Protein AF-0000000086524776 (afdb_homodimer)

Structure (mmCIF, N/CA/C/O backbone):
data_AF-0000000086524776-model_v1
#
loop_
_entity.id
_entity.type
_entity.pdbx_description
1 polymer 'OmpA family protein'
#
loop_
_atom_site.group_PDB
_atom_site.id
_atom_site.type_symbol
_atom_site.label_atom_id
_atom_site.label_alt_id
_atom_site.label_comp_id
_atom_site.label_asym_id
_atom_site.label_entity_id
_atom_site.label_seq_id
_atom_site.pdbx_PDB_ins_code
_atom_site.Cartn_x
_atom_site.Cartn_y
_atom_site.Cartn_z
_atom_site.occupancy
_atom_site.B_iso_or_equiv
_atom_site.auth_seq_id
_atom_site.auth_comp_id
_atom_site.auth_asym_id
_atom_site.auth_atom_id
_atom_site.pdbx_PDB_model_num
ATOM 1 N N . MET A 1 1 ? 25.406 69.438 19.047 1 28.59 1 MET A N 1
ATOM 2 C CA . MET A 1 1 ? 25.156 68.5 17.922 1 28.59 1 MET A CA 1
ATOM 3 C C . MET A 1 1 ? 26.031 67.25 18.031 1 28.59 1 MET A C 1
ATOM 5 O O . MET A 1 1 ? 26.625 66.812 17.047 1 28.59 1 MET A O 1
ATOM 9 N N . LYS A 1 2 ? 26.547 66.75 19.188 1 33.31 2 LYS A N 1
ATOM 10 C CA . LYS A 1 2 ? 27.453 65.875 19.953 1 33.31 2 LYS A CA 1
ATOM 11 C C . LYS A 1 2 ? 27.141 64.438 19.719 1 33.31 2 LYS A C 1
ATOM 13 O O . LYS A 1 2 ? 26.047 63.969 20.047 1 33.31 2 LYS A O 1
ATOM 18 N N . LEU A 1 3 ? 27.703 63.812 18.469 1 37.5 3 LEU A N 1
ATOM 19 C CA . LEU A 1 3 ? 27.906 62.438 17.984 1 37.5 3 LEU A CA 1
ATOM 20 C C . LEU A 1 3 ? 28.359 61.531 19.125 1 37.5 3 LEU A C 1
ATOM 22 O O . LEU A 1 3 ? 29.531 61.562 19.516 1 37.5 3 LEU A O 1
ATOM 26 N N . SER A 1 4 ? 27.625 61.469 20.203 1 32.88 4 SER A N 1
ATOM 27 C CA . SER A 1 4 ? 28.094 60.781 21.422 1 32.88 4 SER A CA 1
ATOM 28 C C . SER A 1 4 ? 28.469 59.344 21.156 1 32.88 4 SER A C 1
ATOM 30 O O . SER A 1 4 ? 27.906 58.719 20.25 1 32.88 4 SER A O 1
ATOM 32 N N . LEU A 1 5 ? 29.625 58.688 21.516 1 35.59 5 LEU A N 1
ATOM 33 C CA . LEU A 1 5 ? 30.562 57.562 21.562 1 35.59 5 LEU A CA 1
ATOM 34 C C . LEU A 1 5 ? 29.828 56.281 21.859 1 35.59 5 LEU A C 1
ATOM 36 O O . LEU A 1 5 ? 30.375 55.188 21.625 1 35.59 5 LEU A O 1
ATOM 40 N N . ARG A 1 6 ? 28.75 56.188 22.562 1 34.84 6 ARG A N 1
ATOM 41 C CA . ARG A 1 6 ? 28.172 54.969 23.141 1 34.84 6 ARG A CA 1
ATOM 42 C C . ARG A 1 6 ? 27.656 54.031 22.062 1 34.84 6 ARG A C 1
ATOM 44 O O . ARG A 1 6 ? 27.453 52.844 22.297 1 34.84 6 ARG A O 1
ATOM 51 N N . HIS A 1 7 ? 27.141 54.406 20.875 1 33.62 7 HIS A N 1
ATOM 52 C CA . HIS A 1 7 ? 26.469 53.562 19.906 1 33.62 7 HIS A CA 1
ATOM 53 C C . HIS A 1 7 ? 27.469 52.688 19.172 1 33.62 7 HIS A C 1
ATOM 55 O O . HIS A 1 7 ? 27.094 51.844 18.359 1 33.62 7 HIS A O 1
ATOM 61 N N . ALA A 1 8 ? 28.781 52.906 19.125 1 29.67 8 ALA A N 1
ATOM 62 C CA . ALA A 1 8 ? 29.766 52.312 18.219 1 29.67 8 ALA A CA 1
ATOM 63 C C . ALA A 1 8 ? 29.969 50.812 18.531 1 29.67 8 ALA A C 1
ATOM 65 O O . ALA A 1 8 ? 30.594 50.094 17.75 1 29.67 8 ALA A O 1
ATOM 66 N N . VAL A 1 9 ? 29.844 50.344 19.734 1 30.36 9 VAL A N 1
ATOM 67 C CA . VAL A 1 9 ? 30.469 49.062 20.125 1 30.36 9 VAL A CA 1
ATOM 68 C C . VAL A 1 9 ? 29.734 47.906 19.438 1 30.36 9 VAL A C 1
ATOM 70 O O . VAL A 1 9 ? 30.359 46.906 19.094 1 30.36 9 VAL A O 1
ATOM 73 N N . ILE A 1 10 ? 28.422 47.906 19.25 1 33.09 10 ILE A N 1
ATOM 74 C CA . ILE A 1 10 ? 27.703 46.656 18.953 1 33.09 10 ILE A CA 1
ATOM 75 C C . ILE A 1 10 ? 27.969 46.219 17.516 1 33.09 10 ILE A C 1
ATOM 77 O O . ILE A 1 10 ? 27.484 45.188 17.078 1 33.09 10 ILE A O 1
ATOM 81 N N . ALA A 1 11 ? 28.562 47.031 16.688 1 30.05 11 ALA A N 1
ATOM 82 C CA . ALA A 1 11 ? 28.656 46.781 15.25 1 30.05 11 ALA A CA 1
ATOM 83 C C . ALA A 1 11 ? 29.547 45.562 14.961 1 30.05 11 ALA A C 1
ATOM 85 O O . ALA A 1 11 ? 29.453 44.938 13.898 1 30.05 11 ALA A O 1
ATOM 86 N N . ALA A 1 12 ? 30.625 45.406 15.688 1 31.42 12 ALA A N 1
ATOM 87 C CA . ALA A 1 12 ? 31.75 44.688 15.109 1 31.42 12 ALA A CA 1
ATOM 88 C C . ALA A 1 12 ? 31.453 43.188 15.023 1 31.42 12 ALA A C 1
ATOM 90 O O . ALA A 1 12 ? 32.281 42.406 14.555 1 31.42 12 ALA A O 1
ATOM 91 N N . LEU A 1 13 ? 30.516 42.625 15.758 1 32.88 13 LEU A N 1
ATOM 92 C CA . LEU A 1 13 ? 30.594 41.156 15.867 1 32.88 13 LEU A CA 1
ATOM 93 C C . LEU A 1 13 ? 30.219 40.5 14.547 1 32.88 13 LEU A C 1
ATOM 95 O O . LEU A 1 13 ? 30.141 39.281 14.469 1 32.88 13 LEU A O 1
ATOM 99 N N . SER A 1 14 ? 29.781 41.219 13.516 1 30.97 14 SER A N 1
ATOM 100 C CA . SER A 1 14 ? 29.156 40.5 12.398 1 30.97 14 SER A CA 1
ATOM 101 C C . SER A 1 14 ? 30.188 39.75 11.57 1 30.97 14 SER A C 1
ATOM 103 O O . SER A 1 14 ? 29.828 39 10.664 1 30.97 14 SER A O 1
ATOM 105 N N . ALA A 1 15 ? 31.375 40.25 11.5 1 30.69 15 ALA A N 1
ATOM 106 C CA . ALA A 1 15 ? 32.031 40 10.227 1 30.69 15 ALA A CA 1
ATOM 107 C C . ALA A 1 15 ? 32.406 38.531 10.102 1 30.69 15 ALA A C 1
ATOM 109 O O . ALA A 1 15 ? 32.594 38 8.984 1 30.69 15 ALA A O 1
ATOM 110 N N . THR A 1 16 ? 32.969 37.938 11.133 1 32.25 16 THR A N 1
ATOM 111 C CA . THR A 1 16 ? 33.969 36.906 10.852 1 32.25 16 THR A CA 1
ATOM 112 C C . THR A 1 16 ? 33.281 35.625 10.422 1 32.25 16 THR A C 1
ATOM 114 O O . THR A 1 16 ? 33.938 34.594 10.25 1 32.25 16 THR A O 1
ATOM 117 N N . LEU A 1 17 ? 31.984 35.469 10.531 1 32 17 LEU A N 1
ATOM 118 C CA . LEU A 1 17 ? 31.562 34.062 10.383 1 32 17 LEU A CA 1
ATOM 119 C C . LEU A 1 17 ? 31.766 33.594 8.945 1 32 17 LEU A C 1
ATOM 121 O O . LEU A 1 17 ? 31.203 32.562 8.539 1 32 17 LEU A O 1
ATOM 125 N N . LEU A 1 18 ? 32.312 34.406 8.125 1 30.75 18 LEU A N 1
ATOM 126 C CA . LEU A 1 18 ? 32.375 33.969 6.73 1 30.75 18 LEU A CA 1
ATOM 127 C C . LEU A 1 18 ? 33.156 32.656 6.59 1 30.75 18 LEU A C 1
ATOM 129 O O . LEU A 1 18 ? 32.969 31.922 5.613 1 30.75 18 LEU A O 1
ATOM 133 N N . ALA A 1 19 ? 34.312 32.594 7.129 1 31.52 19 ALA A N 1
ATOM 134 C CA . ALA A 1 19 ? 35.375 31.891 6.406 1 31.52 19 ALA A CA 1
ATOM 135 C C . ALA A 1 19 ? 35.125 30.391 6.41 1 31.52 19 ALA A C 1
ATOM 137 O O . ALA A 1 19 ? 35.656 29.656 5.578 1 31.52 19 ALA A O 1
ATOM 138 N N . GLY A 1 20 ? 34.844 29.781 7.559 1 33.62 20 GLY A N 1
ATOM 139 C CA . GLY A 1 20 ? 35.312 28.406 7.691 1 33.62 20 GLY A CA 1
ATOM 140 C C . GLY A 1 20 ? 34.469 27.406 6.914 1 33.62 20 GLY A C 1
ATOM 141 O O . GLY A 1 20 ? 33.5 26.891 7.418 1 33.62 20 GLY A O 1
ATOM 142 N N . CYS A 1 21 ? 34.062 27.641 5.672 1 32.34 21 CYS A N 1
ATOM 143 C CA . CYS A 1 21 ? 33.406 26.609 4.875 1 32.34 21 CYS A CA 1
ATOM 144 C C . CYS A 1 21 ? 34.25 25.359 4.816 1 32.34 21 CYS A C 1
ATOM 146 O O . CYS A 1 21 ? 35.25 25.297 4.07 1 32.34 21 CYS A O 1
ATOM 148 N N . GLY A 1 22 ? 34.875 24.797 5.895 1 33.59 22 GLY A N 1
ATOM 149 C CA . GLY A 1 22 ? 35.594 23.578 5.574 1 33.59 22 GLY A CA 1
ATOM 150 C C . GLY A 1 22 ? 34.781 22.594 4.758 1 33.59 22 GLY A C 1
ATOM 151 O O . GLY A 1 22 ? 33.562 22.688 4.695 1 33.59 22 GLY A O 1
ATOM 152 N N . VAL A 1 23 ? 35.469 21.672 3.914 1 35.75 23 VAL A N 1
ATOM 153 C CA . VAL A 1 23 ? 35 20.703 2.92 1 35.75 23 VAL A CA 1
ATOM 154 C C . VAL A 1 23 ? 33.844 19.906 3.486 1 35.75 23 VAL A C 1
ATOM 156 O O . VAL A 1 23 ? 32.844 19.688 2.801 1 35.75 23 VAL A O 1
ATOM 159 N N . ASN A 1 24 ? 34.188 18.844 4.441 1 35.31 24 ASN A N 1
ATOM 160 C CA . ASN A 1 24 ? 33.25 17.766 4.742 1 35.31 24 ASN A CA 1
ATOM 161 C C . ASN A 1 24 ? 32.125 18.25 5.668 1 35.31 24 ASN A C 1
ATOM 163 O O . ASN A 1 24 ? 32.375 19.047 6.574 1 35.31 24 ASN A O 1
ATOM 167 N N . GLY A 1 25 ? 30.922 18.406 5.289 1 35.81 25 GLY A N 1
ATOM 168 C CA . GLY A 1 25 ? 29.625 18.859 5.746 1 35.81 25 GLY A CA 1
ATOM 169 C C . GLY A 1 25 ? 29.344 18.516 7.195 1 35.81 25 GLY A C 1
ATOM 170 O O . GLY A 1 25 ? 28.203 18.625 7.656 1 35.81 25 GLY A O 1
ATOM 171 N N . GLU A 1 26 ? 30.031 17.594 7.844 1 35.44 26 GLU A N 1
ATOM 172 C CA . GLU A 1 26 ? 29.562 17.172 9.164 1 35.44 26 GLU A CA 1
ATOM 173 C C . GLU A 1 26 ? 29.844 18.25 10.211 1 35.44 26 GLU A C 1
ATOM 175 O O . GLU A 1 26 ? 30.969 18.734 10.328 1 35.44 26 GLU A O 1
ATOM 180 N N . MET A 1 27 ? 28.953 19.062 10.531 1 38.06 27 MET A N 1
ATOM 181 C CA . MET A 1 27 ? 29.047 20.047 11.609 1 38.06 27 MET A CA 1
ATOM 182 C C . MET A 1 27 ? 29.641 19.422 12.867 1 38.06 27 MET A C 1
ATOM 184 O O . MET A 1 27 ? 29.25 18.328 13.266 1 38.06 27 MET A O 1
ATOM 188 N N . THR A 1 28 ? 30.891 19.703 13.242 1 39.34 28 THR A N 1
ATOM 189 C CA . THR A 1 28 ? 31.625 19.188 14.398 1 39.34 28 THR A CA 1
ATOM 190 C C . THR A 1 28 ? 30.859 19.469 15.688 1 39.34 28 THR A C 1
ATOM 192 O O . THR A 1 28 ? 30 20.359 15.727 1 39.34 28 THR A O 1
ATOM 195 N N . ARG A 1 29 ? 30.906 18.656 16.828 1 40.59 29 ARG A N 1
ATOM 196 C CA . ARG A 1 29 ? 30.375 18.766 18.188 1 40.59 29 ARG A CA 1
ATOM 197 C C . ARG A 1 29 ? 30.625 20.156 18.766 1 40.59 29 ARG A C 1
ATOM 199 O O . ARG A 1 29 ? 29.781 20.688 19.5 1 40.59 29 ARG A O 1
ATOM 206 N N . ALA A 1 30 ? 31.672 20.797 18.484 1 41.06 30 ALA A N 1
ATOM 207 C CA . ALA A 1 30 ? 32.031 22.109 19.031 1 41.06 30 ALA A CA 1
ATOM 208 C C . ALA A 1 30 ? 31.141 23.219 18.484 1 41.06 30 ALA A C 1
ATOM 210 O O . ALA A 1 30 ? 30.734 24.109 19.219 1 41.06 30 ALA A O 1
ATOM 211 N N . GLU A 1 31 ? 30.828 23.109 17.219 1 40.75 31 GLU A N 1
ATOM 212 C CA . GLU A 1 31 ? 29.969 24.109 16.578 1 40.75 31 GLU A CA 1
ATOM 213 C C . GLU A 1 31 ? 28.531 24 17.062 1 40.75 31 GLU A C 1
ATOM 215 O O . GLU A 1 31 ? 27.859 25.016 17.281 1 40.75 31 GLU A O 1
ATOM 220 N N . GLN A 1 32 ? 28.047 22.781 17.375 1 39.5 32 GLN A N 1
ATOM 221 C CA . GLN A 1 32 ? 26.734 22.594 17.969 1 39.5 32 GLN A CA 1
ATOM 222 C C . GLN A 1 32 ? 26.703 23.141 19.391 1 39.5 32 GLN A C 1
ATOM 224 O O . GLN A 1 32 ? 25.719 23.766 19.797 1 39.5 32 GLN A O 1
ATOM 229 N N . GLY A 1 33 ? 27.719 22.969 20.125 1 40.72 33 GLY A N 1
ATOM 230 C CA . GLY A 1 33 ? 27.859 23.516 21.453 1 40.72 33 GLY A CA 1
ATOM 231 C C . GLY A 1 33 ? 27.859 25.031 21.484 1 40.72 33 GLY A C 1
ATOM 232 O O . GLY A 1 33 ? 27.297 25.641 22.391 1 40.72 33 GLY A O 1
ATOM 233 N N . ALA A 1 34 ? 28.484 25.672 20.547 1 41.97 34 ALA A N 1
ATOM 234 C CA . ALA A 1 34 ? 28.625 27.125 20.531 1 41.97 34 ALA A CA 1
ATOM 235 C C . ALA A 1 34 ? 27.266 27.797 20.281 1 41.97 34 ALA A C 1
ATOM 237 O O . ALA A 1 34 ? 26.984 28.859 20.828 1 41.97 34 ALA A O 1
ATOM 238 N N . LEU A 1 35 ? 26.391 27.109 19.5 1 39.56 35 LEU A N 1
ATOM 239 C CA . LEU A 1 35 ? 25.047 27.672 19.297 1 39.56 35 LEU A CA 1
ATOM 240 C C . LEU A 1 35 ? 24.234 27.609 20.578 1 39.56 35 LEU A C 1
ATOM 242 O O . LEU A 1 35 ? 23.547 28.562 20.938 1 39.56 35 LEU A O 1
ATOM 246 N N . ILE A 1 36 ? 24.375 26.516 21.328 1 39.75 36 ILE A N 1
ATOM 247 C CA . ILE A 1 36 ? 23.703 26.406 22.609 1 39.75 36 ILE A CA 1
ATOM 248 C C . ILE A 1 36 ? 24.297 27.406 23.594 1 39.75 36 ILE A C 1
ATOM 250 O O . ILE A 1 36 ? 23.562 28.078 24.328 1 39.75 36 ILE A O 1
ATOM 254 N N . GLY A 1 37 ? 25.578 27.484 23.5 1 40.16 37 GLY A N 1
ATOM 255 C CA . GLY A 1 37 ? 26.25 28.391 24.406 1 40.16 37 GLY A CA 1
ATOM 256 C C . GLY A 1 37 ? 25.938 29.859 24.125 1 40.16 37 GLY A C 1
ATOM 257 O O . GLY A 1 37 ? 25.797 30.656 25.062 1 40.16 37 GLY A O 1
ATOM 258 N N . GLY A 1 38 ? 26.016 30.156 22.859 1 37.84 38 GLY A N 1
ATOM 259 C CA . GLY A 1 38 ? 25.781 31.562 22.562 1 37.84 38 GLY A CA 1
ATOM 260 C C . GLY A 1 38 ? 24.438 32.062 23.047 1 37.84 38 GLY A C 1
ATOM 261 O O . GLY A 1 38 ? 24.344 33.156 23.609 1 37.84 38 GLY A O 1
ATOM 262 N N . VAL A 1 39 ? 23.422 31.203 22.797 1 40.56 39 VAL A N 1
ATOM 263 C CA . VAL A 1 39 ? 22.078 31.609 23.188 1 40.56 39 VAL A CA 1
ATOM 264 C C . VAL A 1 39 ? 21.969 31.578 24.719 1 40.56 39 VAL A C 1
ATOM 266 O O . VAL A 1 39 ? 21.406 32.5 25.312 1 40.56 39 VAL A O 1
ATOM 269 N N . ALA A 1 40 ? 22.625 30.578 25.266 1 37.12 40 ALA A N 1
ATOM 270 C CA . ALA A 1 40 ? 22.609 30.578 26.719 1 37.12 40 ALA A CA 1
ATOM 271 C C . ALA A 1 40 ? 23.266 3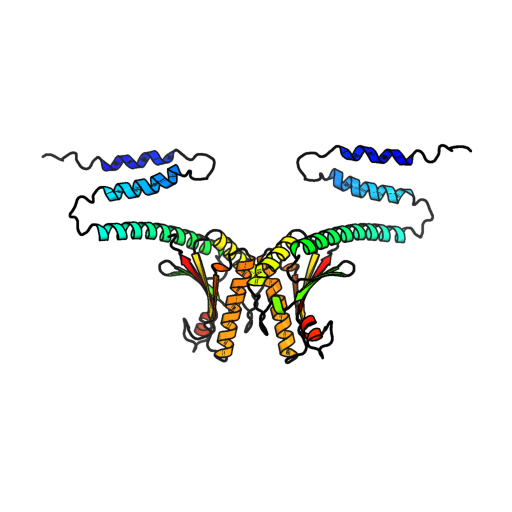1.844 27.266 1 37.12 40 ALA A C 1
ATOM 273 O O . ALA A 1 40 ? 22.781 32.406 28.266 1 37.12 40 ALA A O 1
ATOM 274 N N . GLY A 1 41 ? 24.281 32.188 26.531 1 36.78 41 GLY A N 1
ATOM 275 C CA . GLY A 1 41 ? 25.016 33.344 27.062 1 36.78 41 GLY A CA 1
ATOM 276 C C . GLY A 1 41 ? 24.219 34.625 26.984 1 36.78 41 GLY A C 1
ATOM 277 O O . GLY A 1 41 ? 24.312 35.469 27.875 1 36.78 41 GLY A O 1
ATOM 278 N N . ALA A 1 42 ? 23.594 34.781 25.797 1 36.06 42 ALA A N 1
ATOM 279 C CA . ALA A 1 42 ? 22.984 36.094 25.688 1 36.06 42 ALA A CA 1
ATOM 280 C C . ALA A 1 42 ? 21.906 36.281 26.75 1 36.06 42 ALA A C 1
ATOM 282 O O . ALA A 1 42 ? 21.734 37.406 27.266 1 36.06 42 ALA A O 1
ATOM 283 N N . VAL A 1 43 ? 21.25 35.125 26.953 1 39.06 43 VAL A N 1
ATOM 284 C CA . VAL A 1 43 ? 20.125 35.312 27.844 1 39.06 43 VAL A CA 1
ATOM 285 C C . VAL A 1 43 ? 20.609 35.406 29.281 1 39.06 43 VAL A C 1
ATOM 287 O O . VAL A 1 43 ? 20 36.094 30.109 1 39.06 43 VAL A O 1
ATOM 290 N N . LEU A 1 44 ? 21.859 34.781 29.484 1 35.06 44 LEU A N 1
ATOM 291 C CA . LEU A 1 44 ? 22.25 34.938 30.891 1 35.06 44 LEU A CA 1
ATOM 292 C C . LEU A 1 44 ? 22.547 36.375 31.203 1 35.06 44 LEU A C 1
ATOM 294 O O . LEU A 1 44 ? 22.703 36.75 32.375 1 35.06 44 LEU A O 1
ATOM 298 N N . GLY A 1 45 ? 22.875 37.094 30.125 1 34.44 45 GLY A N 1
ATOM 299 C CA . GLY A 1 45 ? 23.344 38.375 30.656 1 34.44 45 GLY A CA 1
ATOM 300 C C . GLY A 1 45 ? 22.312 39.094 31.516 1 34.44 45 GLY A C 1
ATOM 301 O O . GLY A 1 45 ? 22.656 39.656 32.531 1 34.44 45 GLY A O 1
ATOM 302 N N . LYS A 1 46 ? 21.188 39.344 30.906 1 37 46 LYS A N 1
ATOM 303 C CA . LYS A 1 46 ? 20.562 40.469 31.594 1 37 46 LYS A CA 1
ATOM 304 C C . LYS A 1 46 ? 19.891 40.031 32.875 1 37 46 LYS A C 1
ATOM 306 O O . LYS A 1 46 ? 19.109 40.75 33.469 1 37 46 LYS A O 1
ATOM 311 N N . THR A 1 47 ? 19.984 38.656 33.281 1 40.03 47 THR A N 1
ATOM 312 C CA . THR A 1 47 ? 19.062 38.438 34.375 1 40.03 47 THR A CA 1
ATOM 313 C C . THR A 1 47 ? 19.578 39.062 35.656 1 40.03 47 THR A C 1
ATOM 315 O O . THR A 1 47 ? 19.734 38.375 36.656 1 40.03 47 THR A O 1
ATOM 318 N N . THR A 1 48 ? 20.172 40.188 35.656 1 35.81 48 THR A N 1
ATOM 319 C CA . THR A 1 48 ? 20.516 40.594 37.031 1 35.81 48 THR A CA 1
ATOM 320 C C . THR A 1 48 ? 19.266 40.656 37.875 1 35.81 48 THR A C 1
ATOM 322 O O . THR A 1 48 ? 19.344 41 39.062 1 35.81 48 THR A O 1
ATOM 325 N N . GLY A 1 49 ? 18.031 41.031 37.344 1 33.72 49 GLY A N 1
ATOM 326 C CA . GLY A 1 49 ? 17.172 41.594 38.375 1 33.72 49 GLY A CA 1
ATOM 327 C C . GLY A 1 49 ? 16.734 40.531 39.406 1 33.72 49 GLY A C 1
ATOM 328 O O . GLY A 1 49 ? 17 39.344 39.219 1 33.72 49 GLY A O 1
ATOM 329 N N . ASP A 1 50 ? 15.5 40.844 40.25 1 35.81 50 ASP A N 1
ATOM 330 C CA . ASP A 1 50 ? 14.945 40.25 41.469 1 35.81 50 ASP A CA 1
ATOM 331 C C . ASP A 1 50 ? 14.609 38.781 41.281 1 35.81 50 ASP A C 1
ATOM 333 O O . ASP A 1 50 ? 14.266 38.344 40.156 1 35.81 50 ASP A O 1
ATOM 337 N N . LYS A 1 51 ? 14.766 37.906 42.344 1 39.91 51 LYS A N 1
ATOM 338 C CA . LYS A 1 51 ? 14.852 36.5 42.656 1 39.91 51 LYS A CA 1
ATOM 339 C C . LYS A 1 51 ? 13.656 35.719 42.094 1 39.91 51 LYS A C 1
ATOM 341 O O . LYS A 1 51 ? 13.742 34.531 41.844 1 39.91 51 LYS A O 1
ATOM 346 N N . ASP A 1 52 ? 12.445 36.156 42.562 1 37.47 52 ASP A N 1
ATOM 347 C CA . ASP A 1 52 ? 11.32 35.25 42.531 1 37.47 52 ASP A CA 1
ATOM 348 C C . ASP A 1 52 ? 10.969 34.812 41.125 1 37.47 52 ASP A C 1
ATOM 350 O O . ASP A 1 52 ? 10.164 33.906 40.906 1 37.47 52 ASP A O 1
ATOM 354 N N . ASP A 1 53 ? 10.984 35.844 40.188 1 32.34 53 ASP A N 1
ATOM 355 C CA . ASP A 1 53 ? 10.453 35.625 38.844 1 32.34 53 ASP A CA 1
ATOM 356 C C . ASP A 1 53 ? 11.414 34.781 38 1 32.34 53 ASP A C 1
ATOM 358 O O . ASP A 1 53 ? 11.414 34.875 36.781 1 32.34 53 ASP A O 1
ATOM 362 N N . LYS A 1 54 ? 12.352 34.156 38.688 1 36.81 54 LYS A N 1
ATOM 363 C CA . LYS A 1 54 ? 13.406 33.438 37.969 1 36.81 54 LYS A CA 1
ATOM 364 C C . LYS A 1 54 ? 12.844 32.281 37.156 1 36.81 54 LYS A C 1
ATOM 366 O O . LYS A 1 54 ? 13.547 31.719 36.312 1 36.81 54 LYS A O 1
ATOM 371 N N . ARG A 1 55 ? 12.031 31.562 37.812 1 40.12 55 ARG A N 1
ATOM 372 C CA . ARG A 1 55 ? 11.633 30.266 37.25 1 40.12 55 ARG A CA 1
ATOM 373 C C . ARG A 1 55 ? 10.867 30.438 35.938 1 40.12 55 ARG A C 1
ATOM 375 O O . ARG A 1 55 ? 10.75 29.5 35.156 1 40.12 55 ARG A O 1
ATOM 382 N N . ALA A 1 56 ? 9.969 31.531 35.906 1 38.38 56 ALA A N 1
ATOM 383 C CA . ALA A 1 56 ? 9.109 31.625 34.75 1 38.38 56 ALA A CA 1
ATOM 384 C C . ALA A 1 56 ? 9.938 31.891 33.469 1 38.38 56 ALA A C 1
ATOM 386 O O . ALA A 1 56 ? 9.547 31.5 32.375 1 38.38 56 ALA A O 1
ATOM 387 N N . LEU A 1 57 ? 11.055 32.656 33.688 1 39.28 57 LEU A N 1
ATOM 388 C CA . LEU A 1 57 ? 11.781 33 32.5 1 39.28 57 LEU A CA 1
ATOM 389 C C . LEU A 1 57 ? 12.5 31.812 31.891 1 39.28 57 LEU A C 1
ATOM 391 O O . LEU A 1 57 ? 12.594 31.672 30.672 1 39.28 57 LEU A O 1
ATOM 395 N N . GLY A 1 58 ? 12.906 30.906 32.75 1 38.94 58 GLY A N 1
ATOM 396 C CA . GLY A 1 58 ? 13.648 29.781 32.25 1 38.94 58 GLY A CA 1
ATOM 397 C C . GLY A 1 58 ? 12.836 28.906 31.297 1 38.94 58 GLY A C 1
ATOM 398 O O . GLY A 1 58 ? 13.352 28.422 30.297 1 38.94 58 GLY A O 1
ATOM 399 N N . GLY A 1 59 ? 11.703 28.547 31.844 1 41.44 59 GLY A N 1
ATOM 400 C CA . GLY A 1 59 ? 10.852 27.672 31.078 1 41.44 59 GLY A CA 1
ATOM 401 C C . GLY A 1 59 ? 10.461 28.25 29.719 1 41.44 59 GLY A C 1
ATOM 402 O O . GLY A 1 59 ? 10.383 27.516 28.734 1 41.44 59 GLY A O 1
ATOM 403 N N . ALA A 1 60 ? 10.195 29.594 29.781 1 43.28 60 ALA A N 1
ATOM 404 C CA . ALA A 1 60 ? 9.75 30.25 28.562 1 43.28 60 ALA A CA 1
ATOM 405 C C . ALA A 1 60 ? 10.859 30.297 27.531 1 43.28 60 ALA A C 1
ATOM 407 O O . ALA A 1 60 ? 10.602 30.156 26.328 1 43.28 60 ALA A O 1
ATOM 408 N N . VAL A 1 61 ? 12.07 30.438 28 1 43.62 61 VAL A N 1
ATOM 409 C CA . VAL A 1 61 ? 13.172 30.547 27.047 1 43.62 61 VAL A CA 1
ATOM 410 C C . VAL A 1 61 ? 13.406 29.188 26.391 1 43.62 61 VAL A C 1
ATOM 412 O O . VAL A 1 61 ? 13.562 29.094 25.172 1 43.62 61 VAL A O 1
ATOM 415 N N . ILE A 1 62 ? 13.453 28.125 27.234 1 43.25 62 ILE A N 1
ATOM 416 C CA . ILE A 1 62 ? 13.648 26.781 26.672 1 43.25 62 ILE A CA 1
ATOM 417 C C . ILE A 1 62 ? 12.469 26.438 25.766 1 43.25 62 ILE A C 1
ATOM 419 O O . ILE A 1 62 ? 12.664 25.891 24.672 1 43.25 62 ILE A O 1
ATOM 423 N N . GLY A 1 63 ? 11.352 26.922 26.297 1 49.19 63 GLY A N 1
ATOM 424 C CA . GLY A 1 63 ? 10.156 26.719 25.484 1 49.19 63 GLY A CA 1
ATOM 425 C C . GLY A 1 63 ? 10.18 27.484 24.188 1 49.19 63 GLY A C 1
ATOM 426 O O . GLY A 1 63 ? 9.789 26.953 23.141 1 49.19 63 GLY A O 1
ATOM 427 N N . GLY A 1 64 ? 10.703 28.703 24.297 1 51.88 64 GLY A N 1
ATOM 428 C CA . GLY A 1 64 ? 10.75 29.547 23.125 1 51.88 64 GLY A CA 1
ATOM 429 C C . GLY A 1 64 ? 11.695 29.031 22.047 1 51.88 64 GLY A C 1
ATOM 430 O O . GLY A 1 64 ? 11.344 29 20.875 1 51.88 64 GLY A O 1
ATOM 431 N N . LEU A 1 65 ? 12.984 28.578 22.469 1 52.12 65 LEU A N 1
ATOM 432 C CA . LEU A 1 65 ? 13.977 28.078 21.516 1 52.12 65 LEU A CA 1
ATOM 433 C C . LEU A 1 65 ? 13.523 26.766 20.906 1 52.12 65 LEU A C 1
ATOM 435 O O . LEU A 1 65 ? 13.688 26.547 19.703 1 52.12 65 LEU A O 1
ATOM 439 N N . ALA A 1 66 ? 13.008 25.969 21.797 1 61.69 66 ALA A N 1
ATOM 440 C CA . ALA A 1 66 ? 12.453 24.719 21.297 1 61.69 66 ALA A CA 1
ATOM 441 C C . ALA A 1 66 ? 11.32 24.984 20.297 1 61.69 66 ALA A C 1
ATOM 443 O O . ALA A 1 66 ? 11.234 24.328 19.266 1 61.69 66 ALA A O 1
ATOM 444 N N . GLY A 1 67 ? 10.648 26.094 20.625 1 69.31 67 GLY A N 1
ATOM 445 C CA . GLY A 1 67 ? 9.57 26.484 19.734 1 69.31 67 GLY A CA 1
ATOM 446 C C . GLY A 1 67 ? 10.062 27 18.391 1 69.31 67 GLY A C 1
ATOM 447 O O . GLY A 1 67 ? 9.516 26.641 17.344 1 69.31 67 GLY A O 1
ATOM 448 N N . LEU A 1 68 ? 11.172 27.781 18.453 1 72.81 68 LEU A N 1
ATOM 449 C CA . LEU A 1 68 ? 11.734 28.312 17.219 1 72.81 68 LEU A CA 1
ATOM 450 C C . LEU A 1 68 ? 12.312 27.203 16.359 1 72.81 68 LEU A C 1
ATOM 452 O O . LEU A 1 68 ? 12.156 27.203 15.133 1 72.81 68 LEU A O 1
ATOM 456 N N . ALA A 1 69 ? 12.945 26.25 17 1 79.44 69 ALA A N 1
ATOM 457 C CA . ALA A 1 69 ? 13.539 25.141 16.266 1 79.44 69 ALA A CA 1
ATOM 458 C C . AL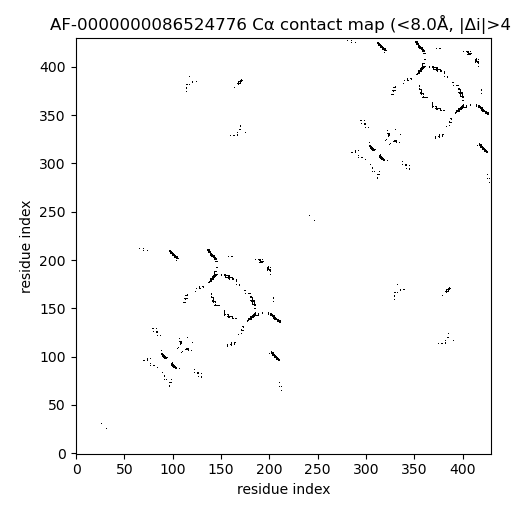A A 1 69 ? 12.469 24.297 15.594 1 79.44 69 ALA A C 1
ATOM 460 O O . ALA A 1 69 ? 12.625 23.875 14.438 1 79.44 69 ALA A O 1
ATOM 461 N N . ILE A 1 70 ? 11.391 24.156 16.359 1 85.56 70 ILE A N 1
ATOM 462 C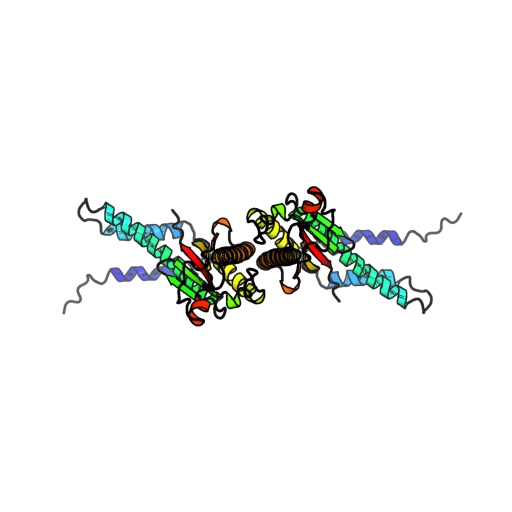 CA . ILE A 1 70 ? 10.273 23.391 15.82 1 85.56 70 ILE A CA 1
ATOM 463 C C . ILE A 1 70 ? 9.672 24.125 14.633 1 85.56 70 ILE A C 1
ATOM 465 O O . ILE A 1 70 ? 9.406 23.531 13.586 1 85.56 70 ILE A O 1
ATOM 469 N N . GLY A 1 71 ? 9.5 25.375 14.781 1 89.56 71 GLY A N 1
ATOM 470 C CA . GLY A 1 71 ? 8.953 26.188 13.703 1 89.56 71 GLY A CA 1
ATOM 471 C C . GLY A 1 71 ? 9.789 26.125 12.438 1 89.56 71 GLY A C 1
ATOM 472 O O . GLY A 1 71 ? 9.25 25.969 11.336 1 89.56 71 GLY A O 1
ATOM 473 N N . ASN A 1 72 ? 11.109 26.25 12.633 1 90.62 72 ASN A N 1
ATOM 474 C CA . ASN A 1 72 ? 12.008 26.234 11.484 1 90.62 72 ASN A CA 1
ATOM 475 C C . ASN A 1 72 ? 11.984 24.875 10.781 1 90.62 72 ASN A C 1
ATOM 477 O O . ASN A 1 72 ? 11.969 24.812 9.555 1 90.62 72 ASN A O 1
ATOM 481 N N . TYR A 1 73 ? 11.992 23.828 11.578 1 92.81 73 TYR A N 1
ATOM 482 C CA . TYR A 1 73 ? 11.93 22.484 11.031 1 92.81 73 TYR A CA 1
ATOM 483 C C . TYR A 1 73 ? 10.648 22.297 10.219 1 92.81 73 TYR A C 1
ATOM 485 O O . TYR A 1 73 ? 10.695 21.797 9.086 1 92.81 73 TYR A O 1
ATOM 493 N N . MET A 1 74 ? 9.555 22.734 10.742 1 95.94 74 MET A N 1
ATOM 494 C CA . MET A 1 74 ? 8.258 22.562 10.094 1 95.94 74 MET A CA 1
ATOM 495 C C . MET A 1 74 ? 8.148 23.453 8.859 1 95.94 74 MET A C 1
ATOM 497 O O . MET A 1 74 ? 7.52 23.078 7.867 1 95.94 74 MET A O 1
ATOM 501 N N . ASP A 1 75 ? 8.758 24.625 8.945 1 96.25 75 ASP A N 1
ATOM 502 C CA . ASP A 1 75 ? 8.773 25.516 7.785 1 96.25 75 ASP A CA 1
ATOM 503 C C . ASP A 1 75 ? 9.5 24.859 6.609 1 96.25 75 ASP A C 1
ATOM 505 O O . ASP A 1 7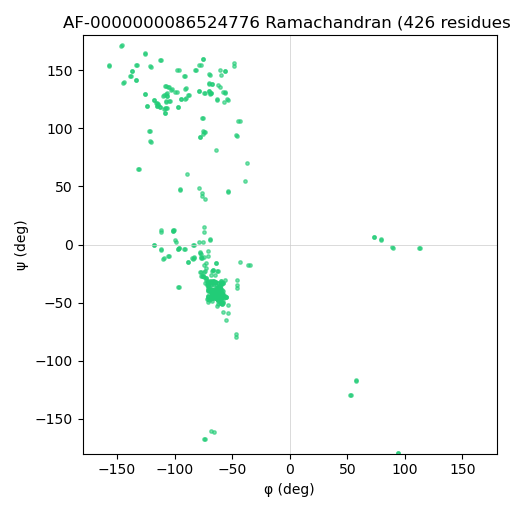5 ? 9.039 24.938 5.473 1 96.25 75 ASP A O 1
ATOM 509 N N . GLN A 1 76 ? 10.602 24.25 6.914 1 96.81 76 GLN A N 1
ATOM 510 C CA . GLN A 1 76 ? 11.391 23.594 5.875 1 96.81 76 GLN A CA 1
ATOM 511 C C . GLN A 1 76 ? 10.641 22.406 5.281 1 96.81 76 GLN A C 1
ATOM 513 O O . GLN A 1 76 ? 10.625 22.219 4.062 1 96.81 76 GLN A O 1
ATOM 518 N N . GLN A 1 77 ? 10.047 21.688 6.137 1 97.5 77 GLN A N 1
ATOM 519 C CA . GLN A 1 77 ? 9.281 20.547 5.656 1 97.5 77 GLN A CA 1
ATOM 520 C C . GLN A 1 77 ? 8.094 21 4.805 1 97.5 77 GLN A C 1
ATOM 522 O O . GLN A 1 77 ? 7.812 20.406 3.76 1 97.5 77 GLN A O 1
ATOM 527 N N . GLU A 1 78 ? 7.41 21.969 5.305 1 98.12 78 GLU A N 1
ATOM 528 C CA . GLU A 1 78 ? 6.289 22.5 4.539 1 98.12 78 GLU A CA 1
ATOM 529 C C . GLU A 1 78 ? 6.73 22.938 3.145 1 98.12 78 GLU A C 1
ATOM 531 O O . GLU A 1 78 ? 6.07 22.625 2.152 1 98.12 78 GLU A O 1
ATOM 536 N N . ALA A 1 79 ? 7.832 23.641 3.045 1 98.06 79 ALA A N 1
ATOM 537 C CA . ALA A 1 79 ? 8.352 24.125 1.767 1 98.06 79 ALA A CA 1
ATOM 538 C C . ALA A 1 79 ? 8.711 22.953 0.847 1 98.06 79 ALA A C 1
ATOM 540 O O . ALA A 1 79 ? 8.391 22.984 -0.345 1 98.06 79 ALA A O 1
ATOM 541 N N . ALA A 1 80 ? 9.305 22 1.417 1 98.56 80 ALA A N 1
ATOM 542 C CA . ALA A 1 80 ? 9.68 20.828 0.64 1 98.56 80 ALA A CA 1
ATOM 543 C C . ALA A 1 80 ? 8.438 20.109 0.113 1 98.56 80 ALA A C 1
ATOM 545 O O . ALA A 1 80 ? 8.414 19.656 -1.038 1 98.56 80 ALA A O 1
ATOM 546 N N . LEU A 1 81 ? 7.43 20.016 0.936 1 98.69 81 LEU A N 1
ATOM 547 C CA . LEU A 1 81 ? 6.188 19.359 0.549 1 98.69 81 LEU A CA 1
ATOM 548 C C . LEU A 1 81 ? 5.477 20.141 -0.553 1 98.69 81 LEU A C 1
ATOM 550 O O . LEU A 1 81 ? 5.004 19.547 -1.527 1 98.69 81 LEU A O 1
ATOM 554 N N . ARG A 1 82 ? 5.402 21.422 -0.381 1 98.25 82 ARG A N 1
ATOM 555 C CA . ARG A 1 82 ? 4.758 22.25 -1.396 1 98.25 82 ARG A CA 1
ATOM 556 C C . ARG A 1 82 ? 5.461 22.109 -2.742 1 98.25 82 ARG A C 1
ATOM 558 O O . ARG A 1 82 ? 4.805 22.031 -3.783 1 98.25 82 ARG A O 1
ATOM 565 N N . GLN A 1 83 ? 6.715 22.016 -2.682 1 97.81 83 GLN A N 1
ATOM 566 C CA . GLN A 1 83 ? 7.484 21.859 -3.912 1 97.81 83 GLN A CA 1
ATOM 567 C C . GLN A 1 83 ? 7.289 20.484 -4.512 1 97.81 83 GLN A C 1
ATOM 569 O O . GLN A 1 83 ? 7.027 20.344 -5.711 1 97.81 83 GLN A O 1
ATOM 574 N N . SER A 1 84 ? 7.336 19.5 -3.686 1 97.75 84 SER A N 1
ATOM 575 C CA . SER A 1 84 ? 7.309 18.125 -4.164 1 97.75 84 SER A CA 1
ATOM 576 C C . SER A 1 84 ? 5.91 17.734 -4.633 1 97.75 84 SER A C 1
ATOM 578 O O . SER A 1 84 ? 5.762 16.828 -5.465 1 97.75 84 SER A O 1
ATOM 580 N N . LEU A 1 85 ? 4.91 18.406 -4.141 1 98 85 LEU A N 1
ATOM 581 C CA . LEU A 1 85 ? 3.547 17.969 -4.422 1 98 85 LEU A CA 1
ATOM 582 C C . LEU A 1 85 ? 2.834 18.969 -5.328 1 98 85 LEU A C 1
ATOM 584 O O . LEU A 1 85 ? 1.613 18.906 -5.484 1 98 85 LEU A O 1
ATOM 588 N N . GLN A 1 86 ? 3.58 19.859 -5.84 1 95.94 86 GLN A N 1
ATOM 589 C CA . GLN A 1 86 ? 3.004 20.828 -6.758 1 95.94 86 GLN A CA 1
ATOM 590 C C . GLN A 1 86 ? 2.316 20.141 -7.934 1 95.94 86 GLN A C 1
ATOM 592 O O . GLN A 1 86 ? 2.857 19.203 -8.516 1 95.94 86 GLN A O 1
ATOM 597 N N . GLY A 1 87 ? 1.124 20.531 -8.227 1 96.06 87 GLY A N 1
ATOM 598 C CA . GLY A 1 87 ? 0.41 20.016 -9.383 1 96.06 87 GLY A CA 1
ATOM 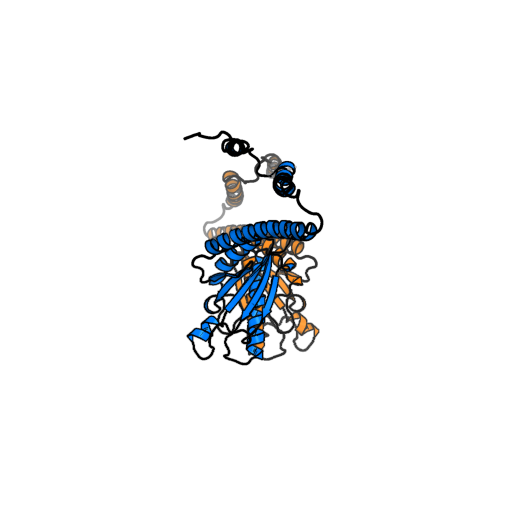599 C C . GLY A 1 87 ? -0.193 18.656 -9.148 1 96.06 87 GLY A C 1
ATOM 600 O O . GLY A 1 87 ? -0.79 18.062 -10.062 1 96.06 87 GLY A O 1
ATOM 601 N N . SER A 1 88 ? -0.11 18.109 -7.977 1 96.94 88 SER A N 1
ATOM 602 C CA . SER A 1 88 ? -0.552 16.75 -7.695 1 96.94 88 SER A CA 1
ATOM 603 C C . SER A 1 88 ? -2.029 16.719 -7.316 1 96.94 88 SER A C 1
ATOM 605 O O . SER A 1 88 ? -2.643 15.648 -7.289 1 96.94 88 SER A O 1
ATOM 607 N N . GLY A 1 89 ? -2.625 17.844 -6.992 1 97 89 GLY A N 1
ATOM 608 C CA . GLY A 1 89 ? -3.977 17.906 -6.461 1 97 89 GLY A CA 1
ATOM 609 C C . GLY A 1 89 ? -4.027 17.812 -4.945 1 97 89 GLY A C 1
ATOM 610 O O . GLY A 1 89 ? -5.098 17.938 -4.348 1 97 89 GLY A O 1
ATOM 611 N N . VAL A 1 90 ? -2.904 17.625 -4.324 1 98.38 90 VAL A N 1
ATOM 612 C CA . VAL A 1 90 ? -2.832 17.578 -2.869 1 98.38 90 VAL A CA 1
ATOM 613 C C . VAL A 1 90 ? -2.658 18.984 -2.305 1 98.38 90 VAL A C 1
ATOM 615 O O . VAL A 1 90 ? -1.792 19.734 -2.756 1 98.38 90 VAL A O 1
ATOM 618 N N . ASP A 1 91 ? -3.494 19.312 -1.373 1 97.69 91 ASP A N 1
ATOM 619 C CA . ASP A 1 91 ? -3.381 20.594 -0.692 1 97.69 91 ASP A CA 1
ATOM 620 C C . ASP A 1 91 ? -2.486 20.484 0.542 1 97.69 91 ASP A C 1
ATOM 622 O O . ASP A 1 91 ? -2.598 19.531 1.313 1 97.69 91 ASP A O 1
ATOM 626 N N . VAL A 1 92 ? -1.609 21.438 0.679 1 98.5 92 VAL A N 1
ATOM 627 C CA . VAL A 1 92 ? -0.716 21.5 1.831 1 98.5 92 VAL A CA 1
ATOM 628 C C . VAL A 1 92 ? -1.003 22.75 2.643 1 98.5 92 VAL A C 1
ATOM 630 O O . VAL A 1 92 ? -0.896 23.875 2.127 1 98.5 92 VAL A O 1
ATOM 633 N N . GLN A 1 93 ? -1.335 22.547 3.928 1 97.56 93 GLN A N 1
ATOM 634 C CA . GLN A 1 93 ? -1.666 23.672 4.785 1 97.56 93 GLN A CA 1
ATOM 635 C C . GLN A 1 93 ? -0.958 23.578 6.133 1 97.56 93 GLN A C 1
ATOM 637 O O . GLN A 1 93 ? -0.853 22.484 6.703 1 97.56 93 GLN A O 1
ATOM 642 N N . ARG A 1 94 ? -0.555 24.75 6.535 1 96.62 94 ARG A N 1
ATOM 643 C CA . ARG A 1 94 ? -0.046 24.844 7.898 1 96.62 94 ARG A CA 1
ATOM 644 C C . ARG A 1 94 ? -1.166 25.172 8.875 1 96.62 94 ARG A C 1
ATOM 646 O O . ARG A 1 94 ? -1.934 26.109 8.656 1 96.62 94 ARG A O 1
ATOM 653 N N . ARG A 1 95 ? -1.323 24.438 9.828 1 95.25 95 ARG A N 1
ATOM 654 C CA . ARG A 1 95 ? -2.232 24.703 10.938 1 95.25 95 ARG A CA 1
ATOM 655 C C . ARG A 1 95 ? -1.485 24.719 12.266 1 95.25 95 ARG A C 1
ATOM 657 O O . ARG A 1 95 ? -1.271 23.672 12.875 1 95.25 95 ARG A O 1
ATOM 664 N N . ASN A 1 96 ? -1.118 25.969 12.758 1 90.5 96 ASN A N 1
ATOM 665 C CA . ASN A 1 96 ? -0.207 26.109 13.891 1 90.5 96 ASN A CA 1
ATOM 666 C C . ASN A 1 96 ? 1.126 25.422 13.625 1 90.5 96 ASN A C 1
ATOM 668 O O . ASN A 1 96 ? 1.812 25.734 12.656 1 90.5 96 ASN A O 1
ATOM 672 N N . ASP A 1 97 ? 1.439 24.406 14.414 1 91.44 97 ASP A N 1
ATOM 673 C CA . ASP A 1 97 ? 2.729 23.766 14.211 1 91.44 97 ASP A CA 1
ATOM 674 C C . ASP A 1 97 ? 2.572 22.484 13.398 1 91.44 97 ASP A C 1
ATOM 676 O O . ASP A 1 97 ? 3.561 21.797 13.094 1 91.44 97 ASP A O 1
ATOM 680 N N . ASN A 1 98 ? 1.364 22.234 12.969 1 97.19 98 ASN A N 1
ATOM 681 C CA . ASN A 1 98 ? 1.131 21.031 12.172 1 97.19 98 ASN A CA 1
ATOM 682 C C . ASN A 1 98 ? 1.116 21.344 10.672 1 97.19 98 ASN A C 1
ATOM 684 O O . ASN A 1 98 ? 0.85 22.484 10.281 1 97.19 98 ASN A O 1
ATOM 688 N N . ILE A 1 99 ? 1.518 20.391 9.906 1 98.44 99 ILE A N 1
ATOM 689 C CA . ILE A 1 99 ? 1.281 20.438 8.469 1 98.44 99 ILE A CA 1
ATOM 690 C C . ILE A 1 99 ? 0.188 19.438 8.094 1 98.44 99 ILE A C 1
ATOM 692 O O . ILE A 1 99 ? 0.239 18.266 8.492 1 98.44 99 ILE A O 1
ATOM 696 N N . VAL A 1 100 ? -0.821 19.906 7.387 1 98.81 100 VAL A N 1
ATOM 697 C CA . VAL A 1 100 ? -1.924 19.047 6.977 1 98.81 100 VAL A CA 1
ATOM 698 C C . VAL A 1 100 ? -1.957 18.922 5.453 1 98.81 100 VAL A C 1
ATOM 700 O O . VAL A 1 100 ? -2.053 19.938 4.754 1 98.81 100 VAL A O 1
ATOM 703 N N . LEU A 1 101 ? -1.81 17.719 4.977 1 98.88 101 LEU A N 1
ATOM 704 C CA . LEU A 1 101 ? -1.986 17.406 3.564 1 98.88 101 LEU A CA 1
ATOM 705 C C . LEU A 1 101 ? -3.375 16.844 3.305 1 98.88 101 LEU A C 1
ATOM 707 O O . LEU A 1 101 ? -3.824 15.938 4.016 1 98.88 101 LEU A O 1
ATOM 711 N N . THR A 1 102 ? -4.074 17.328 2.344 1 98.81 102 THR A N 1
ATOM 712 C CA . THR A 1 102 ? -5.391 16.828 1.974 1 98.81 102 THR A CA 1
ATOM 713 C C . THR A 1 102 ? -5.363 16.203 0.58 1 98.81 102 THR A C 1
ATOM 715 O O . THR A 1 102 ? -5.055 16.875 -0.402 1 98.81 102 THR A O 1
ATOM 718 N N . MET A 1 103 ? -5.691 14.984 0.523 1 98.44 103 MET A N 1
ATOM 719 C CA . MET A 1 103 ? -5.777 14.219 -0.72 1 98.44 103 MET A CA 1
ATOM 720 C C . MET A 1 103 ? -7.23 13.961 -1.097 1 98.44 103 MET A C 1
ATOM 722 O O . MET A 1 103 ? -7.93 13.211 -0.41 1 98.44 103 MET A O 1
ATOM 726 N N . PRO A 1 104 ? -7.629 14.484 -2.209 1 97.94 104 PRO A N 1
ATOM 727 C CA . PRO A 1 104 ? -8.992 14.164 -2.635 1 97.94 104 PRO A CA 1
ATOM 728 C C . PRO A 1 104 ? -9.156 12.695 -3.02 1 97.94 104 PRO A C 1
ATOM 730 O O . PRO A 1 104 ? -8.305 12.133 -3.715 1 97.94 104 PRO A O 1
ATOM 733 N N . ASP A 1 105 ? -10.242 12.172 -2.604 1 97.25 105 ASP A N 1
ATOM 734 C CA . ASP A 1 105 ? -10.5 10.766 -2.904 1 97.25 105 ASP A CA 1
ATOM 735 C C . ASP A 1 105 ? -10.641 10.539 -4.41 1 97.25 105 ASP A C 1
ATOM 737 O O . ASP A 1 105 ? -10.266 9.484 -4.922 1 97.25 105 ASP A O 1
ATOM 741 N N . ALA A 1 106 ? -11.156 11.531 -5.039 1 95.5 106 ALA A N 1
ATOM 742 C CA . ALA A 1 106 ? -11.516 11.391 -6.445 1 95.5 106 ALA A CA 1
ATOM 743 C C . ALA A 1 106 ? -10.281 11.125 -7.305 1 95.5 106 ALA A C 1
ATOM 745 O O . ALA A 1 106 ? -10.391 10.57 -8.406 1 95.5 106 ALA A O 1
ATOM 746 N N . ILE A 1 107 ? -9.164 11.477 -6.848 1 95.5 107 ILE A N 1
ATOM 747 C CA . ILE A 1 107 ? -7.969 11.234 -7.648 1 95.5 107 ILE A CA 1
A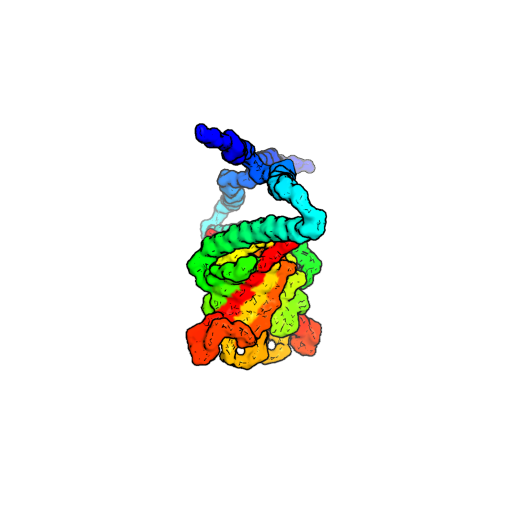TOM 748 C C . ILE A 1 107 ? -7.125 10.141 -6.996 1 95.5 107 ILE A C 1
ATOM 750 O O . ILE A 1 107 ? -6.211 9.594 -7.621 1 95.5 107 ILE A O 1
ATOM 754 N N . THR A 1 108 ? -7.43 9.805 -5.82 1 97.44 108 THR A N 1
ATOM 755 C CA . THR A 1 108 ? -6.625 8.836 -5.074 1 97.44 108 THR A CA 1
ATOM 756 C C . THR A 1 108 ? -7.223 7.438 -5.184 1 97.44 108 THR A C 1
ATOM 758 O O . THR A 1 108 ? -6.488 6.449 -5.27 1 97.44 108 THR A O 1
ATOM 761 N N . PHE A 1 109 ? -8.555 7.379 -5.191 1 97.38 109 PHE A N 1
ATOM 762 C CA . PHE A 1 109 ? -9.266 6.105 -5.168 1 97.38 109 PHE A CA 1
ATOM 763 C C . PHE A 1 109 ? -10.375 6.082 -6.215 1 97.38 109 PHE A C 1
ATOM 765 O O . PHE A 1 109 ? -10.953 7.125 -6.535 1 97.38 109 PHE A O 1
ATOM 772 N N . ALA A 1 110 ? -10.719 4.832 -6.66 1 93.12 110 ALA A N 1
ATOM 773 C CA . ALA A 1 110 ? -11.969 4.668 -7.402 1 93.12 110 ALA A CA 1
ATOM 774 C C . ALA A 1 110 ? -13.172 4.715 -6.469 1 93.12 110 ALA A C 1
ATOM 776 O O . ALA A 1 110 ? -13.031 4.566 -5.254 1 93.12 110 ALA A O 1
ATOM 777 N N . THR A 1 111 ? -14.305 4.996 -7.023 1 89.88 111 THR A N 1
ATOM 778 C CA . THR A 1 111 ? -15.523 5.113 -6.23 1 89.88 111 THR A CA 1
ATOM 779 C C . THR A 1 111 ? -15.75 3.857 -5.395 1 89.88 111 THR A C 1
ATOM 781 O O . THR A 1 111 ? -15.68 2.74 -5.91 1 89.88 111 THR A O 1
ATOM 784 N N . GLY A 1 112 ? -15.891 4.02 -4.145 1 91.81 112 GLY A N 1
ATOM 785 C CA . GLY A 1 112 ? -16.203 2.939 -3.223 1 91.81 112 GLY A CA 1
ATOM 786 C C . GLY A 1 112 ? -15.047 2 -2.973 1 91.81 112 GLY A C 1
ATOM 787 O O . GLY A 1 112 ? -15.203 0.968 -2.318 1 91.81 112 GLY A O 1
ATOM 788 N N . GLN A 1 113 ? -13.938 2.357 -3.502 1 93.5 113 GLN A N 1
ATOM 789 C CA . GLN A 1 113 ? -12.773 1.485 -3.367 1 93.5 113 GLN A CA 1
ATOM 790 C C . GLN A 1 113 ? -11.711 2.127 -2.486 1 93.5 113 GLN A C 1
ATOM 792 O O . GLN A 1 113 ? -11.75 3.332 -2.23 1 93.5 113 GLN A O 1
ATOM 797 N N . SER A 1 114 ? -10.859 1.26 -1.965 1 96.5 114 SER A N 1
ATOM 798 C CA . SER A 1 114 ? -9.781 1.745 -1.1 1 96.5 114 SER A CA 1
ATOM 799 C C . SER A 1 114 ? -8.414 1.44 -1.694 1 96.5 114 SER A C 1
ATOM 801 O O . SER A 1 114 ? -7.387 1.748 -1.087 1 96.5 114 SER A O 1
ATOM 803 N N . THR A 1 115 ? -8.367 0.817 -2.834 1 94.75 115 THR A N 1
ATOM 804 C CA . THR A 1 115 ? -7.113 0.597 -3.545 1 94.75 115 THR A CA 1
ATOM 805 C C . THR A 1 115 ? -6.617 1.892 -4.184 1 94.75 115 THR A C 1
ATOM 807 O O . THR A 1 115 ? -7.367 2.562 -4.898 1 94.75 115 THR A O 1
ATOM 810 N N . ILE A 1 116 ? -5.387 2.152 -3.928 1 97.12 116 ILE A N 1
ATOM 811 C CA . ILE A 1 116 ? -4.832 3.379 -4.496 1 97.12 116 ILE A CA 1
ATOM 812 C C . ILE A 1 116 ? -4.688 3.227 -6.008 1 97.12 116 ILE A C 1
ATOM 814 O O . ILE A 1 116 ? -4.16 2.221 -6.488 1 97.12 116 ILE A O 1
ATOM 818 N N . GLU A 1 117 ? -5.164 4.25 -6.684 1 96.19 117 GLU A N 1
ATOM 819 C CA . GLU A 1 117 ? -5.043 4.25 -8.141 1 96.19 117 GLU A CA 1
ATOM 820 C C . GLU A 1 117 ? -3.59 4.43 -8.57 1 96.19 117 GLU A C 1
ATOM 822 O O . GLU A 1 117 ? -2.875 5.273 -8.023 1 96.19 117 GLU A O 1
ATOM 827 N N . PRO A 1 118 ? -3.145 3.682 -9.594 1 95.12 118 PRO A N 1
ATOM 828 C CA . PRO A 1 118 ? -1.738 3.725 -10 1 95.12 118 PRO A CA 1
ATOM 829 C C . PRO A 1 118 ? -1.282 5.125 -10.398 1 95.12 118 PRO A C 1
ATOM 831 O O . PRO A 1 118 ? -0.125 5.492 -10.18 1 95.12 118 PRO A O 1
ATOM 834 N N . GLN A 1 119 ? -2.15 5.895 -10.953 1 95.88 119 GLN A N 1
ATOM 835 C CA . GLN A 1 119 ? -1.763 7.23 -11.398 1 95.88 119 GLN A CA 1
ATOM 836 C C . GLN A 1 119 ? -1.349 8.109 -10.219 1 95.88 119 GLN A C 1
ATOM 838 O O . GLN A 1 119 ? -0.729 9.156 -10.406 1 95.88 119 GLN A O 1
ATOM 843 N N . PHE A 1 120 ? -1.683 7.703 -9.039 1 97.88 120 PHE A N 1
ATOM 844 C CA . PHE A 1 120 ? -1.381 8.508 -7.859 1 97.88 120 PHE A CA 1
ATOM 845 C C . PHE A 1 120 ? -0.095 8.031 -7.195 1 97.88 120 PHE A C 1
ATOM 847 O O . PHE A 1 120 ? 0.387 8.656 -6.246 1 97.88 120 PHE A O 1
ATOM 854 N N . TYR A 1 121 ? 0.532 6.961 -7.66 1 97.5 121 TYR A N 1
ATOM 855 C CA . TYR A 1 121 ? 1.732 6.395 -7.055 1 97.5 121 TYR A CA 1
ATOM 856 C C . TYR A 1 121 ? 2.873 7.402 -7.055 1 97.5 121 TYR A C 1
ATOM 858 O O . TYR A 1 121 ? 3.539 7.598 -6.035 1 97.5 121 TYR A O 1
ATOM 866 N N . PRO A 1 122 ? 3.104 8.133 -8.172 1 97.44 122 PRO A N 1
ATOM 867 C CA . PRO A 1 122 ? 4.203 9.102 -8.148 1 97.44 122 PRO A CA 1
ATOM 868 C C . PRO A 1 122 ? 4.027 10.172 -7.074 1 97.44 122 PRO A C 1
ATOM 870 O O . PRO A 1 122 ? 5.008 10.609 -6.469 1 97.44 122 PRO A O 1
ATOM 873 N N . VAL A 1 123 ? 2.795 10.531 -6.875 1 98.5 123 VAL A N 1
ATOM 874 C CA . VAL A 1 123 ? 2.512 11.539 -5.855 1 98.5 123 VAL A CA 1
ATOM 875 C C . VAL A 1 123 ? 2.881 10.992 -4.48 1 98.5 123 VAL A C 1
ATOM 877 O O . VAL A 1 123 ? 3.553 11.672 -3.697 1 98.5 123 VAL A O 1
ATOM 880 N N . LEU A 1 124 ? 2.514 9.797 -4.203 1 98.69 124 LEU A N 1
ATOM 881 C CA . LEU A 1 124 ? 2.801 9.188 -2.91 1 98.69 124 LEU A CA 1
ATOM 882 C C . LEU A 1 124 ? 4.289 8.883 -2.771 1 98.69 124 LEU A C 1
ATOM 884 O O . LEU A 1 124 ? 4.84 8.945 -1.672 1 98.69 124 LEU A O 1
ATOM 888 N N . ASN A 1 125 ? 4.949 8.562 -3.854 1 98.19 125 ASN A N 1
ATOM 889 C CA . ASN A 1 125 ? 6.398 8.406 -3.826 1 98.19 125 ASN A CA 1
ATOM 890 C C . ASN A 1 125 ? 7.098 9.695 -3.42 1 98.19 125 ASN A C 1
ATOM 892 O O . ASN A 1 125 ? 7.988 9.688 -2.57 1 98.19 125 ASN A O 1
ATOM 896 N N . ASN A 1 126 ? 6.656 10.781 -4.051 1 98.44 126 ASN A N 1
ATOM 897 C CA . ASN A 1 126 ? 7.227 12.078 -3.701 1 98.44 126 ASN A CA 1
ATOM 898 C C . ASN A 1 126 ? 6.973 12.43 -2.236 1 98.44 126 ASN A C 1
ATOM 900 O O . ASN A 1 126 ? 7.871 12.914 -1.546 1 98.44 126 ASN A O 1
ATOM 904 N N . LEU A 1 127 ? 5.766 12.141 -1.811 1 98.75 127 LEU A N 1
ATOM 905 C CA . LEU A 1 127 ? 5.43 12.375 -0.408 1 98.75 127 LEU A CA 1
ATOM 906 C C . LEU A 1 127 ? 6.309 11.523 0.504 1 98.75 127 LEU A C 1
ATOM 908 O O . LEU A 1 127 ? 6.898 12.031 1.458 1 98.75 127 LEU A O 1
ATOM 912 N N . GLY A 1 128 ? 6.406 10.273 0.186 1 98.62 128 GLY A N 1
ATOM 913 C CA . GLY A 1 128 ? 7.238 9.375 0.973 1 98.62 128 GLY A CA 1
ATOM 914 C C . GLY A 1 128 ? 8.688 9.82 1.053 1 98.62 128 GLY A C 1
ATOM 915 O O . GLY A 1 128 ? 9.289 9.797 2.125 1 98.62 128 GLY A O 1
ATOM 916 N N . ASN A 1 129 ? 9.227 10.234 -0.026 1 98.12 129 ASN A N 1
ATOM 917 C CA . ASN A 1 129 ? 10.602 10.742 -0.067 1 98.12 129 ASN A CA 1
ATOM 918 C C . ASN A 1 129 ? 10.781 11.938 0.861 1 98.12 129 ASN A C 1
ATOM 920 O O . ASN A 1 129 ? 11.758 12.008 1.604 1 98.12 129 ASN A O 1
ATOM 924 N N . THR A 1 130 ? 9.828 12.836 0.798 1 98.69 130 THR A N 1
ATOM 925 C CA . THR A 1 130 ? 9.93 14.023 1.641 1 98.69 130 THR A CA 1
ATOM 926 C C . THR A 1 130 ? 9.789 13.648 3.115 1 98.69 130 THR A C 1
ATOM 928 O O . THR A 1 130 ? 10.523 14.172 3.961 1 98.69 130 THR A O 1
ATOM 931 N N . LEU A 1 131 ? 8.883 12.781 3.428 1 98.38 131 LEU A N 1
ATOM 932 C CA . LEU A 1 131 ? 8.688 12.359 4.809 1 98.38 131 LEU A CA 1
ATOM 933 C C . LEU A 1 131 ? 9.93 11.672 5.352 1 98.38 131 LEU A C 1
ATOM 935 O O . LEU A 1 131 ? 10.242 11.781 6.539 1 98.38 131 LEU A O 1
ATOM 939 N N . ASN A 1 132 ? 10.625 10.992 4.496 1 98.12 132 ASN A N 1
ATOM 940 C CA . ASN A 1 132 ? 11.859 10.328 4.906 1 98.12 132 ASN A CA 1
ATOM 941 C C . ASN A 1 132 ? 12.984 11.336 5.152 1 98.12 132 ASN A C 1
ATOM 943 O O . ASN A 1 132 ? 13.859 11.102 5.984 1 98.12 132 ASN A O 1
ATOM 947 N N . GLN A 1 133 ? 12.953 12.43 4.473 1 97.75 133 GLN A N 1
ATOM 948 C CA . GLN A 1 133 ? 13.938 13.492 4.656 1 97.75 133 GLN A CA 1
ATOM 949 C C . GLN A 1 133 ? 13.68 14.266 5.949 1 97.75 133 GLN A C 1
ATOM 951 O O . GLN A 1 133 ? 14.594 14.852 6.523 1 97.75 133 GLN A O 1
ATOM 956 N N . PHE A 1 134 ? 12.438 14.281 6.359 1 96.75 134 PHE A N 1
ATOM 957 C CA . PHE A 1 134 ? 12.008 14.969 7.57 1 9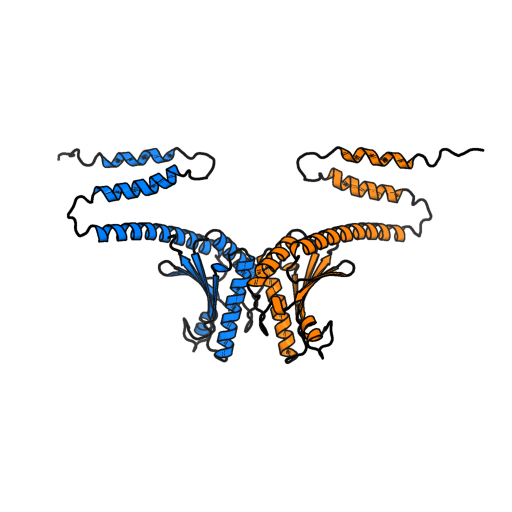6.75 134 PHE A CA 1
ATOM 958 C C . PHE A 1 134 ? 11.352 14 8.547 1 96.75 134 PHE A C 1
ATOM 960 O O . PHE A 1 134 ? 10.125 13.93 8.633 1 96.75 134 PHE A O 1
ATOM 967 N N . ALA A 1 135 ? 12.172 13.406 9.398 1 94.94 135 ALA A N 1
ATOM 968 C CA . ALA A 1 135 ? 11.727 12.234 10.148 1 94.94 135 ALA A CA 1
ATOM 969 C C . ALA A 1 135 ? 11.227 12.625 11.539 1 94.94 135 ALA A C 1
ATOM 971 O O . ALA A 1 135 ? 10.664 11.805 12.258 1 94.94 135 ALA A O 1
ATOM 972 N N . ASP A 1 136 ? 11.312 13.859 11.883 1 94 136 ASP A N 1
ATOM 973 C CA . ASP A 1 136 ? 11.008 14.258 13.258 1 94 136 ASP A CA 1
ATOM 974 C C . ASP A 1 136 ? 9.562 14.727 13.383 1 94 136 ASP A C 1
ATOM 976 O O . ASP A 1 136 ? 9.305 15.797 13.945 1 94 136 ASP A O 1
ATOM 980 N N . THR A 1 137 ? 8.648 13.961 12.844 1 96.69 137 THR A N 1
ATOM 981 C CA . THR A 1 137 ? 7.215 14.188 12.977 1 96.69 137 THR A CA 1
ATOM 982 C C . THR A 1 137 ? 6.48 12.867 13.203 1 96.69 137 THR A C 1
ATOM 984 O O . THR A 1 137 ? 6.918 11.82 12.727 1 96.69 137 THR A O 1
ATOM 987 N N . ARG A 1 138 ? 5.457 12.906 13.977 1 97.5 138 ARG A N 1
ATOM 988 C CA . ARG A 1 138 ? 4.426 11.875 13.938 1 97.5 138 ARG A CA 1
ATOM 989 C C . ARG A 1 138 ? 3.436 12.141 12.805 1 97.5 138 ARG A C 1
ATOM 991 O O . ARG A 1 138 ? 3.174 13.289 12.461 1 97.5 138 ARG A O 1
ATOM 998 N N . ILE A 1 139 ? 2.9 11.062 12.305 1 98.56 139 ILE A N 1
ATOM 999 C CA . ILE A 1 139 ? 2.039 11.18 11.133 1 98.56 139 ILE A CA 1
ATOM 1000 C C . ILE A 1 139 ? 0.672 10.57 11.43 1 98.56 139 ILE A C 1
ATOM 1002 O O . ILE A 1 139 ? 0.576 9.398 11.797 1 98.56 139 ILE A O 1
ATOM 1006 N N . GLN A 1 140 ? -0.342 11.328 11.359 1 98.81 140 GLN A N 1
ATOM 1007 C CA . GLN A 1 140 ? -1.71 10.82 11.43 1 98.81 140 GLN A CA 1
ATOM 1008 C C . GLN A 1 140 ? -2.363 10.812 10.055 1 98.81 140 GLN A C 1
ATOM 1010 O O . GLN A 1 140 ? -2.436 11.844 9.391 1 98.81 140 GLN A O 1
ATOM 1015 N N . ILE A 1 141 ? -2.832 9.664 9.617 1 98.94 141 ILE A N 1
ATOM 1016 C CA . ILE A 1 141 ? -3.531 9.492 8.344 1 98.94 141 ILE A CA 1
ATOM 1017 C C . ILE A 1 141 ? -5.016 9.242 8.602 1 98.94 141 ILE A C 1
ATOM 1019 O O . ILE A 1 141 ? -5.387 8.195 9.133 1 98.94 141 ILE A O 1
ATOM 1023 N N . ALA A 1 142 ? -5.863 10.211 8.18 1 98.94 142 ALA A N 1
ATOM 1024 C CA . ALA A 1 142 ? -7.289 10.141 8.492 1 98.94 142 ALA A CA 1
ATOM 1025 C C . ALA A 1 142 ? -8.125 10.055 7.215 1 98.94 142 ALA A C 1
ATOM 1027 O O . ALA A 1 142 ? -8 10.906 6.332 1 98.94 142 ALA A O 1
ATOM 1028 N N . GLY A 1 143 ? -8.922 9.039 7.152 1 98.88 143 GLY A N 1
ATOM 1029 C CA . GLY A 1 143 ? -9.875 8.938 6.062 1 98.88 143 GLY A CA 1
ATOM 1030 C C . GLY A 1 143 ? -11.227 9.555 6.395 1 98.88 143 GLY A C 1
ATOM 1031 O O . GLY A 1 143 ? -11.703 9.445 7.523 1 98.88 143 GLY A O 1
ATOM 1032 N N . HIS A 1 144 ? -11.812 10.133 5.375 1 98.81 144 HIS A N 1
ATOM 1033 C CA . HIS A 1 144 ? -13.133 10.75 5.496 1 98.81 144 HIS A CA 1
ATOM 1034 C C . HIS A 1 144 ? -14.016 10.406 4.301 1 98.81 144 HIS A C 1
ATOM 1036 O O . HIS A 1 144 ? -13.516 10.234 3.186 1 98.81 144 HIS A O 1
ATOM 1042 N N . THR A 1 145 ? -15.297 10.344 4.574 1 98.56 145 THR A N 1
ATOM 1043 C CA . THR A 1 145 ? -16.266 10.172 3.5 1 98.56 145 THR A CA 1
ATOM 1044 C C . THR A 1 145 ? -17.328 11.266 3.551 1 98.56 145 THR A C 1
ATOM 1046 O O . THR A 1 145 ? -17.375 12.055 4.496 1 98.56 145 THR A O 1
ATOM 1049 N N . ASP A 1 146 ? -18.062 11.383 2.443 1 98.31 146 ASP A N 1
ATOM 1050 C CA . ASP A 1 146 ? -19.328 12.102 2.541 1 98.31 146 ASP A CA 1
ATOM 1051 C C . ASP A 1 146 ? -20.375 11.258 3.258 1 98.31 146 ASP A C 1
ATOM 1053 O O . ASP A 1 146 ? -20.047 10.266 3.908 1 98.31 146 ASP A O 1
ATOM 1057 N N . ASN A 1 147 ? -21.656 11.719 3.16 1 97.75 147 ASN A N 1
ATOM 1058 C CA . ASN A 1 147 ? -22.688 11.031 3.941 1 97.75 147 ASN A CA 1
ATOM 1059 C C . ASN A 1 147 ? -23.516 10.078 3.08 1 97.75 147 ASN A C 1
ATOM 1061 O O . ASN A 1 147 ? -24.594 9.656 3.475 1 97.75 147 ASN A O 1
ATOM 1065 N N . VAL A 1 148 ? -23.031 9.836 1.857 1 96.69 148 VAL A N 1
ATOM 1066 C CA . VAL A 1 148 ? -23.734 8.891 1.001 1 96.69 148 VAL A CA 1
ATOM 1067 C C . VAL A 1 148 ? -23.391 7.461 1.424 1 96.69 148 VAL A C 1
ATOM 1069 O O . VAL A 1 148 ? -22.219 7.117 1.575 1 96.69 148 VAL A O 1
ATOM 1072 N N . GLY A 1 149 ? -24.375 6.582 1.579 1 95.38 149 GLY A N 1
ATOM 1073 C CA . GLY A 1 149 ? -24.188 5.234 2.092 1 95.38 149 GLY A CA 1
ATOM 1074 C C . GLY A 1 149 ? -24.422 5.129 3.586 1 95.38 149 GLY A C 1
ATOM 1075 O O . GLY A 1 149 ? -24.766 6.117 4.238 1 95.38 149 GLY A O 1
ATOM 1076 N N . SER A 1 150 ? -24.25 3.916 4.137 1 97.38 150 SER A N 1
ATOM 1077 C CA . SER A 1 150 ? -24.453 3.709 5.57 1 97.38 150 SER A CA 1
ATOM 1078 C C . SER A 1 150 ? -23.25 4.199 6.371 1 97.38 150 SER A C 1
ATOM 1080 O O . SER A 1 150 ? -22.125 4.223 5.863 1 97.38 150 SER A O 1
ATOM 1082 N N . ASP A 1 151 ? -23.5 4.551 7.621 1 97.5 151 ASP A N 1
ATOM 1083 C CA . ASP A 1 151 ? -22.422 4.977 8.516 1 97.5 151 ASP A CA 1
ATOM 1084 C C . ASP A 1 151 ? -21.375 3.883 8.664 1 97.5 151 ASP A C 1
ATOM 1086 O O . ASP A 1 151 ? -20.172 4.164 8.648 1 97.5 151 ASP A O 1
ATOM 1090 N N . ALA A 1 152 ? -21.891 2.68 8.797 1 97 152 ALA A N 1
ATOM 1091 C CA . ALA A 1 152 ? -20.969 1.552 8.984 1 97 152 ALA A CA 1
ATOM 1092 C C . ALA A 1 152 ? -20.078 1.357 7.766 1 97 152 ALA A C 1
ATOM 1094 O O . ALA A 1 152 ? -18.875 1.152 7.902 1 97 152 ALA A O 1
ATOM 1095 N N . PHE A 1 153 ? -20.672 1.441 6.602 1 96.19 153 PHE A N 1
ATOM 1096 C CA . PHE A 1 153 ? -19.891 1.3 5.375 1 96.19 153 PHE A CA 1
ATOM 1097 C C . PHE A 1 153 ? -18.875 2.428 5.238 1 96.19 153 PHE A C 1
ATOM 1099 O O . PHE A 1 153 ? -17.719 2.188 4.922 1 96.19 153 PHE A O 1
ATOM 1106 N N . ASN A 1 154 ? -19.312 3.643 5.469 1 98.25 154 ASN A N 1
ATOM 1107 C CA . ASN A 1 154 ? -18.453 4.809 5.328 1 98.25 154 ASN A CA 1
ATOM 1108 C C . ASN A 1 154 ? -17.281 4.77 6.316 1 98.25 154 ASN A C 1
ATOM 1110 O O . ASN A 1 154 ? -16.172 5.172 5.984 1 98.25 154 ASN A O 1
ATOM 1114 N N . LEU A 1 155 ? -17.578 4.266 7.543 1 98.38 155 LEU A N 1
ATOM 1115 C CA . LEU A 1 155 ? -16.516 4.125 8.531 1 98.38 155 LEU A CA 1
ATOM 1116 C C . LEU A 1 155 ? -15.484 3.1 8.078 1 98.38 155 LEU A C 1
ATOM 1118 O O . LEU A 1 155 ? -14.281 3.354 8.148 1 98.38 155 LEU A O 1
ATOM 1122 N N . GLN A 1 156 ? -15.938 2.008 7.582 1 96.44 156 GLN A N 1
ATOM 1123 C CA . GLN A 1 156 ? -15.039 0.967 7.098 1 96.44 156 GLN A CA 1
ATOM 1124 C C . GLN A 1 156 ? -14.211 1.459 5.914 1 96.44 156 GLN A C 1
ATOM 1126 O O . GLN A 1 156 ? -13 1.243 5.859 1 96.44 156 GLN A O 1
ATOM 1131 N N . LEU A 1 157 ? -14.867 2.104 4.984 1 97.25 157 LEU A N 1
ATOM 1132 C CA . LEU A 1 157 ? -14.203 2.611 3.791 1 97.25 157 LEU A CA 1
ATOM 1133 C C . LEU A 1 157 ? -13.125 3.623 4.16 1 97.25 157 LEU A C 1
ATOM 1135 O O . LEU A 1 157 ? -12 3.545 3.664 1 97.25 157 LEU A O 1
ATOM 1139 N N . SER A 1 158 ? -13.453 4.535 5.016 1 98.69 158 SER A N 1
ATOM 1140 C CA . SER A 1 158 ? -12.492 5.562 5.418 1 98.69 158 SER A CA 1
ATOM 1141 C C . SER A 1 158 ? -11.289 4.949 6.129 1 98.69 158 SER A C 1
ATOM 1143 O O . SER A 1 158 ? -10.156 5.383 5.922 1 98.69 158 SER A O 1
ATOM 1145 N N . GLN A 1 159 ? -11.508 3.961 6.953 1 98.25 159 GLN A N 1
ATOM 1146 C CA . GLN A 1 159 ? -10.422 3.262 7.625 1 98.25 159 GLN A CA 1
ATOM 1147 C C . GLN A 1 159 ? -9.531 2.529 6.621 1 98.25 159 GLN A C 1
ATOM 1149 O O . GLN A 1 159 ? -8.305 2.582 6.715 1 98.25 159 GLN A O 1
ATOM 1154 N N . GLN A 1 160 ? -10.164 1.874 5.688 1 97.06 160 GLN A N 1
ATOM 1155 C CA . GLN A 1 160 ? -9.414 1.121 4.688 1 97.06 160 GLN A CA 1
ATOM 1156 C C . GLN A 1 160 ? -8.57 2.049 3.816 1 97.06 160 GLN A C 1
ATOM 1158 O O . GLN A 1 160 ? -7.426 1.732 3.488 1 97.06 160 GLN A O 1
ATOM 1163 N N . ARG A 1 161 ? -9.094 3.148 3.439 1 98.31 161 ARG A N 1
ATOM 1164 C CA . ARG A 1 161 ? -8.352 4.102 2.617 1 98.31 161 ARG A CA 1
ATOM 1165 C C . ARG A 1 161 ? -7.176 4.691 3.385 1 98.31 161 ARG A C 1
ATOM 1167 O O . ARG A 1 161 ? -6.078 4.82 2.84 1 98.31 161 ARG A O 1
ATOM 1174 N N . ALA A 1 162 ? -7.426 4.98 4.703 1 98.75 162 ALA A N 1
ATOM 1175 C CA . ALA A 1 162 ? -6.32 5.441 5.539 1 98.75 162 ALA A CA 1
ATOM 1176 C C . ALA A 1 162 ? -5.227 4.387 5.637 1 98.75 162 ALA A C 1
ATOM 1178 O O . ALA A 1 162 ? -4.039 4.699 5.52 1 98.75 162 ALA A O 1
ATOM 1179 N N . ASN A 1 163 ? -5.582 3.189 5.797 1 98 163 ASN A N 1
ATOM 1180 C CA . ASN A 1 163 ? -4.629 2.09 5.891 1 98 163 ASN A CA 1
ATOM 1181 C C . ASN A 1 163 ? -3.871 1.888 4.582 1 98 163 ASN A C 1
ATOM 1183 O O . ASN A 1 163 ? -2.686 1.551 4.59 1 98 163 ASN A O 1
ATOM 1187 N N . SER A 1 164 ? -4.586 2.014 3.498 1 98 164 SER A N 1
ATOM 1188 C CA . SER A 1 164 ? -3.939 1.878 2.195 1 98 164 SER A CA 1
ATOM 1189 C C . SER A 1 164 ? -2.832 2.912 2.016 1 98 164 SER A C 1
ATOM 1191 O O . SER A 1 164 ? -1.734 2.58 1.566 1 98 164 SER A O 1
ATOM 1193 N N . VAL A 1 165 ? -3.127 4.086 2.35 1 98.75 165 VAL A N 1
ATOM 1194 C CA . VAL A 1 165 ? -2.133 5.152 2.25 1 98.75 165 VAL A CA 1
ATOM 1195 C C . VAL A 1 165 ? -0.97 4.863 3.199 1 98.75 165 VAL A C 1
ATOM 1197 O O . VAL A 1 165 ? 0.196 4.98 2.814 1 98.75 165 VAL A O 1
ATOM 1200 N N . ARG A 1 166 ? -1.289 4.445 4.422 1 98.56 166 ARG A N 1
ATOM 1201 C CA . ARG A 1 166 ? -0.25 4.086 5.379 1 98.56 166 ARG A CA 1
ATOM 1202 C C . ARG A 1 166 ? 0.644 2.98 4.832 1 98.56 166 ARG A C 1
ATOM 1204 O O . ARG A 1 166 ? 1.87 3.062 4.922 1 98.56 166 ARG A O 1
ATOM 1211 N N . GLY A 1 167 ? 0.012 1.937 4.352 1 97.44 167 GLY A N 1
ATOM 1212 C CA . GLY A 1 167 ? 0.772 0.828 3.797 1 97.44 167 GLY A CA 1
ATOM 1213 C C . GLY A 1 167 ? 1.692 1.242 2.664 1 97.44 167 GLY A C 1
ATOM 1214 O O . GLY A 1 167 ? 2.85 0.819 2.609 1 97.44 167 GLY A O 1
ATOM 1215 N N . TYR A 1 168 ? 1.152 2.035 1.767 1 98.31 168 TYR A N 1
ATOM 1216 C CA . TYR A 1 168 ? 1.98 2.494 0.657 1 98.31 168 TYR A CA 1
ATOM 1217 C C . TYR A 1 168 ? 3.188 3.273 1.163 1 98.31 168 TYR A C 1
ATOM 1219 O O . TYR A 1 168 ? 4.316 3.031 0.73 1 98.31 168 TYR A O 1
ATOM 1227 N N . LEU A 1 169 ? 2.932 4.254 2.039 1 98.69 169 LEU A N 1
ATOM 1228 C CA . LEU A 1 169 ? 4.012 5.078 2.57 1 98.69 169 LEU A CA 1
ATOM 1229 C C . LEU A 1 169 ? 5.027 4.227 3.322 1 98.69 169 LEU A C 1
ATOM 1231 O O . LEU A 1 169 ? 6.227 4.5 3.281 1 98.69 169 LEU A O 1
ATOM 1235 N N . ALA A 1 170 ? 4.586 3.211 4.02 1 98.38 170 ALA A N 1
ATOM 1236 C CA . ALA A 1 170 ? 5.52 2.279 4.645 1 98.38 170 ALA A CA 1
ATOM 1237 C C . ALA A 1 170 ? 6.422 1.621 3.605 1 98.38 170 ALA A C 1
ATOM 1239 O O . ALA A 1 170 ? 7.629 1.481 3.818 1 98.38 170 ALA A O 1
ATOM 1240 N N . GLY A 1 171 ? 5.848 1.258 2.514 1 97.31 171 GLY A N 1
ATOM 1241 C CA . GLY A 1 171 ? 6.617 0.688 1.42 1 97.31 171 GLY A CA 1
ATOM 1242 C C . GLY A 1 171 ? 7.691 1.623 0.896 1 97.31 171 GLY A C 1
ATOM 1243 O O . GLY A 1 171 ? 8.75 1.174 0.449 1 97.31 171 GLY A O 1
ATOM 1244 N N . THR A 1 172 ? 7.395 2.875 0.979 1 97.81 172 THR A N 1
ATOM 1245 C CA . THR A 1 172 ? 8.359 3.857 0.49 1 97.81 172 THR A CA 1
ATOM 1246 C C . THR A 1 172 ? 9.484 4.062 1.5 1 97.81 172 THR A C 1
ATOM 1248 O O . THR A 1 172 ? 10.398 4.852 1.265 1 97.81 172 THR A O 1
ATOM 1251 N N . GLY A 1 173 ? 9.359 3.48 2.65 1 97.56 173 GLY A N 1
ATOM 1252 C CA . GLY A 1 173 ? 10.43 3.564 3.629 1 97.56 173 GLY A CA 1
ATOM 1253 C C . GLY A 1 173 ? 10.055 4.371 4.859 1 97.56 173 GLY A C 1
ATOM 1254 O O . GLY A 1 173 ? 10.844 4.473 5.805 1 97.56 173 GLY A O 1
ATOM 1255 N N . VAL A 1 174 ? 8.852 4.949 4.879 1 98.31 174 VAL A N 1
ATOM 1256 C CA . VAL A 1 174 ? 8.422 5.676 6.07 1 98.31 174 VAL A CA 1
ATOM 1257 C C . VAL A 1 174 ? 8.195 4.695 7.219 1 98.31 174 VAL A C 1
ATOM 1259 O O . VAL A 1 174 ? 7.484 3.699 7.062 1 98.31 174 VAL A O 1
ATOM 1262 N N . VAL A 1 175 ? 8.758 5.023 8.305 1 96.69 175 VAL A N 1
ATOM 1263 C CA . VAL A 1 175 ? 8.695 4.133 9.453 1 96.69 175 VAL A CA 1
ATOM 1264 C C . VAL A 1 175 ? 7.242 3.969 9.906 1 96.69 175 VAL A C 1
ATOM 1266 O O . VAL A 1 175 ? 6.578 4.949 10.242 1 96.69 175 VAL A O 1
ATOM 1269 N N . ALA A 1 176 ? 6.828 2.777 9.977 1 96.25 176 ALA A N 1
ATOM 1270 C CA . ALA A 1 176 ? 5.418 2.486 10.234 1 96.25 176 ALA A CA 1
ATOM 1271 C C . ALA A 1 176 ? 5.012 2.945 11.633 1 96.25 176 ALA A C 1
ATOM 1273 O O . ALA A 1 176 ? 3.877 3.373 11.844 1 96.25 176 ALA A O 1
ATOM 1274 N N . GLN A 1 177 ? 5.906 2.895 12.5 1 95.25 177 GLN A N 1
ATOM 1275 C CA . GLN A 1 177 ? 5.617 3.205 13.891 1 95.25 177 GLN A CA 1
ATOM 1276 C C . GLN A 1 177 ? 5.258 4.676 14.07 1 95.25 177 GLN A C 1
ATOM 1278 O O . GLN A 1 177 ? 4.59 5.051 15.031 1 95.25 177 GLN A O 1
ATOM 1283 N N . ARG A 1 178 ? 5.652 5.484 13.188 1 96.06 178 ARG A N 1
ATOM 1284 C CA . ARG A 1 178 ? 5.344 6.902 13.352 1 96.06 178 ARG A CA 1
ATOM 1285 C C . ARG A 1 178 ? 4.027 7.262 12.672 1 96.06 178 ARG A C 1
ATOM 1287 O O . ARG A 1 178 ? 3.572 8.398 12.758 1 96.06 178 ARG A O 1
ATOM 1294 N N . MET A 1 179 ? 3.453 6.281 12.016 1 98.31 179 MET A N 1
ATOM 1295 C CA . MET A 1 179 ? 2.209 6.531 11.297 1 98.31 179 MET A CA 1
ATOM 1296 C C . MET A 1 179 ? 1.027 5.879 12 1 98.31 179 MET A C 1
ATOM 1298 O O . MET A 1 179 ? 1.107 4.719 12.414 1 98.31 179 MET A O 1
ATOM 1302 N N . GLN A 1 180 ? -0.005 6.605 12.086 1 98.38 180 GLN A N 1
ATOM 1303 C CA . GLN A 1 180 ? -1.279 6.09 12.57 1 98.38 180 GLN A CA 1
ATOM 1304 C C . GLN A 1 180 ? -2.398 6.348 11.57 1 98.38 180 GLN A C 1
ATOM 1306 O O . GLN A 1 180 ? -2.561 7.473 11.086 1 98.38 180 GLN A O 1
ATOM 1311 N N . ALA A 1 181 ? -3.133 5.289 11.266 1 98.56 181 ALA A N 1
ATOM 1312 C CA . ALA A 1 181 ? -4.277 5.402 10.359 1 98.56 181 ALA A CA 1
ATOM 1313 C C . ALA A 1 181 ? -5.59 5.344 11.133 1 98.56 181 ALA A C 1
ATOM 1315 O O . ALA A 1 181 ? -5.754 4.508 12.031 1 98.56 181 ALA A O 1
ATOM 1316 N N . VAL A 1 182 ? -6.508 6.242 10.766 1 98.62 182 VAL A N 1
ATOM 1317 C CA . VAL A 1 182 ? -7.816 6.25 11.414 1 98.62 182 VAL A CA 1
ATOM 1318 C C . VAL A 1 182 ? -8.891 6.625 10.398 1 98.62 182 VAL A C 1
ATOM 1320 O O . VAL A 1 182 ? -8.68 7.504 9.555 1 98.62 182 VAL A O 1
ATOM 1323 N N . GLY A 1 183 ? -9.984 5.945 10.492 1 98.81 183 GLY A N 1
ATOM 1324 C CA . GLY A 1 183 ? -11.156 6.289 9.695 1 98.81 183 GLY A CA 1
ATOM 1325 C C . GLY A 1 183 ? -12.211 7.035 10.492 1 98.81 183 GLY A C 1
ATOM 1326 O O . GLY A 1 183 ? -12.57 6.625 11.594 1 98.81 183 GLY A O 1
ATOM 1327 N N . TYR A 1 184 ? -12.711 8.109 9.898 1 98.75 184 TYR A N 1
ATOM 1328 C CA . TYR A 1 184 ? -13.734 8.875 10.594 1 98.75 184 TYR A CA 1
ATOM 1329 C C . TYR A 1 184 ? -15.078 8.766 9.891 1 98.75 184 TYR A C 1
ATOM 1331 O O . TYR A 1 184 ? -16.094 9.258 10.383 1 98.75 184 TYR A O 1
ATOM 1339 N N . GLY A 1 185 ? -15.07 8.086 8.734 1 98.5 185 GLY A N 1
ATOM 1340 C CA . GLY A 1 185 ? -16.297 8.078 7.961 1 98.5 185 GLY A CA 1
ATOM 1341 C C . GLY A 1 185 ? -16.844 9.461 7.684 1 98.5 185 GLY A C 1
ATOM 1342 O O . GLY A 1 185 ? -16.109 10.344 7.234 1 98.5 185 GLY A O 1
ATOM 1343 N N . GLU A 1 186 ? -18.062 9.625 7.969 1 98.62 186 GLU A N 1
ATOM 1344 C CA . GLU A 1 186 ? -18.734 10.875 7.645 1 98.62 186 GLU A CA 1
ATOM 1345 C C . GLU A 1 186 ? -18.859 11.773 8.875 1 98.62 186 GLU A C 1
ATOM 1347 O O . GLU A 1 186 ? -19.531 12.805 8.836 1 98.62 186 GLU A O 1
ATOM 1352 N N . SER A 1 187 ? -18.172 11.469 9.938 1 98.44 187 SER A N 1
ATOM 1353 C CA . SER A 1 187 ? -18.422 12.078 11.242 1 98.44 187 SER A CA 1
ATOM 1354 C C . SER A 1 187 ? -17.688 13.414 11.375 1 98.44 187 SER A C 1
ATOM 1356 O O . SER A 1 187 ? -17.938 14.172 12.32 1 98.44 187 SER A O 1
ATOM 1358 N N . ARG A 1 188 ? -16.797 13.758 10.516 1 98.31 188 ARG A N 1
ATOM 1359 C CA . ARG A 1 188 ? -16.031 15 10.586 1 98.31 188 ARG A CA 1
ATOM 1360 C C . ARG A 1 188 ? -16.031 15.727 9.242 1 98.31 188 ARG A C 1
ATOM 1362 O O . ARG A 1 188 ? -14.977 15.898 8.625 1 98.31 188 ARG A O 1
ATOM 1369 N N . PRO A 1 189 ? -17.203 16.172 8.828 1 98.44 189 PRO A N 1
ATOM 1370 C CA . PRO A 1 189 ? -17.281 16.875 7.547 1 98.44 189 PRO A CA 1
ATOM 1371 C C . PRO A 1 189 ? -16.609 18.25 7.598 1 98.44 189 PRO A C 1
ATOM 1373 O O . PRO A 1 189 ? -16.656 18.922 8.633 1 98.44 189 PRO A O 1
ATOM 1376 N N . VAL A 1 190 ? -16.031 18.656 6.5 1 98.12 190 VAL A N 1
ATOM 1377 C CA . VAL A 1 190 ? -15.43 19.984 6.41 1 98.12 190 VAL A CA 1
ATOM 1378 C C . VAL A 1 190 ? -16.312 20.906 5.574 1 98.12 190 VAL A C 1
ATOM 1380 O O . VAL A 1 190 ? -16.062 22.109 5.484 1 98.12 190 VAL A O 1
ATOM 1383 N N . ALA A 1 191 ? -17.328 20.328 4.922 1 97.81 191 ALA A N 1
ATOM 1384 C CA . ALA A 1 191 ? -18.281 21.062 4.102 1 97.81 191 ALA A CA 1
ATOM 1385 C C . ALA A 1 191 ? -19.672 20.422 4.176 1 97.81 191 ALA A C 1
ATOM 1387 O O . ALA A 1 191 ? -19.844 19.344 4.758 1 97.81 191 ALA A O 1
ATOM 1388 N N . ASP A 1 192 ? -20.625 21.094 3.633 1 96.94 192 ASP A N 1
ATOM 1389 C CA . ASP A 1 192 ? -22.016 20.672 3.711 1 96.94 192 ASP A CA 1
ATOM 1390 C C . ASP A 1 192 ? -22.25 19.406 2.887 1 96.94 192 ASP A C 1
ATOM 1392 O O . ASP A 1 192 ? -21.875 19.344 1.714 1 96.94 192 ASP A O 1
ATOM 1396 N N . ASN A 1 193 ? -22.906 18.406 3.512 1 97.31 193 ASN A N 1
ATOM 1397 C CA . ASN A 1 193 ? -23.188 17.172 2.811 1 97.31 193 ASN A CA 1
ATOM 1398 C C . ASN A 1 193 ? -24.469 17.281 1.982 1 97.31 193 ASN A C 1
ATOM 1400 O O . ASN A 1 193 ? -24.859 16.328 1.308 1 97.31 193 ASN A O 1
ATOM 1404 N N . GLY A 1 194 ? -25.078 18.344 2.01 1 96.06 194 GLY A N 1
ATOM 1405 C CA . GLY A 1 194 ? -26.297 18.562 1.241 1 96.06 194 GLY A CA 1
ATOM 1406 C C . GLY A 1 194 ? -26.031 18.953 -0.199 1 96.06 194 GLY A C 1
ATOM 1407 O O . GLY A 1 194 ? -26.953 19.031 -1.01 1 96.06 194 GLY A O 1
ATOM 1408 N N . SER A 1 195 ? -24.75 19.281 -0.477 1 97.06 195 SER A N 1
ATOM 1409 C CA . SER A 1 195 ? -24.375 19.672 -1.83 1 97.06 195 SER A CA 1
ATOM 1410 C C . SER A 1 195 ? -23.312 18.75 -2.406 1 97.06 195 SER A C 1
ATOM 1412 O O . SER A 1 195 ? -22.516 18.172 -1.661 1 97.06 195 SER A O 1
ATOM 1414 N N . ASP A 1 196 ? -23.312 18.656 -3.74 1 96.44 196 ASP A N 1
ATOM 1415 C CA . ASP A 1 196 ? -22.297 17.844 -4.406 1 96.44 196 ASP A CA 1
ATOM 1416 C C . ASP A 1 196 ? -20.891 18.391 -4.152 1 96.44 196 ASP A C 1
ATOM 1418 O O . ASP A 1 196 ? -19.938 17.625 -3.957 1 96.44 196 ASP A O 1
ATOM 1422 N N . TYR A 1 197 ? -20.875 19.656 -4.242 1 95.75 197 TYR A N 1
ATOM 1423 C CA . TYR A 1 197 ? -19.594 20.312 -3.992 1 95.75 197 TYR A CA 1
ATOM 1424 C C . TYR A 1 197 ? -19.078 19.984 -2.594 1 95.75 197 TYR A C 1
ATOM 1426 O O . TYR A 1 197 ? -17.922 19.609 -2.426 1 95.75 197 TYR A O 1
ATOM 1434 N N . GLY A 1 198 ? -19.891 20.125 -1.58 1 97.88 198 GLY A N 1
ATOM 1435 C CA . GLY A 1 198 ? -19.5 19.797 -0.217 1 97.88 198 GLY A CA 1
ATOM 1436 C C . GLY A 1 198 ? -19.125 18.344 -0.03 1 97.88 198 GLY A C 1
ATOM 1437 O O . GLY A 1 198 ? -18.156 18.031 0.646 1 97.88 198 GLY A O 1
ATOM 1438 N N . ARG A 1 199 ? -19.859 17.422 -0.666 1 97.88 199 ARG A N 1
ATOM 1439 C CA . ARG A 1 199 ? -19.578 15.984 -0.587 1 97.88 199 ARG A CA 1
ATOM 1440 C C . ARG A 1 199 ? -18.203 15.664 -1.176 1 97.88 199 ARG A C 1
ATOM 1442 O O . ARG A 1 199 ? -17.469 14.844 -0.632 1 97.88 199 ARG A O 1
ATOM 1449 N N . THR A 1 200 ? -17.922 16.328 -2.203 1 97 200 THR A N 1
ATOM 1450 C CA . THR A 1 200 ? -16.625 16.125 -2.832 1 97 200 THR A CA 1
ATOM 1451 C C . THR A 1 200 ? -15.5 16.531 -1.882 1 97 200 THR A C 1
ATOM 1453 O O . THR A 1 200 ? -14.477 15.844 -1.8 1 97 200 THR A O 1
ATOM 1456 N N . GLN A 1 201 ? -15.656 17.609 -1.174 1 97.25 201 GLN A N 1
ATOM 1457 C CA . GLN A 1 201 ? -14.648 18.062 -0.222 1 97.25 201 GLN A CA 1
ATOM 1458 C C . GLN A 1 201 ? -14.523 17.094 0.95 1 97.25 201 GLN A C 1
ATOM 1460 O O . GLN A 1 201 ? -13.43 16.922 1.501 1 97.25 201 GLN A O 1
ATOM 1465 N N . ASN A 1 202 ? -15.609 16.469 1.286 1 98.62 202 ASN A N 1
ATOM 1466 C CA . ASN A 1 202 ? -15.625 15.57 2.432 1 98.62 202 ASN A CA 1
ATOM 1467 C C . ASN A 1 202 ? -14.953 14.242 2.107 1 98.62 202 ASN A C 1
ATOM 1469 O O . ASN A 1 202 ? -14.445 13.562 3.002 1 98.62 202 ASN A O 1
ATOM 1473 N N . ARG A 1 203 ? -14.984 13.859 0.795 1 98.25 203 ARG A N 1
ATOM 1474 C CA . ARG A 1 203 ? -14.305 12.656 0.344 1 98.25 203 ARG A CA 1
ATOM 1475 C C . ARG A 1 203 ? -12.805 12.891 0.212 1 98.25 203 ARG A C 1
ATOM 1477 O O . ARG A 1 203 ? -12.328 13.32 -0.84 1 98.25 203 ARG A O 1
ATOM 1484 N N . ARG A 1 204 ? -12.086 12.555 1.352 1 98.62 204 ARG A N 1
ATOM 1485 C CA . ARG A 1 204 ? -10.68 12.922 1.385 1 98.62 204 ARG A CA 1
ATOM 1486 C C . ARG A 1 204 ? -9.906 12.047 2.369 1 98.62 204 ARG A C 1
ATOM 1488 O O . ARG A 1 204 ? -10.492 11.508 3.311 1 98.62 204 ARG A O 1
ATOM 1495 N N . VAL A 1 205 ? -8.68 11.914 2.141 1 98.88 205 VAL A N 1
ATOM 1496 C CA . VAL A 1 205 ? -7.715 11.477 3.146 1 98.88 205 VAL A CA 1
ATOM 1497 C C . VAL A 1 205 ? -6.848 12.656 3.58 1 98.88 205 VAL A C 1
ATOM 1499 O O . VAL A 1 205 ? -6.336 13.398 2.74 1 98.88 205 VAL A O 1
ATOM 1502 N N . GLU A 1 206 ? -6.727 12.867 4.887 1 98.88 206 GLU A N 1
ATOM 1503 C CA . GLU A 1 206 ? -5.875 13.906 5.457 1 98.88 206 GLU A CA 1
ATOM 1504 C C . GLU A 1 206 ? -4.656 13.305 6.145 1 98.88 206 GLU A C 1
ATOM 1506 O O . GLU A 1 206 ? -4.785 12.398 6.969 1 98.88 206 GLU A O 1
ATOM 1511 N N . ILE A 1 207 ? -3.518 13.805 5.781 1 98.94 207 ILE A N 1
ATOM 1512 C CA . ILE A 1 207 ? -2.279 13.422 6.453 1 98.94 207 ILE A CA 1
ATOM 1513 C C . ILE A 1 207 ? -1.771 14.594 7.293 1 98.94 207 ILE A C 1
ATOM 1515 O O . ILE A 1 207 ? -1.454 15.656 6.758 1 98.94 207 ILE A O 1
ATOM 1519 N N . THR A 1 208 ? -1.715 14.406 8.586 1 98.88 208 THR A N 1
ATOM 1520 C CA . THR A 1 208 ? -1.261 15.445 9.5 1 98.88 208 THR A CA 1
ATOM 1521 C C . THR A 1 208 ? 0.124 15.117 10.047 1 98.88 208 THR A C 1
ATOM 1523 O O . THR A 1 208 ? 0.334 14.047 10.617 1 98.88 208 THR A O 1
ATOM 1526 N N . LEU A 1 209 ? 1.04 16.016 9.852 1 98.56 209 LEU A N 1
ATOM 1527 C CA . LEU A 1 209 ? 2.385 15.93 10.414 1 98.56 209 LEU A CA 1
ATOM 1528 C C . LEU A 1 209 ? 2.494 16.75 11.695 1 98.56 209 LEU A C 1
ATOM 1530 O O . LEU A 1 209 ? 2.275 17.953 11.68 1 98.56 209 LEU A O 1
ATOM 1534 N N . ILE A 1 210 ? 2.793 16.062 12.766 1 97.31 210 ILE A N 1
ATOM 1535 C CA . ILE A 1 210 ? 2.859 16.656 14.094 1 97.31 210 ILE A CA 1
ATOM 1536 C C . ILE A 1 210 ? 4.301 16.641 14.602 1 97.31 210 ILE A C 1
ATOM 1538 O O . ILE A 1 210 ? 4.898 15.578 14.742 1 97.31 210 ILE A O 1
ATOM 1542 N N . PRO A 1 211 ? 4.863 17.828 14.844 1 94.56 211 PRO A N 1
ATOM 1543 C CA . PRO A 1 211 ? 6.258 17.828 15.297 1 94.56 211 PRO A CA 1
ATOM 1544 C C . PRO A 1 211 ? 6.441 17.109 16.625 1 94.56 211 PRO A C 1
ATOM 1546 O O . PRO A 1 211 ? 5.574 17.172 17.5 1 94.56 211 PRO A O 1
ATOM 1549 N N . VAL A 1 212 ? 7.559 16.281 16.672 1 88.5 212 VAL A N 1
ATOM 1550 C CA . VAL A 1 212 ? 7.898 15.594 17.906 1 88.5 212 VAL A CA 1
ATOM 1551 C C . VAL A 1 212 ? 8.922 16.422 18.688 1 88.5 212 VAL A C 1
ATOM 1553 O O . VAL A 1 212 ? 9.805 17.047 18.094 1 88.5 212 VAL A O 1
ATOM 1556 N N . GLN A 1 213 ? 8.625 16.734 19.922 1 72.19 213 GLN A N 1
ATOM 1557 C CA . GLN A 1 213 ? 9.562 17.469 20.766 1 72.19 213 GLN A CA 1
ATOM 1558 C C . GLN A 1 213 ? 10.703 16.562 21.219 1 72.19 213 GLN A C 1
ATOM 1560 O O . GLN A 1 213 ? 10.477 15.43 21.625 1 72.19 213 GLN A O 1
ATOM 1565 N N . GLN A 1 214 ? 11.867 16.562 20.547 1 54.84 214 GLN A N 1
ATOM 1566 C CA . GLN A 1 214 ? 12.984 15.828 21.109 1 54.84 214 GLN A CA 1
ATOM 1567 C C . GLN A 1 214 ? 13.141 16.125 22.609 1 54.84 214 GLN A C 1
ATOM 1569 O O . GLN A 1 214 ? 13.133 17.297 23.016 1 54.84 214 GLN A O 1
ATOM 1574 N N . GLN A 1 215 ? 12.523 15.273 23.5 1 42.03 215 GLN A N 1
ATOM 1575 C CA . GLN A 1 215 ? 12.953 15.453 24.891 1 42.03 215 GLN A CA 1
ATOM 1576 C C . GLN A 1 215 ? 14.469 15.375 25 1 42.03 215 GLN A C 1
ATOM 1578 O O . GLN A 1 215 ? 15.125 14.68 24.219 1 42.03 215 GLN A O 1
ATOM 1583 N N . MET B 1 1 ? 51.531 -51.406 -31.984 1 25.91 1 MET B N 1
ATOM 1584 C CA . MET B 1 1 ? 50.094 -51.469 -31.906 1 25.91 1 MET B CA 1
ATOM 1585 C C . MET B 1 1 ? 49.5 -50.125 -31.578 1 25.91 1 MET B C 1
ATOM 1587 O O . MET B 1 1 ? 49.781 -49.531 -30.547 1 25.91 1 MET B O 1
ATOM 1591 N N . LYS B 1 2 ? 49.25 -49.062 -32.531 1 30.55 2 LYS B N 1
ATOM 1592 C CA . LYS B 1 2 ? 49.562 -47.688 -32.875 1 30.55 2 LYS B CA 1
ATOM 1593 C C . LYS B 1 2 ? 48.625 -46.719 -32.219 1 30.55 2 LYS B C 1
ATOM 1595 O O . LYS B 1 2 ? 47.438 -46.625 -32.562 1 30.55 2 LYS B O 1
ATOM 1600 N N . LEU B 1 3 ? 48.594 -46.719 -30.641 1 33.59 3 LEU B N 1
ATOM 1601 C CA . LEU B 1 3 ? 47.844 -45.844 -29.766 1 33.59 3 LEU B CA 1
ATOM 1602 C C . LEU B 1 3 ? 47.781 -44.406 -30.328 1 33.59 3 LEU B C 1
ATOM 1604 O O . LEU B 1 3 ? 48.781 -43.75 -30.406 1 33.59 3 LEU B O 1
ATOM 1608 N N . SER B 1 4 ? 47.094 -44.062 -31.391 1 33.47 4 SER B N 1
ATOM 1609 C CA . SER B 1 4 ? 47.031 -42.906 -32.281 1 33.47 4 SER B CA 1
ATOM 1610 C C . SER B 1 4 ? 46.719 -41.625 -31.5 1 33.47 4 SER B C 1
ATOM 1612 O O . SER B 1 4 ? 46 -41.656 -30.5 1 33.47 4 SER B O 1
ATOM 1614 N N . LEU B 1 5 ? 47.5 -40.344 -31.422 1 33.59 5 LEU B N 1
ATOM 1615 C CA . LEU B 1 5 ? 47.875 -38.969 -31.031 1 33.59 5 LEU B CA 1
ATOM 1616 C C . LEU B 1 5 ? 46.656 -38.062 -31.062 1 33.59 5 LEU B C 1
ATOM 1618 O O . LEU B 1 5 ? 46.719 -36.906 -30.641 1 33.59 5 LEU B O 1
ATOM 1622 N N . ARG B 1 6 ? 45.5 -38.312 -31.641 1 33.72 6 ARG B N 1
ATOM 1623 C CA . ARG B 1 6 ? 44.406 -37.375 -31.969 1 33.72 6 ARG B CA 1
ATOM 1624 C C . ARG B 1 6 ? 43.75 -36.844 -30.703 1 33.72 6 ARG B C 1
ATOM 1626 O O . ARG B 1 6 ? 43.156 -35.781 -30.703 1 33.72 6 ARG B O 1
ATOM 1633 N N . HIS B 1 7 ? 43.5 -37.531 -29.594 1 33.09 7 HIS B N 1
ATOM 1634 C CA . HIS B 1 7 ? 42.594 -37.125 -28.516 1 33.09 7 HIS B CA 1
ATOM 1635 C C . HIS B 1 7 ? 43.25 -36.062 -27.641 1 33.09 7 HIS B C 1
ATOM 1637 O O . HIS B 1 7 ? 42.656 -35.625 -26.656 1 33.09 7 HIS B O 1
ATOM 1643 N N . ALA B 1 8 ? 44.562 -35.688 -27.656 1 29.34 8 ALA B N 1
ATOM 1644 C CA . ALA B 1 8 ? 45.312 -34.844 -26.75 1 29.34 8 ALA B CA 1
ATOM 1645 C C . ALA B 1 8 ? 44.844 -33.375 -26.844 1 29.34 8 ALA B C 1
ATOM 1647 O O . ALA B 1 8 ? 45.312 -32.531 -26.078 1 29.34 8 ALA B O 1
ATOM 1648 N N . VAL B 1 9 ? 44.281 -32.875 -27.953 1 29.41 9 VAL B N 1
ATOM 1649 C CA . VAL B 1 9 ? 44.25 -31.453 -28.25 1 29.41 9 VAL B CA 1
ATOM 1650 C C . VAL B 1 9 ? 43.312 -30.75 -27.281 1 29.41 9 VAL B C 1
ATOM 1652 O O . VAL B 1 9 ? 43.562 -29.609 -26.875 1 29.41 9 VAL B O 1
ATOM 1655 N N . ILE B 1 10 ? 42.125 -31.297 -26.891 1 32.78 10 ILE B N 1
ATOM 1656 C CA . ILE B 1 10 ? 41.062 -30.422 -26.391 1 32.78 10 ILE B CA 1
ATOM 1657 C C . ILE B 1 10 ? 41.375 -30 -24.969 1 32.78 10 ILE B C 1
ATOM 1659 O O . ILE B 1 10 ? 40.625 -29.25 -24.359 1 32.78 10 ILE B O 1
ATOM 1663 N N . ALA B 1 11 ? 42.375 -30.516 -24.281 1 29.59 11 ALA B N 1
ATOM 1664 C CA . ALA B 1 11 ? 42.562 -30.312 -22.844 1 29.59 11 ALA B CA 1
ATOM 1665 C C . ALA B 1 11 ? 42.938 -28.875 -22.547 1 29.59 11 ALA B C 1
ATOM 1667 O O . ALA B 1 11 ? 42.781 -28.406 -21.406 1 29.59 11 ALA B O 1
ATOM 1668 N N . ALA B 1 12 ? 43.781 -28.25 -23.312 1 31.17 12 ALA B N 1
ATOM 1669 C CA . ALA B 1 12 ? 44.594 -27.156 -22.812 1 31.17 12 ALA B CA 1
ATOM 1670 C C . ALA B 1 12 ? 43.781 -25.906 -22.578 1 31.17 12 ALA B C 1
ATOM 1672 O O . ALA B 1 12 ? 44.312 -24.844 -22.203 1 31.17 12 ALA B O 1
ATOM 1673 N N . LEU B 1 13 ? 42.562 -25.766 -23.094 1 32.81 13 LEU B N 1
ATOM 1674 C CA . LEU B 1 13 ? 42.031 -24.406 -23.109 1 32.81 13 LEU B CA 1
ATOM 1675 C C . LEU B 1 13 ? 41.688 -23.938 -21.703 1 32.81 13 LEU B C 1
ATOM 1677 O O . LEU B 1 13 ? 41.188 -22.812 -21.516 1 32.81 13 LEU B O 1
ATOM 1681 N N . SER B 1 14 ? 41.688 -24.734 -20.672 1 31.52 14 SER B N 1
ATOM 1682 C CA . SER B 1 14 ? 41 -24.328 -19.453 1 31.52 14 SER B CA 1
ATOM 1683 C C . SER B 1 14 ? 41.781 -23.281 -18.688 1 31.52 14 SER B C 1
ATOM 1685 O O . SER B 1 14 ? 41.344 -22.797 -17.641 1 31.52 14 SER B O 1
ATOM 1687 N N . ALA B 1 15 ? 43.062 -23.25 -18.812 1 30.95 15 ALA B N 1
ATOM 1688 C CA . ALA B 1 15 ? 43.781 -22.734 -17.656 1 30.95 15 ALA B CA 1
ATOM 1689 C C . ALA B 1 15 ? 43.531 -21.25 -17.469 1 30.95 15 ALA B C 1
ATOM 1691 O O . ALA B 1 15 ? 43.656 -20.719 -16.359 1 30.95 15 ALA B O 1
ATOM 1692 N N . THR B 1 16 ? 43.625 -20.469 -18.531 1 31.81 16 THR B N 1
ATOM 1693 C CA . THR B 1 16 ? 44.125 -19.109 -18.344 1 31.81 16 THR B CA 1
ATOM 1694 C C . THR B 1 16 ? 43.031 -18.219 -17.719 1 31.81 16 THR B C 1
ATOM 1696 O O . THR B 1 16 ? 43.219 -17 -17.594 1 31.81 16 THR B O 1
ATOM 1699 N N . LEU B 1 17 ? 41.781 -18.609 -17.625 1 32.22 17 LEU B N 1
ATOM 1700 C CA . LEU B 1 17 ? 40.875 -17.5 -17.344 1 32.22 17 LEU B CA 1
ATOM 1701 C C . LEU B 1 17 ? 41.094 -16.969 -15.93 1 32.22 17 LEU B C 1
ATOM 1703 O O . LEU B 1 17 ? 40.219 -16.25 -15.398 1 32.22 17 LEU B O 1
ATOM 1707 N N . LEU B 1 18 ? 42.031 -17.438 -15.242 1 31.06 18 LEU B N 1
ATOM 1708 C CA . LEU B 1 18 ? 42.125 -17 -13.852 1 31.06 18 LEU B CA 1
ATOM 1709 C C . LEU B 1 18 ? 42.281 -15.492 -13.766 1 31.06 18 LEU B C 1
ATOM 1711 O O . LEU B 1 18 ? 42 -14.883 -12.734 1 31.06 18 LEU B O 1
ATOM 1715 N N . ALA B 1 19 ? 43.219 -14.945 -14.484 1 31.81 19 ALA B N 1
ATOM 1716 C CA . ALA B 1 19 ? 44 -13.844 -13.906 1 31.81 19 ALA B CA 1
ATOM 1717 C C . ALA B 1 19 ? 43.125 -12.594 -13.781 1 31.81 19 ALA B C 1
ATOM 1719 O O . ALA B 1 19 ? 43.5 -11.656 -13.062 1 31.81 19 ALA B O 1
ATOM 1720 N N . GLY B 1 20 ? 42.375 -12.203 -14.82 1 33.44 20 GLY B N 1
ATOM 1721 C CA . GLY B 1 20 ? 42.188 -10.773 -14.977 1 33.44 20 GLY B CA 1
ATOM 1722 C C . GLY B 1 20 ? 41.188 -10.195 -13.977 1 33.44 20 GLY B C 1
ATOM 1723 O O . GLY B 1 20 ? 40 -10.156 -14.234 1 33.44 20 GLY B O 1
ATOM 1724 N N . CYS B 1 21 ? 41.156 -10.547 -12.711 1 32.78 21 CYS B N 1
ATOM 1725 C CA . CYS B 1 21 ? 40.312 -9.875 -11.742 1 32.78 21 CYS B CA 1
ATOM 1726 C C . CYS B 1 21 ? 40.562 -8.367 -11.75 1 32.78 21 CYS B C 1
ATOM 1728 O O . CYS B 1 21 ? 41.562 -7.895 -11.195 1 32.78 21 CYS B O 1
ATOM 1730 N N . GLY B 1 22 ? 40.656 -7.605 -12.891 1 33.75 22 GLY B N 1
ATOM 1731 C CA . GLY B 1 22 ? 40.844 -6.188 -12.633 1 33.75 22 GLY B CA 1
ATOM 1732 C C . GLY B 1 22 ? 39.875 -5.613 -11.617 1 33.75 22 GLY B C 1
ATOM 1733 O O . GLY B 1 22 ? 38.844 -6.219 -11.328 1 33.75 22 GLY B O 1
ATOM 1734 N N . VAL B 1 23 ? 40.25 -4.438 -10.906 1 36.19 23 VAL B N 1
ATOM 1735 C CA . VAL B 1 23 ? 39.625 -3.713 -9.797 1 36.19 23 VAL B CA 1
ATOM 1736 C C . VAL B 1 23 ? 38.125 -3.533 -10.078 1 36.19 23 VAL B C 1
ATOM 1738 O O . VAL B 1 23 ? 37.312 -3.744 -9.188 1 36.19 23 VAL B O 1
ATOM 1741 N N . ASN B 1 24 ? 37.781 -2.441 -11.008 1 35.12 24 ASN B N 1
ATOM 1742 C CA . ASN B 1 24 ? 36.406 -1.916 -11.07 1 35.12 24 ASN B CA 1
ATOM 1743 C C . ASN B 1 24 ? 35.469 -2.873 -11.805 1 35.12 24 ASN B C 1
ATOM 1745 O O . ASN B 1 24 ? 35.875 -3.514 -12.781 1 35.12 24 ASN B O 1
ATOM 1749 N N . GLY B 1 25 ? 34.562 -3.559 -11.219 1 35.69 25 GLY B N 1
ATOM 1750 C CA . GLY B 1 25 ? 33.531 -4.559 -11.453 1 35.69 25 GLY B CA 1
ATOM 1751 C C . GLY B 1 25 ? 32.844 -4.426 -12.812 1 35.69 25 GLY B C 1
ATOM 1752 O O . GLY B 1 25 ? 31.828 -5.055 -13.07 1 35.69 25 GLY B O 1
ATOM 1753 N N . GLU B 1 26 ? 32.938 -3.303 -13.5 1 35.12 26 GLU B N 1
ATOM 1754 C CA . GLU B 1 26 ? 32.094 -3.172 -14.695 1 35.12 26 GLU B CA 1
ATOM 1755 C C . GLU B 1 26 ? 32.656 -4.008 -15.844 1 35.12 26 GLU B C 1
ATOM 1757 O O . GLU B 1 26 ? 33.844 -3.904 -16.188 1 35.12 26 GLU B O 1
ATOM 1762 N N . MET B 1 27 ? 32.219 -5.16 -16.047 1 38.38 27 MET B N 1
ATOM 1763 C CA . MET B 1 27 ? 32.562 -6.012 -17.172 1 38.38 27 MET B CA 1
ATOM 1764 C C . MET B 1 27 ? 32.562 -5.215 -18.484 1 38.38 27 MET B C 1
ATOM 1766 O O . MET B 1 27 ? 31.641 -4.438 -18.734 1 38.38 27 MET B O 1
ATOM 1770 N N . THR B 1 28 ? 33.719 -4.883 -19.078 1 39.25 28 THR B N 1
ATOM 1771 C CA . THR B 1 28 ? 33.906 -4.102 -20.297 1 39.25 28 THR B CA 1
ATOM 1772 C C . THR B 1 28 ? 33.156 -4.727 -21.469 1 39.25 28 THR B C 1
ATOM 1774 O O . THR B 1 28 ? 32.812 -5.914 -21.438 1 39.25 28 THR B O 1
ATOM 1777 N N . ARG B 1 29 ? 32.625 -4.027 -22.531 1 39.06 29 ARG B N 1
ATOM 1778 C CA . ARG B 1 29 ? 31.969 -4.398 -23.797 1 39.06 29 ARG B CA 1
ATOM 1779 C C . ARG B 1 29 ? 32.75 -5.52 -24.484 1 39.06 29 ARG B C 1
ATOM 1781 O O . ARG B 1 29 ? 32.156 -6.367 -25.156 1 39.06 29 ARG B O 1
ATOM 1788 N N . ALA B 1 30 ? 33.969 -5.535 -24.438 1 39.62 30 ALA B N 1
ATOM 1789 C CA . ALA B 1 30 ? 34.844 -6.52 -25.094 1 39.62 30 ALA B CA 1
ATOM 1790 C C . ALA B 1 30 ? 34.688 -7.898 -24.469 1 39.62 30 ALA B C 1
ATOM 1792 O O . ALA B 1 30 ? 34.625 -8.914 -25.172 1 39.62 30 ALA B O 1
ATOM 1793 N N . GLU B 1 31 ? 34.562 -7.895 -23.203 1 39.12 31 GLU B N 1
ATOM 1794 C CA . GLU B 1 31 ? 34.438 -9.164 -22.484 1 39.12 31 GLU B CA 1
ATOM 1795 C C . GLU B 1 31 ? 33.062 -9.781 -22.688 1 39.12 31 GLU B C 1
ATOM 1797 O O . GLU B 1 31 ? 32.938 -11 -22.828 1 39.12 31 GLU B O 1
ATOM 1802 N N . GLN B 1 32 ? 32 -8.938 -22.828 1 39.5 32 GLN B N 1
ATOM 1803 C CA . GLN B 1 32 ? 30.656 -9.406 -23.188 1 39.5 32 GLN B CA 1
ATOM 1804 C C . GLN B 1 32 ? 30.625 -9.953 -24.609 1 39.5 32 GLN B C 1
ATOM 1806 O O . GLN B 1 32 ? 29.984 -10.977 -24.875 1 39.5 32 GLN B O 1
ATOM 1811 N N . GLY B 1 33 ? 31.281 -9.312 -25.516 1 40.66 33 GLY B N 1
ATOM 1812 C CA . GLY B 1 33 ? 31.406 -9.781 -26.891 1 40.66 33 GLY B CA 1
ATOM 1813 C C . GLY B 1 33 ? 32.094 -11.125 -27 1 40.66 33 GLY B C 1
ATOM 1814 O O . GLY B 1 33 ? 31.719 -11.961 -27.812 1 40.66 33 GLY B O 1
ATOM 1815 N N . ALA B 1 34 ? 33.094 -11.359 -26.188 1 41.53 34 ALA B N 1
ATOM 1816 C CA . ALA B 1 34 ? 33.875 -12.586 -26.281 1 41.53 34 ALA B CA 1
ATOM 1817 C C . ALA B 1 34 ? 33.062 -13.797 -25.844 1 41.53 34 ALA B C 1
ATOM 1819 O O . ALA B 1 34 ? 33.219 -14.891 -26.391 1 41.53 34 ALA B O 1
ATOM 1820 N N . LEU B 1 35 ? 32.156 -13.57 -24.859 1 39.56 35 LEU B N 1
ATOM 1821 C CA . LEU B 1 35 ? 31.297 -14.672 -24.453 1 39.56 35 LEU B CA 1
ATOM 1822 C C . LEU B 1 35 ? 30.297 -15.039 -25.547 1 39.56 35 LEU B C 1
ATOM 1824 O O . LEU B 1 35 ? 30.094 -16.219 -25.844 1 39.56 35 LEU B O 1
ATOM 1828 N N . ILE B 1 36 ? 29.766 -14.016 -26.25 1 39.78 36 ILE B N 1
ATOM 1829 C CA . ILE B 1 36 ? 28.891 -14.281 -27.375 1 39.78 36 ILE B CA 1
ATOM 1830 C C . ILE B 1 36 ? 29.703 -14.938 -28.5 1 39.78 36 ILE B C 1
ATOM 1832 O O . ILE B 1 36 ? 29.234 -15.898 -29.125 1 39.78 36 ILE B O 1
ATOM 1836 N N . GLY B 1 37 ? 30.859 -14.438 -28.625 1 40.22 37 GLY B N 1
ATOM 1837 C CA . GLY B 1 37 ? 31.703 -14.969 -29.688 1 40.22 37 GLY B CA 1
ATOM 1838 C C . GLY B 1 37 ? 32.125 -16.406 -29.438 1 40.22 37 GLY B C 1
ATOM 1839 O O . GLY B 1 37 ? 32.219 -17.203 -30.375 1 40.22 37 GLY B O 1
ATOM 1840 N N . GLY B 1 38 ? 32.594 -16.594 -28.25 1 37.69 38 GLY B N 1
ATOM 1841 C CA . GLY B 1 38 ? 33.094 -17.938 -27.984 1 37.69 38 GLY B CA 1
ATOM 1842 C C . GLY B 1 38 ? 32.062 -19.016 -28.25 1 37.69 38 GLY B C 1
ATOM 1843 O O . GLY B 1 38 ? 32.344 -20.047 -28.844 1 37.69 38 GLY B O 1
ATOM 1844 N N . VAL B 1 39 ? 30.844 -18.703 -27.734 1 40.69 39 VAL B N 1
ATOM 1845 C CA . VAL B 1 39 ? 29.797 -19.719 -27.891 1 40.69 39 VAL B CA 1
ATOM 1846 C C . VAL B 1 39 ? 29.375 -19.797 -29.359 1 40.69 39 VAL B C 1
ATOM 1848 O O . VAL B 1 39 ? 29.188 -20.891 -29.906 1 40.69 39 VAL B O 1
ATOM 1851 N N . ALA B 1 40 ? 29.391 -18.625 -29.969 1 37.16 40 ALA B N 1
ATOM 1852 C CA . ALA B 1 40 ? 29.094 -18.688 -31.391 1 37.16 40 ALA B CA 1
ATOM 1853 C C . ALA B 1 40 ? 30.141 -19.531 -32.125 1 37.16 40 ALA B C 1
ATOM 1855 O O . ALA B 1 40 ? 29.797 -20.297 -33.031 1 37.16 40 ALA B O 1
ATOM 1856 N N . GLY B 1 41 ? 31.328 -19.328 -31.625 1 36.5 41 GLY B N 1
ATOM 1857 C CA . GLY B 1 41 ? 32.375 -20.031 -32.344 1 36.5 41 GLY B CA 1
ATOM 1858 C C . GLY B 1 41 ? 32.312 -21.547 -32.188 1 36.5 41 GLY B C 1
ATOM 1859 O O . GLY B 1 41 ? 32.594 -22.281 -33.125 1 36.5 41 GLY B O 1
ATOM 1860 N N . ALA B 1 42 ? 32.094 -21.922 -30.906 1 35.88 42 ALA B N 1
ATOM 1861 C CA . ALA B 1 42 ? 32.219 -23.375 -30.75 1 35.88 42 ALA B CA 1
ATOM 1862 C C . ALA B 1 42 ? 31.172 -24.094 -31.594 1 35.88 42 ALA B C 1
ATOM 1864 O O . ALA B 1 42 ? 31.438 -25.172 -32.156 1 35.88 42 ALA B O 1
ATOM 1865 N N . VAL B 1 43 ? 30.016 -23.375 -31.594 1 38.62 43 VAL B N 1
ATOM 1866 C CA . VAL B 1 43 ? 28.953 -24.125 -32.25 1 38.62 43 VAL B CA 1
ATOM 1867 C C . VAL B 1 43 ? 29.125 -24.031 -33.781 1 38.62 43 VAL B C 1
ATOM 1869 O O . VAL B 1 43 ? 28.703 -24.922 -34.5 1 38.62 43 VAL B O 1
ATOM 1872 N N . LEU B 1 44 ? 29.859 -22.891 -34.219 1 34.97 44 LEU B N 1
ATOM 1873 C CA . LEU B 1 44 ? 29.984 -22.906 -35.656 1 34.97 44 LEU B CA 1
ATOM 1874 C C . LEU B 1 44 ? 30.828 -24.094 -36.094 1 34.97 44 LEU B C 1
ATOM 1876 O O . LEU B 1 44 ? 30.891 -24.406 -37.312 1 34.97 44 LEU B O 1
ATOM 1880 N N . GLY B 1 45 ? 31.703 -24.547 -35.188 1 33.66 45 GLY B N 1
ATOM 1881 C CA . GLY B 1 45 ? 32.562 -25.484 -35.875 1 33.66 45 GLY B CA 1
ATOM 1882 C C . GLY B 1 45 ? 31.828 -26.609 -36.562 1 33.66 45 GLY B C 1
ATOM 1883 O O . GLY B 1 45 ? 32.156 -27 -37.656 1 33.66 45 GLY B O 1
ATOM 1884 N N . LYS B 1 46 ? 31.188 -27.438 -35.719 1 37.03 46 LYS B N 1
ATOM 1885 C CA . LYS B 1 46 ? 31.047 -28.734 -36.375 1 37.03 46 LYS B CA 1
ATOM 1886 C C . LYS B 1 46 ? 29.969 -28.703 -37.438 1 37.03 46 LYS B C 1
ATOM 1888 O O . LYS B 1 46 ? 29.547 -29.75 -37.938 1 37.03 46 LYS B O 1
ATOM 1893 N N . THR B 1 47 ? 29.25 -27.438 -37.719 1 39 47 THR B N 1
ATOM 1894 C CA . THR B 1 47 ? 28.125 -27.781 -38.594 1 39 47 THR B CA 1
ATOM 1895 C C . THR B 1 47 ? 28.594 -27.969 -40.031 1 39 47 THR B C 1
ATOM 1897 O O . THR B 1 47 ? 28.719 -27 -40.781 1 39 47 THR B O 1
ATOM 1900 N N . THR B 1 48 ? 29.609 -28.703 -40.312 1 36.31 48 THR B N 1
ATOM 1901 C CA . THR B 1 48 ? 29.812 -28.906 -41.719 1 36.31 48 THR B CA 1
ATOM 1902 C C . THR B 1 48 ? 28.562 -29.516 -42.375 1 36.31 48 THR B C 1
ATOM 1904 O O . THR B 1 48 ? 28.547 -29.797 -43.562 1 36.31 48 THR B O 1
ATOM 1907 N N . GLY B 1 49 ? 27.703 -30.359 -41.656 1 33.44 49 GLY B N 1
ATOM 1908 C CA . GLY B 1 49 ? 26.969 -31.203 -42.594 1 33.44 49 GLY B CA 1
ATOM 1909 C C . GLY B 1 49 ? 26.016 -30.422 -43.5 1 33.44 49 GLY B C 1
ATOM 1910 O O . GLY B 1 49 ? 25.812 -29.219 -43.281 1 33.44 49 GLY B O 1
ATOM 1911 N N . ASP B 1 50 ? 24.906 -31.188 -44.188 1 33.38 50 ASP B N 1
ATOM 1912 C CA . ASP B 1 50 ? 23.984 -30.891 -45.281 1 33.38 50 ASP B CA 1
ATOM 1913 C C . ASP B 1 50 ? 23.094 -29.688 -44.938 1 33.38 50 ASP B C 1
ATOM 1915 O O . ASP B 1 50 ? 22.812 -29.438 -43.781 1 33.38 50 ASP B O 1
ATOM 1919 N N . LYS B 1 51 ? 22.656 -28.906 -46.062 1 37.5 51 LYS B N 1
ATOM 1920 C CA . LYS B 1 51 ? 22.016 -27.594 -46.219 1 37.5 51 LYS B CA 1
ATOM 1921 C C . LYS B 1 51 ? 20.75 -27.484 -45.406 1 37.5 51 LYS B C 1
ATOM 1923 O O . LYS B 1 51 ? 20.266 -26.375 -45.125 1 37.5 51 LYS B O 1
ATOM 1928 N N . ASP B 1 52 ? 19.891 -28.453 -45.594 1 36.62 52 ASP B N 1
ATOM 1929 C CA . ASP B 1 52 ? 18.484 -28.219 -45.25 1 36.62 52 ASP B CA 1
ATOM 1930 C C . ASP B 1 52 ? 18.328 -28.062 -43.75 1 36.62 52 ASP B C 1
ATOM 1932 O O . ASP B 1 52 ? 17.25 -27.703 -43.25 1 36.62 52 ASP B O 1
ATOM 1936 N N . ASP B 1 53 ? 19.016 -28.906 -42.938 1 33.53 53 ASP B N 1
ATOM 1937 C CA . ASP B 1 53 ? 18.797 -28.969 -41.5 1 33.53 53 ASP B CA 1
ATOM 1938 C C . ASP B 1 53 ? 19.422 -27.75 -40.812 1 33.53 53 ASP B C 1
ATOM 1940 O O . ASP B 1 53 ? 19.641 -27.781 -39.594 1 33.53 53 ASP B O 1
ATOM 1944 N N . LYS B 1 54 ? 19.812 -26.812 -41.625 1 34.59 54 LYS B N 1
ATOM 1945 C CA . LYS B 1 54 ? 20.531 -25.672 -41.062 1 34.59 54 LYS B CA 1
ATOM 1946 C C . LYS B 1 54 ? 19.625 -24.844 -40.156 1 34.59 54 LYS B C 1
ATOM 1948 O O . LYS B 1 54 ? 20.109 -24.109 -39.281 1 34.59 54 LYS B O 1
ATOM 1953 N N . ARG B 1 55 ? 18.484 -24.672 -40.719 1 38.84 55 ARG B N 1
ATOM 1954 C CA . ARG B 1 55 ? 17.641 -23.703 -40.031 1 38.84 55 ARG B CA 1
ATOM 1955 C C . ARG B 1 55 ? 17.266 -24.188 -38.656 1 38.84 55 ARG B C 1
ATOM 1957 O O . ARG B 1 55 ? 16.812 -23.406 -37.812 1 38.84 55 ARG B O 1
ATOM 1964 N N . ALA B 1 56 ? 17.016 -25.516 -38.625 1 36.53 56 ALA B N 1
ATOM 1965 C CA . ALA B 1 56 ? 16.516 -26.016 -37.344 1 36.53 56 ALA B CA 1
ATOM 1966 C C . ALA B 1 56 ? 17.578 -25.875 -36.25 1 36.53 56 ALA B C 1
ATOM 1968 O O . ALA B 1 56 ? 17.234 -25.703 -35.062 1 36.53 56 ALA B O 1
ATOM 1969 N N . LEU B 1 57 ? 18.859 -26.047 -36.625 1 39.34 57 LEU B N 1
ATOM 1970 C CA . LEU B 1 57 ? 19.875 -25.984 -35.594 1 39.34 57 LEU B CA 1
ATOM 1971 C C . LEU B 1 57 ? 20.078 -24.547 -35.094 1 39.34 57 LEU B C 1
ATOM 1973 O O . LEU B 1 57 ? 20.312 -24.328 -33.906 1 39.34 57 LEU B O 1
ATOM 1977 N N . GLY B 1 58 ? 19.922 -23.656 -35.969 1 38.59 58 GLY B N 1
ATOM 1978 C CA . GLY B 1 58 ? 20.125 -22.281 -35.562 1 38.59 58 GLY B CA 1
ATOM 1979 C C . GLY B 1 58 ? 19.172 -21.812 -34.5 1 38.59 58 GLY B C 1
ATOM 1980 O O . GLY B 1 58 ? 19.547 -21.078 -33.594 1 38.59 58 GLY B O 1
ATOM 1981 N N . GLY B 1 59 ? 17.906 -22.062 -34.812 1 41.59 59 GLY B N 1
ATOM 1982 C CA . GLY B 1 59 ? 16.891 -21.625 -33.875 1 41.59 59 GLY B CA 1
ATOM 1983 C C . GLY B 1 59 ? 17.016 -22.266 -32.5 1 41.59 59 GLY B C 1
ATOM 1984 O O . GLY B 1 59 ? 16.766 -21.625 -31.484 1 41.59 59 GLY B O 1
ATOM 1985 N N . ALA B 1 60 ? 17.406 -23.562 -32.562 1 43.47 60 ALA B N 1
ATOM 1986 C CA . ALA B 1 60 ? 17.531 -24.297 -31.312 1 43.47 60 ALA B CA 1
ATOM 1987 C C . ALA B 1 60 ? 18.703 -23.781 -30.469 1 43.47 60 ALA B C 1
ATOM 1989 O O . ALA B 1 60 ? 18.609 -23.703 -29.25 1 43.47 60 ALA B O 1
ATOM 1990 N N . VAL B 1 61 ? 19.719 -23.391 -31.125 1 43.91 61 VAL B N 1
ATOM 1991 C CA . VAL B 1 61 ? 20.906 -22.922 -30.391 1 43.91 61 VAL B CA 1
ATOM 1992 C C . VAL B 1 61 ? 20.609 -21.578 -29.734 1 43.91 61 VAL B C 1
ATOM 1994 O O . VAL B 1 61 ? 20.906 -21.375 -28.562 1 43.91 61 VAL B O 1
ATOM 1997 N N . ILE B 1 62 ? 20 -20.656 -30.547 1 43.03 62 ILE B N 1
ATOM 1998 C CA . ILE B 1 62 ? 19.656 -19.359 -29.984 1 43.03 62 ILE B CA 1
ATOM 1999 C C . ILE B 1 62 ? 18.609 -19.531 -28.875 1 43.03 62 ILE B C 1
ATOM 2001 O O . ILE B 1 62 ? 18.719 -18.906 -27.828 1 43.03 62 ILE B O 1
ATOM 2005 N N . GLY B 1 63 ? 17.797 -20.531 -29.219 1 49.75 63 GLY B N 1
ATOM 2006 C CA . GLY B 1 63 ? 16.797 -20.859 -28.219 1 49.75 63 GLY B CA 1
ATOM 2007 C C . GLY B 1 63 ? 17.375 -21.469 -26.953 1 49.75 63 GLY B C 1
ATOM 2008 O O . GLY B 1 63 ? 16.984 -21.125 -25.844 1 49.75 63 GLY B O 1
ATOM 2009 N N . GLY B 1 64 ? 18.344 -22.312 -27.203 1 51.94 64 GLY B N 1
ATOM 2010 C CA . GLY B 1 64 ? 18.969 -22.984 -26.078 1 51.94 64 GLY B CA 1
ATOM 2011 C C . GLY B 1 64 ? 19.75 -22.047 -25.172 1 51.94 64 GLY B C 1
ATOM 2012 O O . GLY B 1 64 ? 19.641 -22.125 -23.938 1 51.94 64 GLY B O 1
ATOM 2013 N N . LEU B 1 65 ? 20.594 -21.078 -25.766 1 52.84 65 LEU B N 1
ATOM 2014 C CA . LEU B 1 65 ? 21.391 -20.141 -24.984 1 52.84 65 LEU B CA 1
ATOM 2015 C C . LEU B 1 65 ? 20.5 -19.141 -24.25 1 52.84 65 LEU B C 1
ATOM 2017 O O . LEU B 1 65 ? 20.75 -18.812 -23.094 1 52.84 65 LEU B O 1
ATOM 2021 N N . ALA B 1 66 ? 19.547 -18.719 -25.062 1 61.69 66 ALA B N 1
ATOM 2022 C CA . ALA B 1 66 ? 18.578 -17.828 -24.422 1 61.69 66 ALA B CA 1
ATOM 2023 C C . ALA B 1 66 ? 17.875 -18.516 -23.25 1 61.69 66 ALA B C 1
ATOM 2025 O O . ALA B 1 66 ? 17.672 -17.922 -22.203 1 61.69 66 ALA B O 1
ATOM 2026 N N . GLY B 1 67 ? 17.734 -19.828 -23.5 1 69.56 67 GLY B N 1
ATOM 2027 C CA . GLY B 1 67 ? 17.109 -20.609 -22.438 1 69.56 67 GLY B CA 1
ATOM 2028 C C . GLY B 1 67 ? 18 -20.781 -21.234 1 69.56 67 GLY B C 1
ATOM 2029 O O . GLY B 1 67 ? 17.531 -20.656 -20.094 1 69.56 67 GLY B O 1
ATOM 2030 N N . LEU B 1 68 ? 19.312 -21.016 -21.5 1 72.81 68 LEU B N 1
ATOM 2031 C CA . LEU B 1 68 ? 20.266 -21.172 -20.391 1 72.81 68 LEU B CA 1
ATOM 2032 C C . LEU B 1 68 ? 20.406 -19.859 -19.609 1 72.81 68 LEU B C 1
ATOM 2034 O O . LEU B 1 68 ? 20.484 -19.875 -18.391 1 72.81 68 LEU B O 1
ATOM 2038 N N . ALA B 1 69 ? 20.438 -18.766 -20.312 1 79.5 69 ALA B N 1
ATOM 2039 C CA . ALA B 1 69 ? 20.578 -17.469 -19.656 1 79.5 69 ALA B CA 1
ATOM 2040 C C . ALA B 1 69 ? 19.359 -17.172 -18.781 1 79.5 69 ALA B C 1
ATOM 2042 O O . ALA B 1 69 ? 19.5 -16.688 -17.672 1 79.5 69 ALA B O 1
ATOM 2043 N N . ILE B 1 70 ? 18.203 -17.562 -19.375 1 85.56 70 ILE B N 1
ATOM 2044 C CA . ILE B 1 70 ? 16.969 -17.359 -18.609 1 85.56 70 ILE B CA 1
ATOM 2045 C C . ILE B 1 70 ? 16.984 -18.234 -17.375 1 85.56 70 ILE B C 1
ATOM 2047 O O . ILE B 1 70 ? 16.656 -17.781 -16.266 1 85.56 70 ILE B O 1
ATOM 2051 N N . GLY B 1 71 ? 17.359 -19.406 -17.547 1 89.62 71 GLY B N 1
ATOM 2052 C CA . GLY B 1 71 ? 17.438 -20.328 -16.422 1 89.62 71 GLY B CA 1
ATOM 2053 C C . GLY B 1 71 ? 18.359 -19.859 -15.312 1 89.62 71 GLY B C 1
ATOM 2054 O O . GLY B 1 71 ? 18 -19.906 -14.133 1 89.62 71 GLY B O 1
ATOM 2055 N N . ASN B 1 72 ? 19.531 -19.375 -15.75 1 90.62 72 ASN B N 1
ATOM 2056 C CA . ASN B 1 72 ? 20.5 -18.906 -14.773 1 90.62 72 ASN B CA 1
ATOM 2057 C C . ASN B 1 72 ? 19.984 -17.672 -14.023 1 90.62 72 ASN B C 1
ATOM 2059 O O . ASN B 1 72 ? 20.156 -17.562 -12.805 1 90.62 72 ASN B O 1
ATOM 2063 N N . TYR B 1 73 ? 19.391 -16.766 -14.773 1 92.56 73 TYR B N 1
ATOM 2064 C CA . TYR B 1 73 ? 18.812 -15.578 -14.172 1 92.56 73 TYR B CA 1
ATOM 2065 C C . TYR B 1 73 ? 17.734 -15.945 -13.148 1 92.56 73 TYR B C 1
ATOM 2067 O O . TYR B 1 73 ? 17.75 -15.438 -12.023 1 92.56 73 TYR B O 1
ATOM 2075 N N . MET B 1 74 ? 16.906 -16.859 -13.477 1 96 74 MET B N 1
ATOM 2076 C CA . MET B 1 74 ? 15.812 -17.266 -12.602 1 96 74 MET B CA 1
ATOM 2077 C C . MET B 1 74 ? 16.328 -18.062 -11.406 1 96 74 MET B C 1
ATOM 2079 O O . MET B 1 74 ? 15.773 -17.969 -10.305 1 96 74 MET B O 1
ATOM 2083 N N . ASP B 1 75 ? 17.375 -18.844 -11.641 1 96.25 75 ASP B N 1
ATOM 2084 C CA . ASP B 1 75 ? 17.984 -19.578 -10.531 1 96.25 75 ASP B CA 1
ATOM 2085 C C . ASP B 1 75 ? 18.516 -18.609 -9.477 1 96.25 75 ASP B C 1
ATOM 2087 O O . ASP B 1 75 ? 18.328 -18.844 -8.281 1 96.25 75 ASP B O 1
ATOM 2091 N N . GLN B 1 76 ? 19.172 -17.578 -9.938 1 96.81 76 GLN B N 1
ATOM 2092 C CA . GLN B 1 76 ? 19.734 -16.594 -9.016 1 96.81 76 GLN B CA 1
ATOM 2093 C C . GLN B 1 76 ? 18.641 -15.844 -8.258 1 96.81 76 GLN B C 1
ATOM 2095 O O . GLN B 1 76 ? 18.766 -15.625 -7.051 1 96.81 76 GLN B O 1
ATOM 2100 N N . GLN B 1 77 ? 17.641 -15.523 -8.977 1 97.44 77 GLN B N 1
ATOM 2101 C CA . GLN B 1 77 ? 16.531 -14.828 -8.32 1 97.44 77 GLN B CA 1
ATOM 2102 C C . GLN B 1 77 ? 15.844 -15.727 -7.305 1 97.44 77 GLN B C 1
ATOM 2104 O O . GLN B 1 77 ? 15.508 -15.289 -6.203 1 97.44 77 GLN B O 1
ATOM 2109 N N . GLU B 1 78 ? 15.602 -16.906 -7.715 1 98.12 78 GLU B N 1
ATOM 2110 C CA . GLU B 1 78 ? 15 -17.859 -6.793 1 98.12 78 GLU B CA 1
ATOM 2111 C C . GLU B 1 78 ? 15.82 -18 -5.512 1 98.12 78 GLU B C 1
ATOM 2113 O O . GLU B 1 78 ? 15.266 -17.969 -4.41 1 98.12 78 GLU B O 1
ATOM 2118 N N . ALA B 1 79 ? 17.125 -18.125 -5.625 1 98.12 79 ALA B N 1
ATOM 2119 C CA . ALA B 1 79 ? 18.016 -18.266 -4.477 1 98.12 79 ALA B CA 1
ATOM 2120 C C . ALA B 1 79 ? 17.953 -17.031 -3.586 1 98.12 79 ALA B C 1
ATOM 2122 O O . ALA B 1 79 ? 17.891 -17.141 -2.359 1 98.12 79 ALA B O 1
ATOM 2123 N N . ALA B 1 80 ? 17.953 -15.93 -4.219 1 98.56 80 ALA B N 1
ATOM 2124 C CA . ALA B 1 80 ? 17.875 -14.68 -3.467 1 98.56 80 ALA B CA 1
ATOM 2125 C C . ALA B 1 80 ? 16.547 -14.578 -2.707 1 98.56 80 ALA B C 1
ATOM 2127 O O . ALA B 1 80 ? 16.531 -14.141 -1.552 1 98.56 80 ALA B O 1
ATOM 2128 N N . LEU B 1 81 ? 15.492 -15 -3.336 1 98.75 81 LEU B N 1
ATOM 2129 C CA . LEU B 1 81 ? 14.172 -14.953 -2.715 1 98.75 81 LEU B CA 1
ATOM 2130 C C . LEU B 1 81 ? 14.094 -15.922 -1.539 1 98.75 81 LEU B C 1
ATOM 2132 O O . LEU B 1 81 ? 13.578 -15.57 -0.473 1 98.75 81 LEU B O 1
ATOM 2136 N N . ARG B 1 82 ? 14.57 -17.094 -1.754 1 98.31 82 ARG B N 1
ATOM 2137 C CA . ARG B 1 82 ? 14.555 -18.094 -0.679 1 98.31 82 ARG B CA 1
ATOM 2138 C C . ARG B 1 82 ? 15.336 -17.594 0.532 1 98.31 82 ARG B C 1
ATOM 2140 O O . ARG B 1 82 ? 14.906 -17.781 1.673 1 98.31 82 ARG B O 1
ATOM 2147 N N . GLN B 1 83 ? 16.391 -16.953 0.261 1 97.81 83 GLN B N 1
ATOM 2148 C CA . GLN B 1 83 ? 17.203 -16.422 1.348 1 97.81 83 GLN B CA 1
ATOM 2149 C C . GLN B 1 83 ? 16.5 -15.242 2.027 1 97.81 83 GLN B C 1
ATOM 2151 O O . GLN B 1 83 ? 16.422 -15.195 3.256 1 97.81 83 GLN B O 1
ATOM 2156 N N . SER B 1 84 ? 15.961 -14.383 1.24 1 97.75 84 SER B N 1
ATOM 2157 C CA . SER B 1 84 ? 15.398 -13.148 1.77 1 97.75 84 SER B CA 1
ATOM 2158 C C . SER B 1 84 ? 14.078 -13.406 2.486 1 97.75 84 SER B C 1
ATOM 2160 O O . SER B 1 84 ? 13.68 -12.633 3.363 1 97.75 84 SER B O 1
ATOM 2162 N N . LEU B 1 85 ? 13.43 -14.484 2.148 1 98 85 LEU B N 1
ATOM 2163 C CA . LEU B 1 85 ? 12.086 -14.703 2.678 1 98 85 LEU B CA 1
ATOM 2164 C C . LEU B 1 85 ? 12.07 -15.883 3.65 1 98 85 LEU B C 1
ATOM 2166 O O . LEU B 1 85 ? 11 -16.375 4.016 1 98 85 LEU B O 1
ATOM 2170 N N . GLN B 1 86 ? 13.203 -16.297 4.02 1 96.06 86 GLN B N 1
ATOM 2171 C CA . GLN B 1 86 ? 13.297 -17.391 4.98 1 96.06 86 GLN B CA 1
ATOM 2172 C C . GLN B 1 86 ? 12.578 -17.047 6.281 1 96.06 86 GLN B C 1
ATOM 2174 O O . GLN B 1 86 ? 12.719 -15.938 6.801 1 96.06 86 GLN B O 1
ATOM 2179 N N . GLY B 1 87 ? 11.766 -17.922 6.738 1 96.06 87 GLY B N 1
ATOM 2180 C CA . GLY B 1 87 ? 11.102 -17.75 8.023 1 96.06 87 GLY B CA 1
ATOM 2181 C C . GLY B 1 87 ? 9.914 -16.812 7.953 1 96.06 87 GLY B C 1
ATOM 2182 O O . GLY B 1 87 ? 9.281 -16.516 8.977 1 96.06 87 GLY B O 1
ATOM 2183 N N . SER B 1 88 ? 9.547 -16.344 6.801 1 97 88 SER B N 1
ATOM 2184 C CA . SER B 1 88 ? 8.492 -15.344 6.656 1 97 88 SER B CA 1
ATOM 2185 C C . SER B 1 88 ? 7.121 -15.992 6.535 1 97 88 SER B C 1
ATOM 2187 O O . SER B 1 88 ? 6.094 -15.328 6.66 1 97 88 SER B O 1
ATOM 2189 N N . GLY B 1 89 ? 7.047 -17.281 6.273 1 97.06 89 GLY B N 1
ATOM 2190 C CA . GLY B 1 89 ? 5.805 -17.969 5.977 1 97.06 89 GLY B CA 1
ATOM 2191 C C . GLY B 1 89 ? 5.457 -17.969 4.5 1 97.06 89 GLY B C 1
ATOM 2192 O O . GLY B 1 89 ? 4.477 -18.594 4.09 1 97.06 89 GLY B O 1
ATOM 2193 N N . VAL B 1 90 ? 6.262 -17.328 3.709 1 98.38 90 VAL B N 1
ATOM 2194 C CA . VAL B 1 90 ? 6.051 -17.297 2.264 1 98.38 90 VAL B CA 1
ATOM 2195 C C . VAL B 1 90 ? 6.746 -18.5 1.624 1 98.38 90 VAL B C 1
ATOM 2197 O O . VAL B 1 90 ? 7.922 -18.766 1.896 1 98.38 90 VAL B O 1
ATOM 2200 N N . ASP B 1 91 ? 5.996 -19.203 0.832 1 97.75 91 ASP B N 1
ATOM 2201 C CA . ASP B 1 91 ? 6.562 -20.328 0.094 1 97.75 91 ASP B CA 1
ATOM 2202 C C . ASP B 1 91 ? 7.086 -19.891 -1.27 1 97.75 91 ASP B C 1
ATOM 2204 O O . ASP B 1 91 ? 6.426 -19.109 -1.973 1 97.75 91 ASP B O 1
ATOM 2208 N N . VAL B 1 92 ? 8.266 -20.328 -1.595 1 98.5 92 VAL B N 1
ATOM 2209 C CA . VAL B 1 92 ? 8.875 -20.031 -2.885 1 98.5 92 VAL B CA 1
ATOM 2210 C C . VAL B 1 92 ? 9.062 -21.328 -3.684 1 98.5 92 VAL B C 1
ATOM 2212 O O . VAL B 1 92 ? 9.742 -22.25 -3.234 1 98.5 92 VAL B O 1
ATOM 2215 N N . GLN B 1 93 ? 8.445 -21.344 -4.883 1 97.62 93 GLN B N 1
ATOM 2216 C CA . GLN B 1 93 ? 8.523 -22.531 -5.715 1 97.62 93 GLN B CA 1
ATOM 2217 C C . GLN B 1 93 ? 8.867 -22.172 -7.16 1 97.62 93 GLN B C 1
ATOM 2219 O O . GLN B 1 93 ? 8.375 -21.188 -7.691 1 97.62 93 GLN B O 1
ATOM 2224 N N . ARG B 1 94 ? 9.695 -23.062 -7.676 1 96.62 94 ARG B N 1
ATOM 2225 C CA . ARG B 1 94 ? 9.953 -22.969 -9.109 1 96.62 94 ARG B CA 1
ATOM 2226 C C . ARG B 1 94 ? 8.961 -23.828 -9.898 1 96.62 94 ARG B C 1
ATOM 2228 O O . ARG B 1 94 ? 8.75 -25 -9.586 1 96.62 94 ARG B O 1
ATOM 2235 N N . ARG B 1 95 ? 8.32 -23.266 -10.773 1 95.38 95 ARG B N 1
ATOM 2236 C CA . ARG B 1 95 ? 7.457 -23.969 -11.719 1 95.38 95 ARG B CA 1
ATOM 2237 C C . ARG B 1 95 ? 7.895 -23.703 -13.156 1 95.38 95 ARG B C 1
ATOM 2239 O O . ARG B 1 95 ? 7.5 -22.703 -13.758 1 95.38 95 ARG B O 1
ATOM 2246 N N . ASN B 1 96 ? 8.703 -24.672 -13.758 1 90.75 96 ASN B N 1
ATOM 2247 C CA . ASN B 1 96 ? 9.367 -24.422 -15.031 1 90.75 96 ASN B CA 1
ATOM 2248 C C . ASN B 1 96 ? 10.266 -23.188 -14.969 1 90.75 96 ASN B C 1
ATOM 2250 O O . ASN B 1 96 ? 11.172 -23.125 -14.133 1 90.75 96 ASN B O 1
ATOM 2254 N N . ASP B 1 97 ? 9.953 -22.203 -15.758 1 91.56 97 ASP B N 1
ATOM 2255 C CA . ASP B 1 97 ? 10.82 -21.031 -15.75 1 91.56 97 ASP B CA 1
ATOM 2256 C C . ASP B 1 97 ? 10.242 -19.922 -14.867 1 91.56 97 ASP B C 1
ATOM 2258 O O . ASP B 1 97 ? 10.852 -18.859 -14.711 1 91.56 97 ASP B O 1
ATOM 2262 N N . ASN B 1 98 ? 9.133 -20.219 -14.25 1 97.12 98 ASN B N 1
ATOM 2263 C CA . ASN B 1 98 ? 8.523 -19.219 -13.375 1 97.12 98 ASN B CA 1
ATOM 2264 C C . ASN B 1 98 ? 8.906 -19.438 -11.914 1 97.12 98 ASN B C 1
ATOM 2266 O O . ASN B 1 98 ? 9.258 -20.562 -11.523 1 97.12 98 ASN B O 1
ATOM 2270 N N . ILE B 1 99 ? 8.953 -18.375 -11.18 1 98.5 99 ILE B N 1
ATOM 2271 C CA . ILE B 1 99 ? 9.016 -18.469 -9.719 1 98.5 99 ILE B CA 1
ATOM 2272 C C . ILE B 1 99 ? 7.668 -18.062 -9.125 1 98.5 99 ILE B C 1
ATOM 2274 O O . ILE B 1 99 ? 7.113 -17.016 -9.484 1 98.5 99 ILE B O 1
ATOM 2278 N N . VAL B 1 100 ? 7.117 -18.906 -8.273 1 98.81 100 VAL B N 1
ATOM 2279 C CA . VAL B 1 100 ? 5.832 -18.625 -7.652 1 98.81 100 VAL B CA 1
ATOM 2280 C C . VAL B 1 100 ? 6.012 -18.469 -6.141 1 98.81 100 VAL B C 1
ATOM 2282 O O . VAL B 1 100 ? 6.512 -19.375 -5.477 1 98.81 100 VAL B O 1
ATOM 2285 N N . LEU B 1 101 ? 5.668 -17.312 -5.656 1 98.88 101 LEU B N 1
ATOM 2286 C CA . LEU B 1 101 ? 5.613 -17.062 -4.219 1 98.88 101 LEU B CA 1
ATOM 2287 C C . LEU B 1 101 ? 4.18 -17.156 -3.703 1 98.88 101 LEU B C 1
ATOM 2289 O O . LEU B 1 101 ? 3.26 -16.594 -4.297 1 98.88 101 LEU B O 1
ATOM 2293 N N . THR B 1 102 ? 3.959 -17.875 -2.648 1 98.81 102 THR B N 1
ATOM 2294 C CA . THR B 1 102 ? 2.641 -18 -2.037 1 98.81 102 THR B CA 1
ATOM 2295 C C . THR B 1 102 ? 2.625 -17.375 -0.645 1 98.81 102 THR B C 1
ATOM 2297 O O . THR B 1 102 ? 3.371 -17.797 0.24 1 98.81 102 THR B O 1
ATOM 2300 N N . MET B 1 103 ? 1.799 -16.453 -0.481 1 98.5 103 MET B N 1
ATOM 2301 C CA . MET B 1 103 ? 1.593 -15.758 0.79 1 98.5 103 MET B CA 1
ATOM 2302 C C . MET B 1 103 ? 0.266 -16.172 1.421 1 98.5 103 MET B C 1
ATOM 2304 O O . MET B 1 103 ? -0.801 -15.852 0.892 1 98.5 103 MET B O 1
ATOM 2308 N N . PRO B 1 104 ? 0.345 -16.766 2.561 1 97.94 104 PRO B N 1
ATOM 2309 C CA . PRO B 1 104 ? -0.923 -17.078 3.225 1 97.94 104 PRO B CA 1
ATOM 2310 C C . PRO B 1 104 ? -1.668 -15.828 3.691 1 97.94 104 PRO B C 1
ATOM 2312 O O . PRO B 1 104 ? -1.058 -14.914 4.246 1 97.94 104 PRO B O 1
ATOM 2315 N N . ASP B 1 105 ? -2.924 -15.867 3.488 1 97.31 105 ASP B N 1
ATOM 2316 C CA . ASP B 1 105 ? -3.73 -14.711 3.883 1 97.31 105 ASP B CA 1
ATOM 2317 C C . ASP B 1 105 ? -3.699 -14.516 5.395 1 97.31 105 ASP B C 1
ATOM 2319 O O . ASP B 1 105 ? -3.764 -13.383 5.879 1 97.31 105 ASP B O 1
ATOM 2323 N N . ALA B 1 106 ? -3.604 -15.609 6.066 1 95.38 106 ALA B N 1
ATOM 2324 C CA . ALA B 1 106 ? -3.742 -15.578 7.52 1 95.38 106 ALA B CA 1
ATOM 2325 C C . ALA B 1 106 ? -2.639 -14.742 8.164 1 95.38 106 ALA B C 1
ATOM 2327 O O . ALA B 1 106 ? -2.799 -14.25 9.281 1 95.38 106 ALA B O 1
ATOM 2328 N N . ILE B 1 107 ? -1.568 -14.586 7.5 1 95.44 107 ILE B N 1
ATOM 2329 C CA . ILE B 1 107 ? -0.498 -13.789 8.094 1 95.44 107 ILE B CA 1
ATOM 2330 C C . ILE B 1 107 ? -0.371 -12.461 7.355 1 95.44 107 ILE B C 1
ATOM 2332 O O . ILE B 1 107 ? 0.282 -11.531 7.84 1 95.44 107 ILE B O 1
ATOM 2336 N N . THR B 1 108 ? -1.001 -12.352 6.258 1 97.5 108 THR B N 1
ATOM 2337 C CA . THR B 1 108 ? -0.862 -11.156 5.426 1 97.5 108 THR B CA 1
ATOM 2338 C C . THR B 1 108 ? -2 -10.18 5.691 1 97.5 108 THR B C 1
ATOM 2340 O O . THR B 1 108 ? -1.793 -8.961 5.688 1 97.5 108 THR B O 1
ATOM 2343 N N . PHE B 1 109 ? -3.184 -10.734 5.93 1 97.44 109 PHE B N 1
ATOM 2344 C CA . PHE B 1 109 ? -4.387 -9.922 6.074 1 97.44 109 PHE B CA 1
ATOM 2345 C C . PHE B 1 109 ? -5.188 -10.359 7.297 1 97.44 109 PHE B C 1
ATOM 2347 O O . PHE B 1 109 ? -5.168 -11.531 7.672 1 97.44 109 PHE B O 1
ATOM 2354 N N . ALA B 1 110 ? -5.977 -9.383 7.84 1 93.06 110 ALA B N 1
ATOM 2355 C CA . ALA B 1 110 ? -7.016 -9.766 8.797 1 93.06 110 ALA B CA 1
ATOM 2356 C C . ALA B 1 110 ? -8.211 -10.398 8.086 1 93.06 110 ALA B C 1
ATOM 2358 O O . ALA B 1 110 ? -8.359 -10.258 6.867 1 93.06 110 ALA B O 1
ATOM 2359 N N . THR B 1 111 ? -8.984 -11.133 8.82 1 89.88 111 THR B N 1
ATOM 2360 C CA . THR B 1 111 ? -10.133 -11.82 8.242 1 89.88 111 THR B CA 1
ATOM 2361 C C . THR B 1 111 ? -11.031 -10.844 7.5 1 89.88 111 THR B C 1
ATOM 2363 O O . THR B 1 111 ? -11.398 -9.797 8.039 1 89.88 111 THR B O 1
ATOM 2366 N N . GLY B 1 112 ? -11.289 -11.102 6.289 1 91.75 112 GLY B N 1
ATOM 2367 C CA . GLY B 1 112 ? -12.219 -10.328 5.477 1 91.75 112 GLY B CA 1
ATOM 2368 C C . GLY B 1 112 ? -11.672 -8.977 5.07 1 91.75 112 GLY B C 1
ATOM 2369 O O . GLY B 1 112 ? -12.391 -8.156 4.5 1 91.75 112 GLY B O 1
ATOM 2370 N N . GLN B 1 113 ? -10.445 -8.773 5.387 1 93.56 113 GLN B N 1
ATOM 2371 C CA . GLN B 1 113 ? -9.852 -7.473 5.09 1 93.56 113 GLN B CA 1
ATOM 2372 C C . GLN B 1 113 ? -8.773 -7.598 4.016 1 93.56 113 GLN B C 1
ATOM 2374 O O . GLN B 1 113 ? -8.297 -8.695 3.729 1 93.56 113 GLN B O 1
ATOM 2379 N N . SER B 1 114 ? -8.508 -6.461 3.387 1 96.5 114 SER B N 1
ATOM 2380 C CA . SER B 1 114 ? -7.5 -6.445 2.336 1 96.5 114 SER B CA 1
ATOM 2381 C C . SER B 1 114 ? -6.336 -5.527 2.701 1 96.5 114 SER B C 1
ATOM 2383 O O . SER B 1 114 ? -5.395 -5.367 1.92 1 96.5 114 SER B O 1
ATOM 2385 N N . THR B 1 115 ? -6.387 -4.895 3.834 1 94.75 115 THR B N 1
ATOM 2386 C CA . THR B 1 115 ? -5.27 -4.102 4.332 1 94.75 115 THR B CA 1
ATOM 2387 C C . THR B 1 115 ? -4.141 -5.004 4.824 1 94.75 115 THR B C 1
ATOM 2389 O O . THR B 1 115 ? -4.375 -5.918 5.617 1 94.75 115 THR B O 1
ATOM 2392 N N . ILE B 1 116 ? -2.99 -4.688 4.352 1 97.12 116 ILE B N 1
ATOM 2393 C CA . ILE B 1 116 ? -1.856 -5.504 4.766 1 97.12 116 ILE B CA 1
ATOM 2394 C C . ILE B 1 116 ? -1.537 -5.242 6.234 1 97.12 116 ILE B C 1
ATOM 2396 O O . ILE B 1 116 ? -1.45 -4.086 6.66 1 97.12 116 ILE B O 1
ATOM 2400 N N . GLU B 1 117 ? -1.373 -6.34 6.949 1 96.12 117 GLU B N 1
ATOM 2401 C CA . GLU B 1 117 ? -1.018 -6.223 8.359 1 96.12 117 GLU B CA 1
ATOM 2402 C C . GLU B 1 117 ? 0.41 -5.711 8.531 1 96.12 117 GLU B C 1
ATOM 2404 O O . GLU B 1 117 ? 1.323 -6.164 7.836 1 96.12 117 GLU B O 1
ATOM 2409 N N . PRO B 1 118 ? 0.63 -4.805 9.477 1 95.12 118 PRO B N 1
ATOM 2410 C CA . PRO B 1 118 ? 1.95 -4.191 9.641 1 95.12 118 PRO B CA 1
ATOM 2411 C C . PRO B 1 118 ? 3.051 -5.215 9.898 1 95.12 118 PRO B C 1
ATOM 2413 O O . PRO B 1 118 ? 4.191 -5.027 9.469 1 95.12 118 PRO B O 1
ATOM 2416 N N . GLN B 1 119 ? 2.734 -6.262 10.555 1 95.81 119 GLN B N 1
ATOM 2417 C CA . GLN B 1 119 ? 3.752 -7.254 10.883 1 95.81 119 GLN B CA 1
ATOM 2418 C C . GLN B 1 119 ? 4.312 -7.898 9.617 1 95.81 119 GLN B C 1
ATOM 2420 O O . GLN B 1 119 ? 5.363 -8.539 9.656 1 95.81 119 GLN B O 1
ATOM 2425 N N . PHE B 1 120 ? 3.637 -7.742 8.516 1 97.81 120 PHE B N 1
ATOM 2426 C CA . PHE B 1 120 ? 4.066 -8.375 7.273 1 97.81 120 PHE B CA 1
ATOM 2427 C C . PHE B 1 120 ? 4.859 -7.395 6.418 1 97.81 120 PHE B C 1
ATOM 2429 O O . PHE B 1 120 ? 5.402 -7.77 5.375 1 97.81 120 PHE B O 1
ATOM 2436 N N . TYR B 1 121 ? 4.996 -6.129 6.816 1 97.56 121 TYR B N 1
ATOM 2437 C CA . TYR B 1 121 ? 5.688 -5.105 6.039 1 97.56 121 TYR B CA 1
ATOM 2438 C C . TYR B 1 121 ? 7.145 -5.488 5.809 1 97.56 121 TYR B C 1
ATOM 2440 O O . TYR B 1 121 ? 7.641 -5.402 4.684 1 97.56 121 TYR B O 1
ATOM 2448 N N . PRO B 1 122 ? 7.859 -5.988 6.844 1 97.38 122 PRO B N 1
ATOM 2449 C CA . PRO B 1 122 ? 9.258 -6.355 6.598 1 97.38 122 PRO B CA 1
ATOM 2450 C C . PRO B 1 122 ? 9.406 -7.434 5.527 1 97.38 122 PRO B C 1
ATOM 2452 O O . PRO B 1 122 ? 10.359 -7.402 4.746 1 97.38 122 PRO B O 1
ATOM 2455 N N . VAL B 1 123 ? 8.469 -8.32 5.52 1 98.5 123 VAL B N 1
ATOM 2456 C CA . VAL B 1 123 ? 8.508 -9.391 4.523 1 98.5 123 VAL B CA 1
ATOM 2457 C C . VAL B 1 123 ? 8.352 -8.797 3.127 1 98.5 123 VAL B C 1
ATOM 2459 O O . VAL B 1 123 ? 9.109 -9.125 2.215 1 98.5 123 VAL B O 1
ATOM 2462 N N . LEU B 1 124 ? 7.438 -7.906 2.957 1 98.69 124 LEU B N 1
ATOM 2463 C CA . LEU B 1 124 ? 7.191 -7.285 1.661 1 98.69 124 LEU B CA 1
ATOM 2464 C C . LEU B 1 124 ? 8.336 -6.344 1.284 1 98.69 124 LEU B C 1
ATOM 2466 O O . LEU B 1 124 ? 8.656 -6.199 0.104 1 98.69 124 LEU B O 1
ATOM 2470 N N . ASN B 1 125 ? 8.945 -5.711 2.25 1 98.25 125 ASN B N 1
ATOM 2471 C CA . ASN B 1 125 ? 10.141 -4.918 1.98 1 98.25 125 ASN B CA 1
ATOM 2472 C C . ASN B 1 125 ? 11.266 -5.777 1.413 1 98.25 125 ASN B C 1
ATOM 2474 O O . ASN B 1 125 ? 11.898 -5.402 0.424 1 98.25 125 ASN B O 1
ATOM 2478 N N . ASN B 1 126 ? 11.477 -6.918 2.066 1 98.5 126 ASN B N 1
ATOM 2479 C CA . ASN B 1 126 ? 12.508 -7.832 1.577 1 98.5 126 ASN B CA 1
ATOM 2480 C C . ASN B 1 126 ? 12.195 -8.32 0.165 1 98.5 126 ASN B C 1
ATOM 2482 O O . ASN B 1 126 ? 13.086 -8.367 -0.688 1 98.5 126 ASN B O 1
ATOM 2486 N N . LEU B 1 127 ? 10.938 -8.625 -0.054 1 98.75 127 LEU B N 1
ATOM 2487 C CA . LEU B 1 127 ? 10.516 -9.039 -1.387 1 98.75 127 LEU B CA 1
ATOM 2488 C C . LEU B 1 127 ? 10.734 -7.922 -2.398 1 98.75 127 LEU B C 1
ATOM 2490 O O . LEU B 1 127 ? 11.32 -8.148 -3.461 1 98.75 127 LEU B O 1
ATOM 2494 N N . GLY B 1 128 ? 10.305 -6.746 -2.049 1 98.62 128 GLY B N 1
ATOM 2495 C CA . GLY B 1 128 ? 10.492 -5.605 -2.93 1 98.62 128 GLY B CA 1
ATOM 2496 C C . GLY B 1 128 ? 11.953 -5.355 -3.273 1 98.62 128 GLY B C 1
ATOM 2497 O O . GLY B 1 128 ? 12.281 -5.102 -4.434 1 98.62 128 GLY B O 1
ATOM 2498 N N . ASN B 1 129 ? 12.797 -5.422 -2.312 1 98.06 129 ASN B N 1
ATOM 2499 C CA . ASN B 1 129 ? 14.234 -5.254 -2.529 1 98.06 129 ASN B CA 1
ATOM 2500 C C . ASN B 1 129 ? 14.773 -6.277 -3.521 1 98.06 129 ASN B C 1
ATOM 2502 O O . ASN B 1 129 ? 15.539 -5.93 -4.426 1 98.06 129 ASN B O 1
ATOM 2506 N N . THR B 1 130 ? 14.359 -7.516 -3.336 1 98.69 130 THR B N 1
ATOM 2507 C CA . THR B 1 130 ? 14.836 -8.562 -4.23 1 98.69 130 THR B CA 1
ATOM 2508 C C . THR B 1 130 ? 14.297 -8.359 -5.645 1 98.69 130 THR B C 1
ATOM 2510 O O . THR B 1 130 ? 15.031 -8.531 -6.621 1 98.69 130 THR B O 1
ATOM 2513 N N . LEU B 1 131 ? 13.055 -8 -5.766 1 98.38 131 LEU B N 1
ATOM 2514 C CA . LEU B 1 131 ? 12.453 -7.77 -7.074 1 98.38 131 LEU B CA 1
ATOM 2515 C C . LEU B 1 131 ? 13.141 -6.617 -7.793 1 98.38 131 LEU B C 1
ATOM 2517 O O . LEU B 1 131 ? 13.258 -6.625 -9.023 1 98.38 131 LEU B O 1
ATOM 2521 N N . ASN B 1 132 ? 13.586 -5.656 -7.035 1 98.12 132 ASN B N 1
ATOM 2522 C CA . ASN B 1 132 ? 14.289 -4.527 -7.625 1 98.12 132 ASN B CA 1
ATOM 2523 C C . ASN B 1 132 ? 15.688 -4.926 -8.094 1 98.12 132 ASN B C 1
ATOM 2525 O O . ASN B 1 132 ? 16.203 -4.355 -9.055 1 98.12 132 ASN B O 1
ATOM 2529 N N . GLN B 1 133 ? 16.281 -5.887 -7.477 1 97.75 133 GLN B N 1
ATOM 2530 C CA . GLN B 1 133 ? 17.578 -6.402 -7.867 1 97.75 133 GLN B CA 1
ATOM 2531 C C . GLN B 1 133 ? 17.484 -7.262 -9.125 1 97.75 133 GLN B C 1
ATOM 2533 O O . GLN B 1 133 ? 18.453 -7.395 -9.875 1 97.75 133 GLN B O 1
ATOM 2538 N N . PHE B 1 134 ? 16.344 -7.867 -9.32 1 96.81 134 PHE B N 1
ATOM 2539 C CA . PHE B 1 134 ? 16.062 -8.727 -10.461 1 96.81 134 PHE B CA 1
ATOM 2540 C C . PHE B 1 134 ? 14.891 -8.195 -11.273 1 96.81 134 PHE B C 1
ATOM 2542 O O . PHE B 1 134 ? 13.766 -8.68 -11.148 1 96.81 134 PHE B O 1
ATOM 2549 N N . ALA B 1 135 ? 15.188 -7.328 -12.234 1 95 135 ALA B N 1
ATOM 2550 C CA . ALA B 1 135 ? 14.141 -6.52 -12.844 1 95 135 ALA B CA 1
ATOM 2551 C C . ALA B 1 135 ? 13.648 -7.156 -14.148 1 95 135 ALA B C 1
ATOM 2553 O O . ALA B 1 135 ? 12.664 -6.703 -14.727 1 95 135 ALA B O 1
ATOM 2554 N N . ASP B 1 136 ? 14.219 -8.234 -14.555 1 94 136 ASP B N 1
ATOM 2555 C CA . ASP B 1 136 ? 13.898 -8.781 -15.867 1 94 136 ASP B CA 1
ATOM 2556 C C . ASP B 1 136 ? 12.828 -9.859 -15.766 1 94 136 ASP B C 1
ATOM 2558 O O . ASP B 1 136 ? 12.984 -10.953 -16.312 1 94 136 ASP B O 1
ATOM 2562 N N . THR B 1 137 ? 11.773 -9.562 -15.023 1 96.75 137 THR B N 1
ATOM 2563 C CA . THR B 1 137 ? 10.602 -10.414 -14.922 1 96.75 137 THR B CA 1
ATOM 2564 C C . THR B 1 137 ? 9.32 -9.578 -14.961 1 96.75 137 THR B C 1
ATOM 2566 O O . THR B 1 137 ? 9.312 -8.43 -14.531 1 96.75 137 THR B O 1
ATOM 2569 N N . ARG B 1 138 ? 8.312 -10.117 -15.555 1 97.56 138 ARG B N 1
ATOM 2570 C CA . ARG B 1 138 ? 6.949 -9.664 -15.297 1 97.56 138 ARG B CA 1
ATOM 2571 C C . ARG B 1 138 ? 6.395 -10.297 -14.023 1 97.56 138 ARG B C 1
ATOM 2573 O O . ARG B 1 138 ? 6.746 -11.43 -13.68 1 97.56 138 ARG B O 1
ATOM 2580 N N . ILE B 1 139 ? 5.527 -9.562 -13.398 1 98.62 139 ILE B N 1
ATOM 2581 C CA . ILE B 1 139 ? 5.031 -10.008 -12.102 1 98.62 139 ILE B CA 1
ATOM 2582 C C . ILE B 1 139 ? 3.506 -10.094 -12.141 1 98.62 139 ILE B C 1
ATOM 2584 O O . ILE B 1 139 ? 2.828 -9.109 -12.438 1 98.62 139 ILE B O 1
ATOM 2588 N N . GLN B 1 140 ? 2.973 -11.227 -11.93 1 98.81 140 GLN B N 1
ATOM 2589 C CA . GLN B 1 140 ? 1.536 -11.398 -11.742 1 98.81 140 GLN B CA 1
ATOM 2590 C C . GLN B 1 140 ? 1.195 -11.625 -10.273 1 98.81 140 GLN B C 1
ATOM 2592 O O . GLN B 1 140 ? 1.713 -12.555 -9.648 1 98.81 140 GLN B O 1
ATOM 2597 N N . ILE B 1 141 ? 0.336 -10.797 -9.711 1 98.94 141 ILE B N 1
ATOM 2598 C CA . ILE B 1 141 ? -0.135 -10.906 -8.336 1 98.94 141 ILE B CA 1
ATOM 2599 C C . ILE B 1 141 ? -1.593 -11.359 -8.328 1 98.94 141 ILE B C 1
ATOM 2601 O O . ILE B 1 141 ? -2.484 -10.625 -8.75 1 98.94 141 ILE B O 1
ATOM 2605 N N . ALA B 1 142 ? -1.827 -12.594 -7.812 1 98.94 142 ALA B N 1
ATOM 2606 C CA . ALA B 1 142 ? -3.16 -13.188 -7.867 1 98.94 142 ALA B CA 1
ATOM 2607 C C . ALA B 1 142 ? -3.709 -13.438 -6.465 1 98.94 142 ALA B C 1
ATOM 2609 O O . ALA B 1 142 ? -3.066 -14.102 -5.648 1 98.94 142 ALA B O 1
ATOM 2610 N N . GLY B 1 143 ? -4.852 -12.883 -6.219 1 98.88 143 GLY B N 1
ATOM 2611 C CA . GLY B 1 143 ? -5.547 -13.18 -4.977 1 98.88 143 GLY B CA 1
ATOM 2612 C C . GLY B 1 143 ? -6.508 -14.352 -5.094 1 98.88 143 GLY B C 1
ATOM 2613 O O . GLY B 1 143 ? -7.172 -14.516 -6.117 1 98.88 143 GLY B O 1
ATOM 2614 N N . HIS B 1 144 ? -6.598 -15.102 -4.02 1 98.88 144 HIS B N 1
ATOM 2615 C CA . HIS B 1 144 ? -7.492 -16.25 -3.938 1 98.88 144 HIS B CA 1
ATOM 2616 C C . HIS B 1 144 ? -8.211 -16.297 -2.596 1 98.88 144 HIS B C 1
ATOM 2618 O O . HIS B 1 144 ? -7.664 -15.867 -1.577 1 98.88 144 HIS B O 1
ATOM 2624 N N . THR B 1 145 ? -9.406 -16.828 -2.641 1 98.56 145 THR B N 1
ATOM 2625 C CA . THR B 1 145 ? -10.156 -17.062 -1.411 1 98.56 145 THR B CA 1
ATOM 2626 C C . THR B 1 145 ? -10.602 -18.516 -1.319 1 98.56 145 THR B C 1
ATOM 2628 O O . THR B 1 145 ? -10.445 -19.281 -2.273 1 98.56 145 THR B O 1
ATOM 2631 N N . ASP B 1 146 ? -10.992 -18.906 -0.111 1 98.31 146 ASP B N 1
ATOM 2632 C CA . ASP B 1 146 ? -11.797 -20.125 -0.018 1 98.31 146 ASP B CA 1
ATOM 2633 C C . ASP B 1 146 ? -13.219 -19.875 -0.51 1 98.31 146 ASP B C 1
ATOM 2635 O O . ASP B 1 146 ? -13.492 -18.875 -1.162 1 98.31 146 ASP B O 1
ATOM 2639 N N . ASN B 1 147 ? -14.117 -20.875 -0.211 1 97.81 147 ASN B N 1
ATOM 2640 C CA . ASN B 1 147 ? -15.453 -20.766 -0.778 1 97.81 147 ASN B CA 1
ATOM 2641 C C . ASN B 1 147 ? -16.453 -20.25 0.247 1 97.81 147 ASN B C 1
ATOM 2643 O O . ASN B 1 147 ? -17.672 -20.375 0.057 1 97.81 147 ASN B O 1
ATOM 2647 N N . VAL B 1 148 ? -15.938 -19.766 1.384 1 96.62 148 VAL B N 1
ATOM 2648 C CA . VAL B 1 148 ? -16.844 -19.203 2.383 1 96.62 148 VAL B CA 1
ATOM 2649 C C . VAL B 1 148 ? -17.25 -17.781 1.964 1 96.62 148 VAL B C 1
ATOM 2651 O O . VAL B 1 148 ? -16.406 -16.953 1.628 1 96.62 148 VAL B O 1
ATOM 2654 N N . GLY B 1 149 ? -18.516 -17.438 2.002 1 95.44 149 GLY B N 1
ATOM 2655 C CA . GLY B 1 149 ? -19.062 -16.188 1.516 1 95.44 149 GLY B CA 1
ATOM 2656 C C . GLY B 1 149 ? -19.562 -16.266 0.09 1 95.44 149 GLY B C 1
ATOM 2657 O O . GLY B 1 149 ? -19.531 -17.328 -0.532 1 95.44 149 GLY B O 1
ATOM 2658 N N . SER B 1 150 ? -20.078 -15.125 -0.419 1 97.38 150 SER B N 1
ATOM 2659 C CA . SER B 1 150 ? -20.594 -15.102 -1.785 1 97.38 150 SER B CA 1
ATOM 2660 C C . SER B 1 150 ? -19.453 -15.031 -2.801 1 97.38 150 SER B C 1
ATOM 2662 O O . SER B 1 150 ? -18.375 -14.516 -2.496 1 97.38 150 SER B O 1
ATOM 2664 N N . ASP B 1 151 ? -19.734 -15.516 -4.008 1 97.5 151 ASP B N 1
ATOM 2665 C CA . ASP B 1 151 ? -18.75 -15.445 -5.086 1 97.5 151 ASP B CA 1
ATOM 2666 C C . ASP B 1 151 ? -18.344 -14 -5.371 1 97.5 151 ASP B C 1
ATOM 2668 O O . ASP B 1 151 ? -17.156 -13.703 -5.562 1 97.5 151 ASP B O 1
ATOM 2672 N N . ALA B 1 152 ? -19.359 -13.172 -5.367 1 97 152 ALA B N 1
ATOM 2673 C CA . ALA B 1 152 ? -19.109 -11.766 -5.664 1 97 152 ALA B CA 1
ATOM 2674 C C . ALA B 1 152 ? -18.203 -11.133 -4.609 1 97 152 ALA B C 1
ATOM 2676 O O . ALA B 1 152 ? -17.266 -10.406 -4.945 1 97 152 ALA B O 1
ATOM 2677 N N . PHE B 1 153 ? -18.5 -11.422 -3.371 1 96.19 153 PHE B N 1
ATOM 2678 C CA . PHE B 1 153 ? -17.672 -10.891 -2.287 1 96.19 153 PHE B CA 1
ATOM 2679 C C . PHE B 1 153 ? -16.25 -11.43 -2.371 1 96.19 153 PHE B C 1
ATOM 2681 O O . PHE B 1 153 ? -15.289 -10.672 -2.248 1 96.19 153 PHE B O 1
ATOM 2688 N N . ASN B 1 154 ? -16.109 -12.711 -2.568 1 98.25 154 ASN B N 1
ATOM 2689 C CA . ASN B 1 154 ? -14.805 -13.359 -2.623 1 98.25 154 ASN B CA 1
ATOM 2690 C C . ASN B 1 154 ? -13.977 -12.836 -3.793 1 98.25 154 ASN B C 1
ATOM 2692 O O . ASN B 1 154 ? -12.758 -12.68 -3.674 1 98.25 154 ASN B O 1
ATOM 2696 N N . LEU B 1 155 ? -14.656 -12.578 -4.934 1 98.38 155 LEU B N 1
ATOM 2697 C CA . LEU B 1 155 ? -13.961 -12.008 -6.086 1 98.38 155 LEU B CA 1
ATOM 2698 C C . LEU B 1 155 ? -13.438 -10.609 -5.773 1 98.38 155 LEU B C 1
ATOM 2700 O O . LEU B 1 155 ? -12.281 -10.297 -6.059 1 98.38 155 LEU B O 1
ATOM 2704 N N . GLN B 1 156 ? -14.258 -9.82 -5.164 1 96.5 156 GLN B N 1
ATOM 2705 C CA . GLN B 1 156 ? -13.852 -8.461 -4.805 1 96.5 156 GLN B CA 1
ATOM 2706 C C . GLN B 1 156 ? -12.711 -8.477 -3.793 1 96.5 156 GLN B C 1
ATOM 2708 O O . GLN B 1 156 ? -11.734 -7.734 -3.938 1 96.5 156 GLN B O 1
ATOM 2713 N N . LEU B 1 157 ? -12.836 -9.312 -2.795 1 97.25 157 LEU B N 1
ATOM 2714 C CA . LEU B 1 157 ? -11.82 -9.422 -1.753 1 97.25 157 LEU B CA 1
ATOM 2715 C C . LEU B 1 157 ? -10.484 -9.844 -2.342 1 97.25 157 LEU B C 1
ATOM 2717 O O . LEU B 1 157 ? -9.445 -9.242 -2.041 1 97.25 157 LEU B O 1
ATOM 2721 N N . SER B 1 158 ? -10.492 -10.836 -3.166 1 98.69 158 SER B N 1
ATOM 2722 C CA . SER B 1 158 ? -9.266 -11.336 -3.766 1 98.69 158 SER B CA 1
ATOM 2723 C C . SER B 1 158 ? -8.609 -10.281 -4.645 1 98.69 158 SER B C 1
ATOM 2725 O O . SER B 1 158 ? -7.383 -10.141 -4.652 1 98.69 158 SER B O 1
ATOM 2727 N N . GLN B 1 159 ? -9.391 -9.531 -5.383 1 98.25 159 GLN B N 1
ATOM 2728 C CA . GLN B 1 159 ? -8.867 -8.438 -6.203 1 98.25 159 GLN B CA 1
ATOM 2729 C C . GLN B 1 159 ? -8.25 -7.348 -5.336 1 98.25 159 GLN B C 1
ATOM 2731 O O . GLN B 1 159 ? -7.168 -6.844 -5.641 1 98.25 159 GLN B O 1
ATOM 2736 N N . GLN B 1 160 ? -8.938 -7.012 -4.281 1 97 160 GLN B N 1
ATOM 2737 C CA . GLN B 1 160 ? -8.453 -5.961 -3.395 1 97 160 GLN B CA 1
ATOM 2738 C C . GLN B 1 160 ? -7.145 -6.371 -2.719 1 97 160 GLN B C 1
ATOM 2740 O O . GLN B 1 160 ? -6.227 -5.559 -2.582 1 97 160 GLN B O 1
ATOM 2745 N N . ARG B 1 161 ? -7.039 -7.566 -2.309 1 98.31 161 ARG B N 1
ATOM 2746 C CA . ARG B 1 161 ? -5.824 -8.047 -1.662 1 98.31 161 ARG B CA 1
ATOM 2747 C C . ARG B 1 161 ? -4.656 -8.078 -2.643 1 98.31 161 ARG B C 1
ATOM 2749 O O . ARG B 1 161 ? -3.545 -7.668 -2.299 1 98.31 161 ARG B O 1
ATOM 2756 N N . ALA B 1 162 ? -4.965 -8.508 -3.902 1 98.75 162 ALA B N 1
ATOM 2757 C CA . ALA B 1 162 ? -3.932 -8.453 -4.934 1 98.75 162 ALA B CA 1
ATOM 2758 C C . ALA B 1 162 ? -3.467 -7.02 -5.176 1 98.75 162 ALA B C 1
ATOM 2760 O O . ALA B 1 162 ? -2.266 -6.762 -5.277 1 98.75 162 ALA B O 1
ATOM 2761 N N . ASN B 1 163 ? -4.344 -6.121 -5.227 1 97.94 163 ASN B N 1
ATOM 2762 C CA . ASN B 1 163 ? -4.023 -4.715 -5.441 1 97.94 163 ASN B CA 1
ATOM 2763 C C . ASN B 1 163 ? -3.225 -4.141 -4.273 1 97.94 163 ASN B C 1
ATOM 2765 O O . ASN B 1 163 ? -2.34 -3.305 -4.473 1 97.94 163 ASN B O 1
ATOM 2769 N N . SER B 1 164 ? -3.619 -4.531 -3.092 1 98 164 SER B N 1
ATOM 2770 C CA . SER B 1 164 ? -2.895 -4.059 -1.915 1 98 164 SER B CA 1
ATOM 2771 C C . SER B 1 164 ? -1.428 -4.473 -1.968 1 98 164 SER B C 1
ATOM 2773 O O . SER B 1 164 ? -0.54 -3.658 -1.701 1 98 164 SER B O 1
ATOM 2775 N N . VAL B 1 165 ? -1.21 -5.656 -2.301 1 98.75 165 VAL B N 1
ATOM 2776 C CA . VAL B 1 165 ? 0.158 -6.152 -2.414 1 98.75 165 VAL B CA 1
ATOM 2777 C C . VAL B 1 165 ? 0.883 -5.41 -3.535 1 98.75 165 VAL B C 1
ATOM 2779 O O . VAL B 1 165 ? 2.023 -4.973 -3.363 1 98.75 165 VAL B O 1
ATOM 2782 N N . ARG B 1 166 ? 0.218 -5.23 -4.66 1 98.56 166 ARG B N 1
ATOM 2783 C CA . ARG B 1 166 ? 0.802 -4.484 -5.77 1 98.56 166 ARG B CA 1
ATOM 2784 C C . ARG B 1 166 ? 1.177 -3.068 -5.34 1 98.56 166 ARG B C 1
ATOM 2786 O O . ARG B 1 166 ? 2.273 -2.594 -5.641 1 98.56 166 ARG B O 1
ATOM 2793 N N . GLY B 1 167 ? 0.229 -2.4 -4.711 1 97.44 167 GLY B N 1
ATOM 2794 C CA . GLY B 1 167 ? 0.487 -1.045 -4.254 1 97.44 167 GLY B CA 1
ATOM 2795 C C . GLY B 1 167 ? 1.673 -0.95 -3.312 1 97.44 167 GLY B C 1
ATOM 2796 O O . GLY B 1 167 ? 2.502 -0.047 -3.439 1 97.44 167 GLY B O 1
ATOM 2797 N N . TYR B 1 168 ? 1.717 -1.87 -2.373 1 98.31 168 TYR B N 1
ATOM 2798 C CA . TYR B 1 168 ? 2.838 -1.857 -1.44 1 98.31 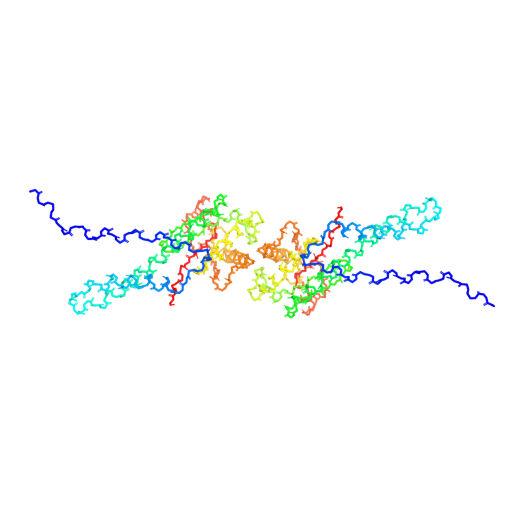168 TYR B CA 1
ATOM 2799 C C . TYR B 1 168 ? 4.16 -2.027 -2.176 1 98.31 168 TYR B C 1
ATOM 2801 O O . TYR B 1 168 ? 5.113 -1.281 -1.932 1 98.31 168 TYR B O 1
ATOM 2809 N N . LEU B 1 169 ? 4.23 -3.035 -3.033 1 98.69 169 LEU B N 1
ATOM 2810 C CA . LEU B 1 169 ? 5.457 -3.305 -3.771 1 98.69 169 LEU B CA 1
ATOM 2811 C C . LEU B 1 169 ? 5.832 -2.117 -4.652 1 98.69 169 LEU B C 1
ATOM 2813 O O . LEU B 1 169 ? 7.016 -1.819 -4.828 1 98.69 169 LEU B O 1
ATOM 2817 N N . ALA B 1 170 ? 4.863 -1.457 -5.223 1 98.38 170 ALA B N 1
ATOM 2818 C CA . ALA B 1 170 ? 5.148 -0.233 -5.969 1 98.38 170 ALA B CA 1
ATOM 2819 C C . ALA B 1 170 ? 5.82 0.807 -5.074 1 98.38 170 ALA B C 1
ATOM 2821 O O . ALA B 1 170 ? 6.773 1.468 -5.488 1 98.38 170 ALA B O 1
ATOM 2822 N N . GLY B 1 171 ? 5.336 0.918 -3.877 1 97.31 171 GLY B N 1
ATOM 2823 C CA . GLY B 1 171 ? 5.941 1.823 -2.912 1 97.31 171 GLY B CA 1
ATOM 2824 C C . GLY B 1 171 ? 7.395 1.5 -2.619 1 97.31 171 GLY B C 1
ATOM 2825 O O . GLY B 1 171 ? 8.188 2.398 -2.346 1 97.31 171 GLY B O 1
ATOM 2826 N N . THR B 1 172 ? 7.684 0.258 -2.699 1 97.81 172 THR B N 1
ATOM 2827 C CA . THR B 1 172 ? 9.055 -0.159 -2.422 1 97.81 172 THR B CA 1
ATOM 2828 C C . THR B 1 172 ? 9.961 0.124 -3.619 1 97.81 172 THR B C 1
ATOM 2830 O O . THR B 1 172 ? 11.156 -0.155 -3.576 1 97.81 172 THR B O 1
ATOM 2833 N N . GLY B 1 173 ? 9.398 0.546 -4.707 1 97.5 173 GLY B N 1
ATOM 2834 C CA . GLY B 1 173 ? 10.211 0.915 -5.855 1 97.5 173 GLY B CA 1
ATOM 2835 C C . GLY B 1 173 ? 10.039 -0.028 -7.031 1 97.5 173 GLY B C 1
ATOM 2836 O O . GLY B 1 173 ? 10.609 0.195 -8.102 1 97.5 173 GLY B O 1
ATOM 2837 N N . VAL B 1 174 ? 9.234 -1.095 -6.875 1 98.31 174 VAL B N 1
ATOM 2838 C CA . VAL B 1 174 ? 8.984 -1.987 -8 1 98.31 174 VAL B CA 1
ATOM 2839 C C . VAL B 1 174 ? 8.148 -1.268 -9.055 1 98.31 174 VAL B C 1
ATOM 2841 O O . VAL B 1 174 ? 7.098 -0.698 -8.742 1 98.31 174 VAL B O 1
ATOM 2844 N N . VAL B 1 175 ? 8.602 -1.353 -10.227 1 96.69 175 VAL B N 1
ATOM 2845 C CA . VAL B 1 175 ? 7.949 -0.639 -11.32 1 96.69 175 VAL B CA 1
ATOM 2846 C C . VAL B 1 175 ? 6.527 -1.167 -11.508 1 96.69 175 VAL B C 1
ATOM 2848 O O . VAL B 1 175 ? 6.332 -2.357 -11.766 1 96.69 175 VAL B O 1
ATOM 2851 N N . ALA B 1 176 ? 5.617 -0.306 -11.445 1 96.19 176 ALA B N 1
ATOM 2852 C CA . ALA B 1 176 ? 4.207 -0.694 -11.445 1 96.19 176 ALA B CA 1
ATOM 2853 C C . ALA B 1 176 ? 3.818 -1.349 -12.766 1 96.19 176 ALA B C 1
ATOM 2855 O O . ALA B 1 176 ? 2.98 -2.254 -12.797 1 96.19 176 ALA B O 1
ATOM 2856 N N . GLN B 1 177 ? 4.43 -0.926 -13.781 1 95.19 177 GLN B N 1
ATOM 2857 C CA . GLN B 1 177 ? 4.074 -1.396 -15.117 1 95.19 177 GLN B CA 1
ATOM 2858 C C . GLN B 1 177 ? 4.395 -2.879 -15.281 1 95.19 177 GLN B C 1
ATOM 2860 O O . GLN B 1 177 ? 3.812 -3.557 -16.125 1 95.19 177 GLN B O 1
ATOM 2865 N N . ARG B 1 178 ? 5.254 -3.389 -14.523 1 96.06 178 ARG B N 1
ATOM 2866 C CA . ARG B 1 178 ? 5.598 -4.797 -14.688 1 96.06 178 ARG B CA 1
ATOM 2867 C C . ARG B 1 178 ? 4.727 -5.68 -13.805 1 96.06 178 ARG B C 1
ATOM 2869 O O . ARG B 1 178 ? 4.828 -6.91 -13.852 1 96.06 178 ARG B O 1
ATOM 2876 N N . MET B 1 179 ? 3.893 -5.039 -13.016 1 98.31 179 MET B N 1
ATOM 2877 C CA . MET B 1 179 ? 3.041 -5.793 -12.102 1 98.31 179 MET B CA 1
ATOM 2878 C C . MET B 1 179 ? 1.59 -5.777 -12.57 1 98.31 179 MET B C 1
ATOM 2880 O O . MET B 1 179 ? 1.062 -4.723 -12.93 1 98.31 179 MET B O 1
ATOM 2884 N N . GLN B 1 180 ? 1.009 -6.895 -12.5 1 98.38 180 GLN B N 1
ATOM 2885 C CA . GLN B 1 180 ? -0.423 -7.035 -12.742 1 98.38 180 GLN B CA 1
ATOM 2886 C C . GLN B 1 180 ? -1.113 -7.734 -11.578 1 98.38 180 GLN B C 1
ATOM 2888 O O . GLN B 1 180 ? -0.666 -8.789 -11.125 1 98.38 180 GLN B O 1
ATOM 2893 N N . ALA B 1 181 ? -2.188 -7.113 -11.109 1 98.56 181 ALA B N 1
ATOM 2894 C CA . ALA B 1 181 ? -2.98 -7.695 -10.031 1 98.56 181 ALA B CA 1
ATOM 2895 C C . ALA B 1 181 ? -4.293 -8.266 -10.562 1 98.56 181 ALA B C 1
ATOM 2897 O O . ALA B 1 181 ? -4.965 -7.637 -11.383 1 98.56 181 ALA B O 1
ATOM 2898 N N . VAL B 1 182 ? -4.621 -9.461 -10.086 1 98.62 182 VAL B N 1
ATOM 2899 C CA . VAL B 1 182 ? -5.871 -10.086 -10.492 1 98.62 182 VAL B CA 1
ATOM 2900 C C . VAL B 1 182 ? -6.473 -10.859 -9.328 1 98.62 182 VAL B C 1
ATOM 2902 O O . VAL B 1 182 ? -5.75 -11.516 -8.57 1 98.62 182 VAL B O 1
ATOM 2905 N N . GLY B 1 183 ? -7.758 -10.766 -9.203 1 98.75 183 GLY B N 1
ATOM 2906 C CA . GLY B 1 183 ? -8.492 -11.562 -8.234 1 98.75 183 GLY B CA 1
ATOM 2907 C C . GLY B 1 183 ? -9.219 -12.742 -8.859 1 98.75 183 GLY B C 1
ATOM 2908 O O . GLY B 1 183 ? -9.906 -12.586 -9.867 1 98.75 183 GLY B O 1
ATOM 2909 N N . TYR B 1 184 ? -9.062 -13.898 -8.242 1 98.75 184 TYR B N 1
ATOM 2910 C CA . TYR B 1 184 ? -9.727 -15.078 -8.781 1 98.75 184 TYR B CA 1
ATOM 2911 C C . TYR B 1 184 ? -10.828 -15.555 -7.848 1 98.75 184 TYR B C 1
ATOM 2913 O O . TYR B 1 184 ? -11.578 -16.469 -8.18 1 98.75 184 TYR B O 1
ATOM 2921 N N . GLY B 1 185 ? -10.93 -14.883 -6.699 1 98.56 185 GLY B N 1
ATOM 2922 C CA . GLY B 1 185 ? -11.875 -15.398 -5.723 1 98.56 185 GLY B CA 1
ATOM 2923 C C . GLY B 1 185 ? -11.68 -16.859 -5.41 1 98.56 185 GLY B C 1
ATOM 2924 O O . GLY B 1 185 ? -10.562 -17.297 -5.133 1 98.56 185 GLY B O 1
ATOM 2925 N N . GLU B 1 186 ? -12.727 -17.562 -5.488 1 98.62 186 GLU B N 1
ATOM 2926 C CA . GLU B 1 186 ? -12.695 -18.984 -5.105 1 98.62 186 GLU B CA 1
ATOM 2927 C C . GLU B 1 186 ? -12.602 -19.875 -6.332 1 98.62 186 GLU B C 1
ATOM 2929 O O . GLU B 1 186 ? -12.727 -21.109 -6.223 1 98.62 186 GLU B O 1
ATOM 2934 N N . SER B 1 187 ? -12.312 -19.344 -7.488 1 98.44 187 SER B N 1
ATOM 2935 C CA . SER B 1 187 ? -12.477 -20.062 -8.75 1 98.44 187 SER B CA 1
ATOM 2936 C C . SER B 1 187 ? -11.258 -20.938 -9.055 1 98.44 187 SER B C 1
ATOM 2938 O O . SER B 1 187 ? -11.297 -21.75 -9.969 1 98.44 187 SER B O 1
ATOM 2940 N N . ARG B 1 188 ? -10.172 -20.797 -8.375 1 98.31 188 ARG B N 1
ATOM 2941 C CA . ARG B 1 188 ? -8.953 -21.562 -8.617 1 98.31 188 ARG B CA 1
ATOM 2942 C C . ARG B 1 188 ? -8.406 -22.156 -7.32 1 98.31 188 ARG B C 1
ATOM 2944 O O . ARG B 1 188 ? -7.297 -21.812 -6.898 1 98.31 188 ARG B O 1
ATOM 2951 N N . PRO B 1 189 ? -9.164 -23.062 -6.727 1 98.5 189 PRO B N 1
ATOM 2952 C CA . PRO B 1 189 ? -8.688 -23.672 -5.48 1 98.5 189 PRO B CA 1
ATOM 2953 C C . PRO B 1 189 ? -7.492 -24.594 -5.691 1 98.5 189 PRO B C 1
ATOM 2955 O O . PRO B 1 189 ? -7.402 -25.266 -6.727 1 98.5 189 PRO B O 1
ATOM 2958 N N . VAL B 1 190 ? -6.617 -24.641 -4.746 1 98.12 190 VAL B N 1
ATOM 2959 C CA . VAL B 1 190 ? -5.473 -25.547 -4.812 1 98.12 190 VAL B CA 1
ATOM 2960 C C . VAL B 1 190 ? -5.695 -26.734 -3.871 1 98.12 190 VAL B C 1
ATOM 2962 O O . VAL B 1 190 ? -4.918 -27.688 -3.873 1 98.12 190 VAL B O 1
ATOM 2965 N N . ALA B 1 191 ? -6.738 -26.656 -3.031 1 97.88 191 ALA B N 1
ATOM 2966 C CA . ALA B 1 191 ? -7.102 -27.703 -2.084 1 97.88 191 ALA B CA 1
ATOM 2967 C C . ALA B 1 191 ? -8.617 -27.781 -1.896 1 97.88 191 ALA B C 1
ATOM 2969 O O . ALA B 1 191 ? -9.352 -26.922 -2.398 1 97.88 191 ALA B O 1
ATOM 2970 N N . ASP B 1 192 ? -9.047 -28.766 -1.228 1 97.06 192 ASP B N 1
ATOM 2971 C CA . ASP B 1 192 ? -10.469 -29.031 -1.048 1 97.06 192 ASP B CA 1
ATOM 2972 C C . ASP B 1 192 ? -11.102 -27.969 -0.142 1 97.06 192 ASP B C 1
ATOM 2974 O O . ASP B 1 192 ? -10.609 -27.719 0.957 1 97.06 192 ASP B O 1
ATOM 2978 N N . ASN B 1 193 ? -12.211 -27.391 -0.605 1 97.38 193 ASN B N 1
ATOM 2979 C CA . ASN B 1 193 ? -12.914 -26.391 0.188 1 97.38 193 ASN B CA 1
ATOM 2980 C C . ASN B 1 193 ? -13.844 -27.031 1.216 1 97.38 193 ASN B C 1
ATOM 2982 O O . ASN B 1 193 ? -14.5 -26.344 1.986 1 97.38 193 ASN B O 1
ATOM 2986 N N . GLY B 1 194 ? -13.906 -28.281 1.263 1 96.12 194 GLY B N 1
ATOM 2987 C CA . GLY B 1 194 ? -14.734 -28.984 2.219 1 96.12 194 GLY B CA 1
ATOM 2988 C C . GLY B 1 194 ? -14.078 -29.156 3.574 1 96.12 194 GLY B C 1
ATOM 2989 O O . GLY B 1 194 ? -14.719 -29.594 4.531 1 96.12 194 GLY B O 1
ATOM 2990 N N . SER B 1 195 ? -12.758 -28.844 3.604 1 97.12 195 SER B N 1
ATOM 2991 C CA . SER B 1 195 ? -12.023 -28.969 4.855 1 97.12 195 SER B CA 1
ATOM 2992 C C . SER B 1 195 ? -11.414 -27.641 5.273 1 97.12 195 SER B C 1
ATOM 2994 O O . SER B 1 195 ? -11.109 -26.797 4.426 1 97.12 195 SER B O 1
ATOM 2996 N N . ASP B 1 196 ? -11.227 -27.5 6.59 1 96.44 196 ASP B N 1
ATOM 2997 C CA . ASP B 1 196 ? -10.594 -26.281 7.102 1 96.44 196 ASP B CA 1
ATOM 2998 C C . ASP B 1 196 ? -9.164 -26.156 6.59 1 96.44 196 ASP B C 1
ATOM 3000 O O . ASP B 1 196 ? -8.711 -25.062 6.266 1 96.44 196 ASP B O 1
ATOM 3004 N N . TYR B 1 197 ? -8.57 -27.266 6.621 1 95.81 197 TYR B N 1
ATOM 3005 C CA . TYR B 1 197 ? -7.195 -27.281 6.129 1 95.81 197 TYR B CA 1
ATOM 3006 C C . TYR B 1 197 ? -7.129 -26.828 4.676 1 95.81 197 TYR B C 1
ATOM 3008 O O . TYR B 1 197 ? -6.309 -25.984 4.32 1 95.81 197 TYR B O 1
ATOM 3016 N N . GLY B 1 198 ? -7.949 -27.359 3.816 1 97.88 198 GLY B N 1
ATOM 3017 C CA . GLY B 1 198 ? -7.988 -26.953 2.42 1 97.88 198 GLY B CA 1
ATOM 3018 C C . GLY B 1 198 ? -8.352 -25.5 2.23 1 97.88 198 GLY B C 1
ATOM 3019 O O . GLY B 1 198 ? -7.754 -24.797 1.407 1 97.88 198 GLY B O 1
ATOM 3020 N N . ARG B 1 199 ? -9.305 -24.969 3.025 1 97.88 199 ARG B N 1
ATOM 3021 C CA . ARG B 1 199 ? -9.719 -23.562 2.951 1 97.88 199 ARG B CA 1
ATOM 3022 C C . ARG B 1 199 ? -8.562 -22.641 3.309 1 97.88 199 ARG B C 1
ATOM 3024 O O . ARG B 1 199 ? -8.375 -21.594 2.678 1 97.88 199 ARG B O 1
ATOM 3031 N N . THR B 1 200 ? -7.832 -23.062 4.242 1 97 200 THR B N 1
ATOM 3032 C CA . THR B 1 200 ? -6.672 -22.266 4.645 1 97 200 THR B CA 1
ATOM 3033 C C . THR B 1 200 ? -5.672 -22.156 3.498 1 97 200 THR B C 1
ATOM 3035 O O . THR B 1 200 ? -5.102 -21.094 3.268 1 97 200 THR B O 1
ATOM 3038 N N . GLN B 1 201 ? -5.445 -23.234 2.783 1 97.25 201 GLN B N 1
ATOM 3039 C CA . GLN B 1 201 ? -4.523 -23.219 1.652 1 97.25 201 GLN B CA 1
ATOM 3040 C C . GLN B 1 201 ? -5.055 -22.344 0.518 1 97.25 201 GLN B C 1
ATOM 3042 O O . GLN B 1 201 ? -4.277 -21.719 -0.203 1 97.25 201 GLN B O 1
ATOM 3047 N N . ASN B 1 202 ? -6.34 -22.281 0.399 1 98.62 202 ASN B N 1
ATOM 3048 C CA . ASN B 1 202 ? -6.969 -21.547 -0.686 1 98.62 202 ASN B CA 1
ATOM 3049 C C . ASN B 1 202 ? -6.93 -20.031 -0.426 1 98.62 202 ASN B C 1
ATOM 3051 O O . ASN B 1 202 ? -6.938 -19.234 -1.366 1 98.62 202 ASN B O 1
ATOM 3055 N N . ARG B 1 203 ? -6.898 -19.656 0.884 1 98.19 203 ARG B N 1
ATOM 3056 C CA . ARG B 1 203 ? -6.77 -18.25 1.262 1 98.19 203 ARG B CA 1
ATOM 3057 C C . ARG B 1 203 ? -5.328 -17.781 1.127 1 98.19 203 ARG B C 1
ATOM 3059 O O . ARG B 1 203 ? -4.535 -17.906 2.062 1 98.19 203 ARG B O 1
ATOM 3066 N N . ARG B 1 204 ? -5.043 -17.203 -0.113 1 98.62 204 ARG B N 1
ATOM 3067 C CA . ARG B 1 204 ? -3.645 -16.891 -0.399 1 98.62 204 ARG B CA 1
ATOM 3068 C C . ARG B 1 204 ? -3.535 -15.812 -1.467 1 98.62 204 ARG B C 1
ATOM 3070 O O . ARG B 1 204 ? -4.449 -15.633 -2.275 1 98.62 204 ARG B O 1
ATOM 3077 N N . VAL B 1 205 ? -2.488 -15.117 -1.441 1 98.88 205 VAL B N 1
ATOM 3078 C CA . VAL B 1 205 ? -2.016 -14.336 -2.58 1 98.88 205 VAL B CA 1
ATOM 3079 C C . VAL B 1 205 ? -0.797 -15.016 -3.203 1 98.88 205 VAL B C 1
ATOM 3081 O O . VAL B 1 205 ? 0.131 -15.414 -2.494 1 98.88 205 VAL B O 1
ATOM 3084 N N . GLU B 1 206 ? -0.821 -15.195 -4.516 1 98.88 206 GLU B N 1
ATOM 3085 C CA . GLU B 1 206 ? 0.295 -15.766 -5.266 1 98.88 206 GLU B CA 1
ATOM 3086 C C . GLU B 1 206 ? 0.976 -14.711 -6.133 1 98.88 206 GLU B C 1
ATOM 3088 O O . GLU B 1 206 ? 0.312 -13.992 -6.883 1 98.88 206 GLU B O 1
ATOM 3093 N N . ILE B 1 207 ? 2.26 -14.625 -5.984 1 98.94 207 ILE B N 1
ATOM 3094 C CA . ILE B 1 207 ? 3.061 -13.758 -6.848 1 98.94 207 ILE B CA 1
ATOM 3095 C C . ILE B 1 207 ? 3.889 -14.609 -7.805 1 98.94 207 ILE B C 1
ATOM 3097 O O . ILE B 1 207 ? 4.734 -15.398 -7.375 1 98.94 207 ILE B O 1
ATOM 3101 N N . THR B 1 208 ? 3.637 -14.469 -9.086 1 98.88 208 THR B N 1
ATOM 3102 C CA . THR B 1 208 ? 4.352 -15.227 -10.109 1 98.88 208 THR B CA 1
ATOM 3103 C C . THR B 1 208 ? 5.32 -14.328 -10.867 1 98.88 208 THR B C 1
ATOM 3105 O O . THR B 1 208 ? 4.922 -13.305 -11.422 1 98.88 208 THR B O 1
ATOM 3108 N N . LEU B 1 209 ? 6.566 -14.695 -10.859 1 98.62 209 LEU B N 1
ATOM 3109 C CA . LEU B 1 209 ? 7.609 -14.039 -11.641 1 98.62 209 LEU B CA 1
ATOM 3110 C C . LEU B 1 209 ? 7.863 -14.773 -12.945 1 98.62 209 LEU B C 1
ATOM 3112 O O . LEU B 1 209 ? 8.227 -15.953 -12.945 1 98.62 209 LEU B O 1
ATOM 3116 N N . ILE B 1 210 ? 7.625 -14.078 -14.039 1 97.38 210 ILE B N 1
ATOM 3117 C CA . ILE B 1 210 ? 7.727 -14.641 -15.375 1 97.38 210 ILE B CA 1
ATOM 3118 C C . ILE B 1 210 ? 8.891 -13.992 -16.125 1 97.38 210 ILE B C 1
ATOM 3120 O O . ILE B 1 210 ? 8.906 -12.781 -16.328 1 97.38 210 ILE B O 1
ATOM 3124 N N . PRO B 1 211 ? 9.883 -14.812 -16.5 1 94.69 211 PRO B N 1
ATOM 3125 C CA . PRO B 1 211 ? 11.023 -14.211 -17.188 1 94.69 211 PRO B CA 1
ATOM 3126 C C . PRO B 1 211 ? 10.633 -13.531 -18.5 1 94.69 211 PRO B C 1
ATOM 3128 O O . PRO B 1 211 ? 9.75 -14.023 -19.219 1 94.69 211 PRO B O 1
ATOM 3131 N N . VAL B 1 212 ? 11.219 -12.289 -18.688 1 88.75 212 VAL B N 1
ATOM 3132 C CA . VAL B 1 212 ? 10.992 -11.578 -19.938 1 88.75 212 VAL B CA 1
ATOM 3133 C C . VAL B 1 212 ? 12.133 -11.883 -20.922 1 88.75 212 VAL B C 1
ATOM 3135 O O . VAL B 1 212 ? 13.289 -12.016 -20.516 1 88.75 212 VAL B O 1
ATOM 3138 N N . GLN B 1 213 ? 11.812 -12.344 -22.094 1 72.19 213 GLN B N 1
ATOM 3139 C CA . GLN B 1 213 ? 12.82 -12.609 -23.109 1 72.19 213 GLN B CA 1
ATOM 3140 C C . GLN B 1 213 ? 13.328 -11.312 -23.734 1 72.19 213 GLN B C 1
ATOM 3142 O O . GLN B 1 213 ? 12.547 -10.414 -24.047 1 72.19 213 GLN B O 1
ATOM 3147 N N . GLN B 1 214 ? 14.484 -10.758 -23.281 1 55.25 214 GLN B N 1
ATOM 3148 C CA . GLN B 1 214 ? 15.031 -9.625 -24.016 1 55.25 214 GLN B CA 1
ATOM 3149 C C . GLN B 1 214 ? 15.039 -9.898 -25.516 1 55.25 214 GLN B C 1
ATOM 3151 O O . GLN B 1 214 ? 15.492 -10.961 -25.953 1 55.25 214 GLN B O 1
ATOM 3156 N N . GLN B 1 215 ? 13.961 -9.453 -26.266 1 42.31 215 GLN B N 1
ATOM 3157 C CA . GLN B 1 215 ? 14.18 -9.484 -27.719 1 42.31 215 GLN B CA 1
ATOM 3158 C C . GLN B 1 215 ? 15.453 -8.734 -28.094 1 42.31 215 GLN B C 1
ATOM 3160 O O . GLN B 1 215 ? 15.852 -7.789 -27.422 1 42.31 215 GLN B O 1
#

Sequence (430 aa):
MKLSLRHAVIAALSATLLAGCGVNGEMTRAEQGALIGGVAGAVLGKTTGDKDDKRALGGAVIGGLAGLAIGNYMDQQEAALRQSLQGSGVDVQRRNDNIVLTMPDAITFATGQSTIEPQFYPVLNNLGNTLNQFADTRIQIAGHTDNVGSDAFNLQLSQQRANSVRGYLAGTGVVAQRMQAVGYGESRPVADNGSDYGRTQNRRVEITLIPVQQQMKLSLRHAVIAALSATLLAGCGVNGEMTRAEQGALIGGVAGAVLGKTTGDKDDKRALGGAVIGGLAGLAIGNYMDQQEAALRQSLQGSGVDVQRRNDNIVLTMPDAITFATGQSTIEPQFYPVLNNLGNTLNQFADTRIQIAGHTDNVGSDAFNLQLSQQRANSVRGYLAGTGVVAQRMQAVGYGESRPVADNGSDYGRTQNRRVEITLIPVQQQ

Secondary structure (DSSP, 8-state):
----GGGGGGGGGGGGGGS---SS----HHHHHHHHHHHHHHHHHTTTS-GGGHHHHHHHHHHHHHHHHHHHHHHHHHHHHHHHTTTSS-EEEEETTEEEEEEEHHHHB-TT--SBPGGGHHHHHHHHHHHHH--SEEEEEEEE--SSS-HHHHHHHHHHHHHHHHHHHHHTT--GGGEEEEE-TTSS-SS-TTSHHHHHHHSEEEEEEEE----/----SGGGGGGGGGGGGGS---SS----HHHHHHHHHHHHHHHHHTTTS-GGGHHHHHHHHHHHHHHHHHHHHHHHHHHHHHHHTTTSS-EEEEETTEEEEEEEHHHHB-TT--SBPGGGHHHHHHHHHHHHH--SEEEEEEEE--SSS-HHHHHHHHHHHHHHHHHHHHHTT--GGGEEEEE-TTSS-SS-TTSHHHHHHHSEEEEEEEE----

pLDDT: mean 77.79, std 27.89, range [25.91, 98.94]

Solvent-accessible surface area (backbone atoms only — not comparable to full-atom values): 23771 Å² total; per-residue (Å²): 142,81,85,72,78,81,77,68,71,81,67,69,79,68,67,72,80,68,69,82,72,66,87,77,80,71,80,54,73,65,62,58,48,46,57,54,44,50,55,51,48,60,60,55,57,69,63,72,66,81,75,83,67,51,64,64,53,52,55,48,49,56,48,47,53,52,45,49,53,48,49,52,52,46,50,51,49,50,52,51,48,53,62,62,37,58,91,64,73,50,44,77,42,76,57,88,76,27,40,38,36,38,37,45,32,82,67,37,27,52,90,96,47,44,54,73,37,75,88,36,46,66,56,50,49,41,50,21,53,51,46,59,75,53,66,66,40,37,35,41,27,34,12,28,24,33,71,76,73,52,70,68,55,27,28,51,48,11,30,45,34,14,40,39,53,51,45,26,31,35,31,45,64,33,63,59,86,44,50,44,62,39,42,50,5,49,77,73,57,86,43,54,68,87,38,71,70,22,25,52,67,16,24,23,36,36,40,36,36,37,71,55,77,81,126,136,83,84,76,81,76,82,69,69,79,67,70,77,68,67,70,79,70,68,81,73,68,86,77,81,69,79,54,72,66,61,58,48,48,55,56,43,50,55,51,47,61,60,56,57,74,66,69,71,74,80,80,64,48,64,62,51,50,54,47,49,56,47,48,52,54,44,50,52,48,48,51,55,45,50,52,48,50,52,52,47,54,62,62,39,60,90,65,72,50,44,77,41,76,57,87,77,28,41,38,34,39,36,46,30,81,67,37,26,53,91,96,48,43,55,70,36,74,90,35,48,66,55,49,49,44,49,19,54,52,48,58,76,53,66,66,40,37,36,41,26,36,11,29,23,33,72,77,73,52,70,68,56,26,30,50,49,10,29,44,33,12,40,40,52,49,47,26,30,35,32,45,64,32,62,58,87,43,50,43,62,40,42,50,6,48,76,73,59,84,43,54,69,89,38,72,69,22,26,54,67,16,23,23,37,37,40,36,37,37,70,56,77,83,125

Radius of gyration: 31.85 Å; Cα contacts (8 Å, |Δi|>4): 601; chains: 2; bounding box: 76×120×89 Å

Foldseek 3Di:
DDPDPPPPPPPPPPDDPPDDPDDDPDDDPVNVVVVVVVLVVVVVPPPPDDDPCVVVVVVVSVVVVLVVVLQVLQVVLLVQLCVLQPPVQWDWDDDPSKIKIKFFCVQQHDVLDQAGDPVNLSNLLSVLVSCVVRVQWAKEKEFFAAPPDDQVSQQVSRQSNSVNSLVSSVVSVRDSVSYDGGYDRNPDQPADSVDPVSRRRRGIMMMMTGGDRPD/DPPDPPPPPPPPPPPDPPDDPDDDPDQDPVNVVVVVVVLVVVVVPPPPDDDPCVVVVVVVSVVVVLVVVLQVLQVVLLVQLCVLQPPVQWDWDDDPSKIKIKFFCVQQHDVLDQAGDPVNLSNLLSVLVSCVVRVQWAKEKEFFAAPPDDQVSQQVSRQSNSVNSLVSSVVSVRDSVSYDGGYDRNPDQPADSVDPVSRRRRGIMMMMTGGHRPD

InterPro domains:
  IPR006664 Outer membrane protein, bacterial [PR01021] (109-131)
  IPR006664 Outer membrane protein, bacterial [PR01021] (139-154)
  IPR006664 Outer membrane protein, bacterial [PR01021] (154-170)
  IPR006665 OmpA-like domain [PF00691] (108-203)
  IPR006665 OmpA-like domain [PS51123] (96-213)
  IPR006665 OmpA-like domain [cd07185] (107-209)
  IPR006690 Outer membrane protein, OmpA-like, conserved site [PS01068] (141-185)
  IPR027367 YMGG-like Gly-zipper [PF13441] (8-75)
  IPR036737 OmpA-like domain superfamily [G3DSA:3.30.1330.60] (72-213)
  IPR036737 OmpA-like domain superfamily [SSF103088] (96-212)
  IPR050330 Bacterial Outer Membrane Structural/Functional [PTHR30329] (55-213)

Organism: NCBI:txid111769

Nearest PDB structures (foldseek):
  6jfw-assembly2_B  TM=9.788E-01  e=4.663E-19  Pseudomonas aeruginosa PAO1
  6x65-assembly1_U  TM=9.446E-01  e=4.207E-12  Legionella pneumophila
  6iki-assembly1_A  TM=9.214E-01  e=1.576E-12  Pseudomonas aeruginosa PAO1
  6ikj-assembly1_B  TM=8.808E-01  e=9.073E-13  Pseudomonas aeruginosa PAO1
  5eb1-assembly2_D  TM=8.783E-01  e=4.207E-12  Pseudomonas aeruginosa PAO1